Protein AF-0000000070159691 (afdb_homodimer)

Foldseek 3Di:
DPWAKEWEEAADDLLDRHLALLVLLQQLLCLLLVNRYHYDHFAQVDDDPPNQDTWIDTPVDIDGTNVRSQVVCVVVVSANCVPPDPVRVVVLVVLLVLCVQQAVLLLLCQCQPPPQNPLPPRLLSQLRGYHPPCSLPVSNVSSVVSVVVLCVRQPPDPPDDPVVSNVRSLVSNLVSLVVVLVQCPQALENVHPGHHSSLSSLLSSCVSLQRPDTPDNSSNVSNVVRVSSVSSNQCSSCVRVVRHSDDDPPVPPCPPVSVVVSVVSVVVVVVVVVVVVVVVPPPPPDPPPPPPPPPDPPPPPPPVPPDDDD/DPWAKEKEAAADDLLDRHLALLVLLQQLLCLLLVNRYHYDHFAQVDDDPPNQDTWIDTPVDIDGTNVRSQVVCVVVVSANCVPPDPVRVVVLVVLLVLCVQQAVLLLLCQCQPPPQNPLPPRLLSQLRGYHPPCSLPVSNVSSVVSVVVLCVRQPPDPPDDPVVSNVRSLVSNLVSLVVVLVQCPQALENVHPGHHSSLSSLLSSVVSLQRPDTPDNSSNVSNVVRVSSVSSNQCSSCVRVVRHSDDDPPVPPCPPVSVVVSVVSVVVVVVVVVVVVVVVPPPPPDPPPPDPPPPPDPPPPPPPDDPDDD

Radius of gyration: 29.77 Å; Cα contacts (8 Å, |Δi|>4): 755; chains: 2; bounding box: 76×102×107 Å

InterPro domains:
  IPR017410 Mitochondrial outer membrane transport complex protein Metaxin 1/3 [PIRSF038150] (1-285)
  IPR019564 Mitochondrial outer membrane transport complex Sam37/metaxin, N-terminal domain [PF10568] (24-142)
  IPR033468 Metaxin, glutathione S-transferase domain [PF17171] (173-236)
  IPR036282 Glutathione S-transferase, C-terminal domain superfamily [SSF47616] (160-238)
  IPR040079 Glutathione transferase family [SFLDS00019] (5-241)
  IPR050931 Mitochondrial Protein Transport Metaxin [PTHR12289] (5-282)

Organism: Ornithorhynchus anatinus (NCBI:txid9258)

Structure (mmCIF, N/CA/C/O backbone):
data_AF-0000000070159691-model_v1
#
loop_
_entity.id
_entity.type
_entity.pdbx_description
1 polymer Metaxin
#
loop_
_atom_site.group_PDB
_atom_site.id
_atom_site.type_symbol
_atom_site.label_atom_id
_atom_site.label_alt_id
_atom_site.label_comp_id
_atom_site.label_asym_id
_atom_site.label_entity_id
_atom_site.label_seq_id
_atom_site.pdbx_PDB_ins_code
_atom_site.Cartn_x
_atom_site.Cartn_y
_atom_site.Cartn_z
_atom_site.occupancy
_atom_site.B_iso_or_equiv
_atom_site.auth_seq_id
_atom_site.auth_comp_id
_atom_site.auth_asym_id
_atom_site.auth_atom_id
_atom_site.pdbx_PDB_model_num
ATOM 1 N N . MET A 1 1 ? -7.84 -19.493 -34.396 1 36.07 1 MET A N 1
ATOM 2 C CA . MET A 1 1 ? -6.736 -20.138 -33.69 1 36.07 1 MET A CA 1
ATOM 3 C C . MET A 1 1 ? -6.246 -19.268 -32.537 1 36.07 1 MET A C 1
ATOM 5 O O . MET A 1 1 ? -5.84 -18.123 -32.746 1 36.07 1 MET A O 1
ATOM 9 N N . SER A 1 2 ? -6.912 -19.252 -31.376 1 48.67 2 SER A N 1
ATOM 10 C CA . SER A 1 2 ? -6.809 -18.317 -30.26 1 48.67 2 SER A CA 1
ATOM 11 C C . SER A 1 2 ? -5.352 -18.023 -29.918 1 48.67 2 SER A C 1
ATOM 13 O O . SER A 1 2 ? -4.506 -18.918 -29.961 1 48.67 2 SER A O 1
ATOM 15 N N . ALA A 1 3 ? -4.801 -16.901 -30.214 1 59.3 3 ALA A N 1
ATOM 16 C CA . ALA A 1 3 ? -3.424 -16.448 -30.037 1 59.3 3 ALA A CA 1
ATOM 17 C C . ALA A 1 3 ? -2.828 -16.996 -28.743 1 59.3 3 ALA A C 1
ATOM 19 O O . ALA A 1 3 ? -3.494 -17.013 -27.705 1 59.3 3 ALA A O 1
ATOM 20 N N . ALA A 1 4 ? -1.818 -17.882 -28.827 1 79.45 4 ALA A N 1
ATOM 21 C CA . ALA A 1 4 ? -1.161 -18.669 -27.787 1 79.45 4 ALA A CA 1
ATOM 22 C C . ALA A 1 4 ? -0.557 -17.766 -26.715 1 79.45 4 ALA A C 1
ATOM 24 O O . ALA A 1 4 ? 0.217 -16.857 -27.024 1 79.45 4 ALA A O 1
ATOM 25 N N . LEU A 1 5 ? -1.231 -17.596 -25.537 1 92.29 5 LEU A N 1
ATOM 26 C CA . LEU A 1 5 ? -0.708 -16.889 -24.373 1 92.29 5 LEU A CA 1
ATOM 27 C C . LEU A 1 5 ? 0.323 -17.74 -23.638 1 92.29 5 LEU A C 1
ATOM 29 O O . LEU A 1 5 ? 0.036 -18.875 -23.251 1 92.29 5 LEU A O 1
ATOM 33 N N . GLU A 1 6 ? 1.551 -17.202 -23.592 1 93.67 6 GLU A N 1
ATOM 34 C CA . GLU A 1 6 ? 2.626 -17.915 -22.908 1 93.67 6 GLU A CA 1
ATOM 35 C C . GLU A 1 6 ? 3.105 -17.144 -21.681 1 93.67 6 GLU A C 1
ATOM 37 O O . GLU A 1 6 ? 3.428 -15.958 -21.774 1 93.67 6 GLU A O 1
ATOM 42 N N . LEU A 1 7 ? 3.082 -17.837 -20.596 1 94.05 7 LEU A N 1
ATOM 43 C CA . LEU A 1 7 ? 3.558 -17.235 -19.356 1 94.05 7 LEU A CA 1
ATOM 44 C C . LEU A 1 7 ? 4.901 -17.829 -18.944 1 94.05 7 LEU A C 1
ATOM 46 O O . LEU A 1 7 ? 5.023 -19.045 -18.782 1 94.05 7 LEU A O 1
ATOM 50 N N . ARG A 1 8 ? 5.893 -17.052 -18.828 1 90.91 8 ARG A N 1
ATOM 51 C CA . ARG A 1 8 ? 7.18 -17.462 -18.277 1 90.91 8 ARG A CA 1
ATOM 52 C C . ARG A 1 8 ? 7.274 -17.122 -16.794 1 90.91 8 ARG A C 1
ATOM 54 O O . ARG A 1 8 ? 7.064 -15.973 -16.4 1 90.91 8 ARG A O 1
ATOM 61 N N . CYS A 1 9 ? 7.509 -18.109 -15.974 1 91.16 9 CYS A N 1
ATOM 62 C CA . CYS A 1 9 ? 7.54 -17.876 -14.535 1 91.16 9 CYS A CA 1
ATOM 63 C C . CYS A 1 9 ? 8.429 -18.896 -13.835 1 91.16 9 CYS A C 1
ATOM 65 O O . CYS A 1 9 ? 8.924 -19.831 -14.467 1 91.16 9 CYS A O 1
ATOM 67 N N . TRP A 1 10 ? 8.675 -18.642 -12.574 1 88.37 10 TRP A N 1
ATOM 68 C CA . TRP A 1 10 ? 9.402 -19.605 -11.755 1 88.37 10 TRP A CA 1
ATOM 69 C C . TRP A 1 10 ? 8.562 -20.853 -11.506 1 88.37 10 TRP A C 1
ATOM 71 O O . TRP A 1 10 ? 7.33 -20.788 -11.494 1 88.37 10 TRP A O 1
ATOM 81 N N . GLY A 1 11 ? 9.21 -21.973 -11.289 1 87.89 11 GLY A N 1
ATOM 82 C CA . GLY A 1 11 ? 8.521 -23.238 -11.093 1 87.89 11 GLY A CA 1
ATOM 83 C C . GLY A 1 11 ? 7.957 -23.4 -9.694 1 87.89 11 GLY A C 1
ATOM 84 O O . GLY A 1 11 ? 7.945 -22.448 -8.91 1 87.89 11 GLY A O 1
ATOM 85 N N . GLY A 1 12 ? 7.417 -24.638 -9.564 1 87.79 12 GLY A N 1
ATOM 86 C CA . GLY A 1 12 ? 6.725 -24.898 -8.312 1 87.79 12 GLY A CA 1
ATOM 87 C C . GLY A 1 12 ? 7.461 -25.876 -7.416 1 87.79 12 GLY A C 1
ATOM 88 O O . GLY A 1 12 ? 8.58 -26.288 -7.725 1 87.79 12 GLY A O 1
ATOM 89 N N . GLY A 1 13 ? 6.931 -26.06 -6.26 1 87.71 13 GLY A N 1
ATOM 90 C CA . GLY A 1 13 ? 7.326 -26.955 -5.183 1 87.71 13 GLY A CA 1
ATOM 91 C C . GLY A 1 13 ? 6.332 -26.987 -4.038 1 87.71 13 GLY A C 1
ATOM 92 O O . GLY A 1 13 ? 5.432 -26.147 -3.967 1 87.71 13 GLY A O 1
ATOM 93 N N . TRP A 1 14 ? 6.367 -28.137 -3.238 1 91.44 14 TRP A N 1
ATOM 94 C CA . TRP A 1 14 ? 5.489 -28.27 -2.08 1 91.44 14 TRP A CA 1
ATOM 95 C C . TRP A 1 14 ? 4.024 -28.269 -2.504 1 91.44 14 TRP A C 1
ATOM 97 O O . TRP A 1 14 ? 3.187 -27.627 -1.865 1 91.44 14 TRP A O 1
ATOM 107 N N . GLY A 1 15 ? 3.765 -28.745 -3.658 1 91.49 15 GLY A N 1
ATOM 108 C CA . GLY A 1 15 ? 2.39 -28.85 -4.121 1 91.49 15 GLY A CA 1
ATOM 109 C C . GLY A 1 15 ? 1.875 -27.573 -4.756 1 91.49 15 GLY A C 1
ATOM 110 O O . GLY A 1 15 ? 0.667 -27.407 -4.939 1 91.49 15 GLY A O 1
ATOM 111 N N . LEU A 1 16 ? 2.746 -26.651 -5.035 1 94.48 16 LEU A N 1
ATOM 112 C CA . LEU A 1 16 ? 2.355 -25.396 -5.668 1 94.48 16 LEU A CA 1
ATOM 113 C C . LEU A 1 16 ? 2.834 -25.346 -7.115 1 94.48 16 LEU A C 1
ATOM 115 O O . LEU A 1 16 ? 3.913 -25.849 -7.434 1 94.48 16 LEU A O 1
ATOM 119 N N . PRO A 1 17 ? 2.046 -24.791 -7.961 1 93.63 17 PRO A N 1
ATOM 120 C CA . PRO A 1 17 ? 2.487 -24.663 -9.352 1 93.63 17 PRO A CA 1
ATOM 121 C C . PRO A 1 17 ? 3.651 -23.689 -9.515 1 93.63 17 PRO A C 1
ATOM 123 O O . PRO A 1 17 ? 4.395 -23.767 -10.497 1 93.63 17 PRO A O 1
ATOM 126 N N . SER A 1 18 ? 3.764 -22.751 -8.624 1 92.58 18 SER A N 1
ATOM 127 C CA . SER A 1 18 ? 4.879 -21.813 -8.548 1 92.58 18 SER A CA 1
ATOM 128 C C . SER A 1 18 ? 5.149 -21.391 -7.108 1 92.58 18 SER A C 1
ATOM 130 O O . SER A 1 18 ? 4.249 -21.425 -6.266 1 92.58 18 SER A O 1
ATOM 132 N N . LEU A 1 19 ? 6.337 -20.996 -6.841 1 89.34 19 LEU A N 1
ATOM 133 C CA . LEU A 1 19 ? 6.638 -20.471 -5.513 1 89.34 19 LEU A CA 1
ATOM 134 C C . LEU A 1 19 ? 6.577 -18.948 -5.504 1 89.34 19 LEU A C 1
ATOM 136 O O . LEU A 1 19 ? 6.631 -18.326 -4.441 1 89.34 19 LEU A O 1
ATOM 140 N N . HIS A 1 20 ? 6.515 -18.422 -6.676 1 91.04 20 HIS A N 1
ATOM 141 C CA . HIS A 1 20 ? 6.479 -16.973 -6.836 1 91.04 20 HIS A CA 1
ATOM 142 C C . HIS A 1 20 ? 5.051 -16.444 -6.743 1 91.04 20 HIS A C 1
ATOM 144 O O . HIS A 1 20 ? 4.199 -16.797 -7.562 1 91.04 20 HIS A O 1
ATOM 150 N N . ALA A 1 21 ? 4.819 -15.58 -5.832 1 94.08 21 ALA A N 1
ATOM 151 C CA . ALA A 1 21 ? 3.482 -15.056 -5.562 1 94.08 21 ALA A CA 1
ATOM 152 C C . ALA A 1 21 ? 2.87 -14.443 -6.819 1 94.08 21 ALA A C 1
ATOM 154 O O . ALA A 1 21 ? 1.709 -14.704 -7.142 1 94.08 21 ALA A O 1
ATOM 155 N N . ASP A 1 22 ? 3.643 -13.682 -7.573 1 93.94 22 ASP A N 1
ATOM 156 C CA . ASP A 1 22 ? 3.152 -12.98 -8.754 1 93.94 22 ASP A CA 1
ATOM 157 C C . ASP A 1 22 ? 2.716 -13.964 -9.837 1 93.94 22 ASP A C 1
ATOM 159 O O . ASP A 1 22 ? 1.713 -13.742 -10.518 1 93.94 22 ASP A O 1
ATOM 163 N N . ALA A 1 23 ? 3.496 -15 -9.974 1 95.27 23 ALA A N 1
ATOM 164 C CA . ALA A 1 23 ? 3.137 -16.019 -10.956 1 95.27 23 ALA A CA 1
ATOM 165 C C . ALA A 1 23 ? 1.849 -16.734 -10.558 1 95.27 23 ALA A C 1
ATOM 167 O O . ALA A 1 23 ? 1.008 -17.031 -11.41 1 95.27 23 ALA A O 1
ATOM 168 N N . LEU A 1 24 ? 1.705 -17.014 -9.296 1 97.28 24 LEU A N 1
ATOM 169 C CA . LEU A 1 24 ? 0.513 -17.696 -8.802 1 97.28 24 LEU A CA 1
ATOM 170 C C . LEU A 1 24 ? -0.733 -16.85 -9.038 1 97.28 24 LEU A C 1
ATOM 172 O O . LEU A 1 24 ? -1.79 -17.379 -9.391 1 97.28 24 LEU A O 1
ATOM 176 N N . VAL A 1 25 ? -0.601 -15.544 -8.843 1 97.97 25 VAL A N 1
ATOM 177 C CA . VAL A 1 25 ? -1.714 -14.631 -9.078 1 97.97 25 VAL A CA 1
ATOM 178 C C . VAL A 1 25 ? -2.17 -14.734 -10.532 1 97.97 25 VAL A C 1
ATOM 180 O O . VAL A 1 25 ? -3.362 -14.887 -10.806 1 97.97 25 VAL A O 1
ATOM 183 N N . VAL A 1 26 ? -1.219 -14.686 -11.427 1 97.71 26 VAL A N 1
ATOM 184 C CA . VAL A 1 26 ? -1.519 -14.691 -12.855 1 97.71 26 VAL A CA 1
ATOM 185 C C . VAL A 1 26 ? -2.097 -16.047 -13.257 1 97.71 26 VAL A C 1
ATOM 187 O O . VAL A 1 26 ? -3.099 -16.114 -13.973 1 97.71 26 VAL A O 1
ATOM 190 N N . MET A 1 27 ? -1.528 -17.106 -12.762 1 97.4 27 MET A N 1
ATOM 191 C CA . MET A 1 27 ? -1.982 -18.453 -13.098 1 97.4 27 MET A CA 1
ATOM 192 C C . MET A 1 27 ? -3.402 -18.689 -12.593 1 97.4 27 MET A C 1
ATOM 194 O O . MET A 1 27 ? -4.242 -19.226 -13.318 1 97.4 27 MET A O 1
ATOM 198 N N . ALA A 1 28 ? -3.616 -18.311 -11.353 1 98.21 28 ALA A N 1
ATOM 199 C CA . ALA A 1 28 ? -4.944 -18.494 -10.773 1 98.21 28 ALA A CA 1
ATOM 200 C C . ALA A 1 28 ? -5.992 -17.687 -11.534 1 98.21 28 ALA A C 1
ATOM 202 O O . ALA A 1 28 ? -7.047 -18.213 -11.896 1 98.21 28 ALA A O 1
ATOM 203 N N . TYR A 1 29 ? -5.675 -16.425 -11.823 1 98.39 29 TYR A N 1
ATOM 204 C CA . TYR A 1 29 ? -6.604 -15.562 -12.544 1 98.39 29 TYR A CA 1
ATOM 205 C C . TYR A 1 29 ? -6.944 -16.147 -13.91 1 98.39 29 TYR A C 1
ATOM 207 O O . TYR A 1 29 ? -8.107 -16.144 -14.321 1 98.39 29 TYR A O 1
ATOM 215 N N . ALA A 1 30 ? -5.951 -16.595 -14.606 1 97.44 30 ALA A N 1
ATOM 216 C CA . ALA A 1 30 ? -6.153 -17.192 -15.924 1 97.44 30 ALA A CA 1
ATOM 217 C C . ALA A 1 30 ? -7.077 -18.404 -15.842 1 97.44 30 ALA A C 1
ATOM 219 O O . ALA A 1 30 ? -7.942 -18.591 -16.7 1 97.44 30 ALA A O 1
ATOM 220 N N . LYS A 1 31 ? -6.919 -19.193 -14.8 1 97.21 31 LYS A N 1
ATOM 221 C CA . LYS A 1 31 ? -7.772 -20.362 -14.605 1 97.21 31 LYS A CA 1
ATOM 222 C C . LYS A 1 31 ? -9.208 -19.95 -14.296 1 97.21 31 LYS A C 1
ATOM 224 O O . LYS A 1 31 ? -10.156 -20.578 -14.772 1 97.21 31 LYS A O 1
ATOM 229 N N . PHE A 1 32 ? -9.403 -18.931 -13.471 1 97.87 32 PHE A N 1
ATOM 230 C CA . PHE A 1 32 ? -10.727 -18.459 -13.083 1 97.87 32 PHE A CA 1
ATOM 231 C C . PHE A 1 32 ? -11.534 -18.045 -14.308 1 97.87 32 PHE A C 1
ATOM 233 O O . PHE A 1 32 ? -12.748 -18.253 -14.357 1 97.87 32 PHE A O 1
ATOM 240 N N . CYS A 1 33 ? -10.833 -17.408 -15.244 1 95.95 33 CYS A N 1
ATOM 241 C CA . CYS A 1 33 ? -11.562 -16.853 -16.378 1 95.95 33 CYS A CA 1
ATOM 242 C C . CYS A 1 33 ? -11.429 -17.749 -17.604 1 95.95 33 CYS A C 1
ATOM 244 O O . CYS A 1 33 ? -11.863 -17.381 -18.697 1 95.95 33 CYS A O 1
ATOM 246 N N . GLY A 1 34 ? -10.738 -18.866 -17.532 1 94.08 34 GLY A N 1
ATOM 247 C CA . GLY A 1 34 ? -10.647 -19.843 -18.605 1 94.08 34 GLY A CA 1
ATOM 248 C C . GLY A 1 34 ? -9.713 -19.418 -19.722 1 94.08 34 GLY A C 1
ATOM 249 O O . GLY A 1 34 ? -9.937 -19.755 -20.887 1 94.08 34 GLY A O 1
ATOM 250 N N . ALA A 1 35 ? -8.764 -18.64 -19.426 1 95 35 ALA A N 1
ATOM 251 C CA . ALA A 1 35 ? -7.798 -18.218 -20.437 1 95 35 ALA A CA 1
ATOM 252 C C . ALA A 1 35 ? -6.838 -19.352 -20.785 1 95 35 ALA A C 1
ATOM 254 O O . ALA A 1 35 ? -6.327 -20.037 -19.896 1 95 35 ALA A O 1
ATOM 255 N N . PRO A 1 36 ? -6.626 -19.592 -22.052 1 92.95 36 PRO A N 1
ATOM 256 C CA . PRO A 1 36 ? -5.685 -20.637 -22.463 1 92.95 36 PRO A CA 1
ATOM 257 C C . PRO A 1 36 ? -4.227 -20.241 -22.235 1 92.95 36 PRO A C 1
ATOM 259 O O . PRO A 1 36 ? -3.58 -19.707 -23.139 1 92.95 36 PRO A O 1
ATOM 262 N N . LEU A 1 37 ? -3.722 -20.456 -21.143 1 93.92 37 LEU A N 1
ATOM 263 C CA . LEU A 1 37 ? -2.382 -20.032 -20.751 1 93.92 37 LEU A CA 1
ATOM 264 C C . LEU A 1 37 ? -1.41 -21.207 -20.778 1 93.92 37 LEU A C 1
ATOM 266 O O . LEU A 1 37 ? -1.631 -22.216 -20.104 1 93.92 37 LEU A O 1
ATOM 270 N N . LYS A 1 38 ? -0.398 -21.108 -21.644 1 94.14 38 LYS A N 1
ATOM 271 C CA . LYS A 1 38 ? 0.711 -22.057 -21.615 1 94.14 38 LYS A CA 1
ATOM 272 C C . LYS A 1 38 ? 1.812 -21.587 -20.668 1 94.14 38 LYS A C 1
ATOM 274 O O . LYS A 1 38 ? 2.366 -20.5 -20.843 1 94.14 38 LYS A O 1
ATOM 279 N N . VAL A 1 39 ? 2.134 -22.339 -19.718 1 92.9 39 VAL A N 1
ATOM 280 C CA . VAL A 1 39 ? 3.094 -21.954 -18.689 1 92.9 39 VAL A CA 1
ATOM 281 C C . VAL A 1 39 ? 4.469 -22.525 -19.026 1 92.9 39 VAL A C 1
ATOM 283 O O . VAL A 1 39 ? 4.612 -23.73 -19.245 1 92.9 39 VAL A O 1
ATOM 286 N N . ASN A 1 40 ? 5.425 -21.627 -19.172 1 89.54 40 ASN A N 1
ATOM 287 C CA . ASN A 1 40 ? 6.823 -21.996 -19.368 1 89.54 40 ASN A CA 1
ATOM 288 C C . ASN A 1 40 ? 7.66 -21.702 -18.126 1 89.54 40 ASN A C 1
ATOM 290 O O . ASN A 1 40 ? 7.92 -20.54 -17.809 1 89.54 40 ASN A O 1
ATOM 294 N N . VAL A 1 41 ? 8.115 -22.708 -17.452 1 88.37 41 VAL A N 1
ATOM 295 C CA . VAL A 1 41 ? 8.871 -22.562 -16.213 1 88.37 41 VAL A CA 1
ATOM 296 C C . VAL A 1 41 ? 10.333 -22.259 -16.532 1 88.37 41 VAL A C 1
ATOM 298 O O . VAL A 1 41 ? 10.925 -22.884 -17.415 1 88.37 41 VAL A O 1
ATOM 301 N N . ILE A 1 42 ? 10.798 -21.279 -15.87 1 82.4 42 ILE A N 1
ATOM 302 C CA . ILE A 1 42 ? 12.194 -20.89 -16.035 1 82.4 42 ILE A CA 1
ATOM 303 C C . ILE A 1 42 ? 13.103 -21.969 -15.451 1 82.4 42 ILE A C 1
ATOM 305 O O . ILE A 1 42 ? 12.856 -22.47 -14.352 1 82.4 42 ILE A O 1
ATOM 309 N N . ASP A 1 43 ? 14.076 -22.325 -16.213 1 75.89 43 ASP A N 1
ATOM 310 C CA . ASP A 1 43 ? 15.043 -23.326 -15.773 1 75.89 43 ASP A CA 1
ATOM 311 C C . ASP A 1 43 ? 16.474 -22.855 -16.022 1 75.89 43 ASP A C 1
ATOM 313 O O . ASP A 1 43 ? 16.718 -21.659 -16.195 1 75.89 43 ASP A O 1
ATOM 317 N N . LYS A 1 44 ? 17.366 -23.729 -15.826 1 72.13 44 LYS A N 1
ATOM 318 C CA . LYS A 1 44 ? 18.795 -23.435 -15.869 1 72.13 44 LYS A CA 1
ATOM 319 C C . LYS A 1 44 ? 19.203 -22.883 -17.232 1 72.13 44 LYS A C 1
ATOM 321 O O . LYS A 1 44 ? 20.289 -22.32 -17.38 1 72.13 44 LYS A O 1
ATOM 326 N N . THR A 1 45 ? 18.29 -22.877 -18.113 1 66.69 45 THR A N 1
ATOM 327 C CA . THR A 1 45 ? 18.62 -22.376 -19.443 1 66.69 45 THR A CA 1
ATOM 328 C C . THR A 1 45 ? 18.15 -20.934 -19.61 1 66.69 45 THR A C 1
ATOM 330 O O . THR A 1 45 ? 18.322 -20.339 -20.676 1 66.69 45 THR A O 1
ATOM 333 N N . TRP A 1 46 ? 17.586 -20.501 -18.572 1 69.56 46 TRP A N 1
ATOM 334 C CA . TRP A 1 46 ? 17.015 -19.159 -18.616 1 69.56 46 TRP A CA 1
ATOM 335 C C . TRP A 1 46 ? 18.108 -18.107 -18.775 1 69.56 46 TRP A C 1
ATOM 337 O O . TRP A 1 46 ? 19.138 -18.166 -18.099 1 69.56 46 TRP A O 1
ATOM 347 N N . ARG A 1 47 ? 17.897 -17.36 -19.804 1 60.52 47 ARG A N 1
ATOM 348 C CA . ARG A 1 47 ? 18.867 -16.311 -20.1 1 60.52 47 ARG A CA 1
ATOM 349 C C . ARG A 1 47 ? 18.32 -14.938 -19.725 1 60.52 47 ARG A C 1
ATOM 351 O O . ARG A 1 47 ? 18.906 -13.912 -20.079 1 60.52 47 ARG A O 1
ATOM 358 N N . GLY A 1 48 ? 17.196 -14.929 -19.251 1 57.51 48 GLY A N 1
ATOM 359 C CA . GLY A 1 48 ? 16.644 -13.604 -19.018 1 57.51 48 GLY A CA 1
ATOM 360 C C . GLY A 1 48 ? 17.316 -12.87 -17.873 1 57.51 48 GLY A C 1
ATOM 361 O O . GLY A 1 48 ? 17.88 -13.497 -16.974 1 57.51 48 GLY A O 1
ATOM 362 N N . SER A 1 49 ? 17.906 -11.791 -18.228 1 51.01 49 SER A N 1
ATOM 363 C CA . SER A 1 49 ? 18.766 -10.98 -17.372 1 51.01 49 SER A CA 1
ATOM 364 C C . SER A 1 49 ? 18.092 -10.678 -16.038 1 51.01 49 SER A C 1
ATOM 366 O O . SER A 1 49 ? 18.759 -10.595 -15.005 1 51.01 49 SER A O 1
ATOM 368 N N . ARG A 1 50 ? 16.996 -10.066 -16.047 1 51.61 50 ARG A N 1
ATOM 369 C CA . ARG A 1 50 ? 16.772 -9.271 -14.844 1 51.61 50 ARG A CA 1
ATOM 370 C C . ARG A 1 50 ? 15.717 -9.915 -13.951 1 51.61 50 ARG A C 1
ATOM 372 O O . ARG A 1 50 ? 15.299 -9.326 -12.951 1 51.61 50 ARG A O 1
ATOM 379 N N . GLY A 1 51 ? 15.522 -11.329 -14.083 1 57.01 51 GLY A N 1
ATOM 380 C CA . GLY A 1 51 ? 14.665 -11.93 -13.074 1 57.01 51 GLY A CA 1
ATOM 381 C C . GLY A 1 51 ? 13.255 -11.37 -13.078 1 57.01 51 GLY A C 1
ATOM 382 O O . GLY A 1 51 ? 12.48 -11.618 -12.151 1 57.01 51 GLY A O 1
ATOM 383 N N . ASP A 1 52 ? 12.852 -10.546 -14.017 1 72.52 52 ASP A N 1
ATOM 384 C CA . ASP A 1 52 ? 11.551 -9.885 -13.977 1 72.52 52 ASP A CA 1
ATOM 385 C C . ASP A 1 52 ? 10.44 -10.831 -14.426 1 72.52 52 ASP A C 1
ATOM 387 O O . ASP A 1 52 ? 9.985 -10.764 -15.57 1 72.52 52 ASP A O 1
ATOM 391 N N . VAL A 1 53 ? 10.279 -11.819 -13.755 1 81.74 53 VAL A N 1
ATOM 392 C CA . VAL A 1 53 ? 9.153 -12.721 -13.975 1 81.74 53 VAL A CA 1
ATOM 393 C C . VAL A 1 53 ? 8.04 -12.41 -12.977 1 81.74 53 VAL A C 1
ATOM 395 O O . VAL A 1 53 ? 8.299 -11.883 -11.892 1 81.74 53 VAL A O 1
ATOM 398 N N . PRO A 1 54 ? 6.755 -12.661 -13.423 1 90.27 54 PRO A N 1
ATOM 399 C CA . PRO A 1 54 ? 6.255 -13.369 -14.605 1 90.27 54 PRO A CA 1
ATOM 400 C C . PRO A 1 54 ? 6.157 -12.468 -15.834 1 90.27 54 PRO A C 1
ATOM 402 O O . PRO A 1 54 ? 5.937 -11.261 -15.703 1 90.27 54 PRO A O 1
ATOM 405 N N . ILE A 1 55 ? 6.288 -13.049 -16.98 1 90.25 55 ILE A N 1
ATOM 406 C CA . ILE A 1 55 ? 6.164 -12.361 -18.26 1 90.25 55 ILE A CA 1
ATOM 407 C C . ILE A 1 55 ? 5.17 -13.104 -19.15 1 90.25 55 ILE A C 1
ATOM 409 O O . ILE A 1 55 ? 5.276 -14.319 -19.331 1 90.25 55 ILE A O 1
ATOM 413 N N . LEU A 1 56 ? 4.227 -12.365 -19.618 1 94.03 56 LEU A N 1
ATOM 414 C CA . LEU A 1 56 ? 3.251 -12.911 -20.554 1 94.03 56 LEU A CA 1
ATOM 415 C C . LEU A 1 56 ? 3.574 -12.489 -21.984 1 94.03 56 LEU A C 1
ATOM 417 O O . LEU A 1 56 ? 3.772 -11.303 -22.256 1 94.03 56 LEU A O 1
ATOM 421 N N . THR A 1 57 ? 3.732 -13.39 -22.8 1 92.12 57 THR A N 1
ATOM 422 C CA . THR A 1 57 ? 3.996 -13.119 -24.209 1 92.12 57 THR A CA 1
ATOM 423 C C . THR A 1 57 ? 2.828 -13.581 -25.076 1 92.12 57 THR A C 1
ATOM 425 O O . THR A 1 57 ? 2.31 -14.684 -24.892 1 92.12 57 THR A O 1
ATOM 428 N N . SER A 1 58 ? 2.427 -12.682 -25.843 1 89.91 58 SER A N 1
ATOM 429 C CA . SER A 1 58 ? 1.449 -12.97 -26.888 1 89.91 58 SER A CA 1
ATOM 430 C C . SER A 1 58 ? 2.003 -12.641 -28.27 1 89.91 58 SER A C 1
ATOM 432 O O . SER A 1 58 ? 3.125 -12.145 -28.393 1 89.91 58 SER A O 1
ATOM 434 N N . GLU A 1 59 ? 1.423 -12.949 -29.373 1 83.95 59 GLU A N 1
ATOM 435 C CA . GLU A 1 59 ? 1.888 -12.725 -30.738 1 83.95 59 GLU A CA 1
ATOM 436 C C . GLU A 1 59 ? 2.358 -11.287 -30.932 1 83.95 59 GLU A C 1
ATOM 438 O O . GLU A 1 59 ? 3.393 -11.045 -31.558 1 83.95 59 GLU A O 1
ATOM 443 N N . ASP A 1 60 ? 1.789 -10.36 -30.264 1 83.91 60 ASP A N 1
ATOM 444 C CA . ASP A 1 60 ? 2.096 -8.974 -30.605 1 83.91 60 ASP A CA 1
ATOM 445 C C . ASP A 1 60 ? 2.463 -8.171 -29.359 1 83.91 60 ASP A C 1
ATOM 447 O O . ASP A 1 60 ? 2.6 -6.947 -29.42 1 83.91 60 ASP A O 1
ATOM 451 N N . SER A 1 61 ? 2.588 -8.977 -28.208 1 88.62 61 SER A N 1
ATOM 452 C CA . SER A 1 61 ? 2.784 -8.165 -27.011 1 88.62 61 SER A CA 1
ATOM 453 C C . SER A 1 61 ? 3.559 -8.931 -25.944 1 88.62 61 SER A C 1
ATOM 455 O O . SER A 1 61 ? 3.482 -10.159 -25.876 1 88.62 61 SER A O 1
ATOM 457 N N . VAL A 1 62 ? 4.364 -8.214 -25.251 1 90.03 62 VAL A N 1
ATOM 458 C CA . VAL A 1 62 ? 5.06 -8.72 -24.073 1 90.03 62 VAL A CA 1
ATOM 459 C C . VAL A 1 62 ? 4.725 -7.853 -22.861 1 90.03 62 VAL A C 1
ATOM 461 O O . VAL A 1 62 ? 4.907 -6.634 -22.894 1 90.03 62 VAL A O 1
ATOM 464 N N . VAL A 1 63 ? 4.141 -8.508 -21.889 1 90.37 63 VAL A N 1
ATOM 465 C CA . VAL A 1 63 ? 3.693 -7.766 -20.715 1 90.37 63 VAL A CA 1
ATOM 466 C C . VAL A 1 63 ? 4.245 -8.418 -19.449 1 90.37 63 VAL A C 1
ATOM 468 O O . VAL A 1 63 ? 4.244 -9.645 -19.325 1 90.37 63 VAL A O 1
ATOM 471 N N . SER A 1 64 ? 4.749 -7.588 -18.58 1 87.72 64 SER A N 1
ATOM 472 C CA . SER A 1 64 ? 5.238 -8.078 -17.296 1 87.72 64 SER A CA 1
ATOM 473 C C . SER A 1 64 ? 4.436 -7.492 -16.139 1 87.72 64 SER A C 1
ATOM 475 O O . SER A 1 64 ? 3.667 -6.546 -16.326 1 87.72 64 SER A O 1
ATOM 477 N N . GLN A 1 65 ? 4.482 -8.063 -14.918 1 87.61 65 GLN A N 1
ATOM 478 C CA . GLN A 1 65 ? 3.8 -7.627 -13.704 1 87.61 65 GLN A CA 1
ATOM 479 C C . GLN A 1 65 ? 2.367 -8.149 -13.662 1 87.61 65 GLN A C 1
ATOM 481 O O . GLN A 1 65 ? 1.64 -8.065 -14.654 1 87.61 65 GLN A O 1
ATOM 486 N N . PRO A 1 66 ? 1.976 -8.593 -12.624 1 93.6 66 PRO A N 1
ATOM 487 C CA . PRO A 1 66 ? 0.656 -9.217 -12.51 1 93.6 66 PRO A CA 1
ATOM 488 C C . PRO A 1 66 ? -0.48 -8.267 -12.881 1 93.6 66 PRO A C 1
ATOM 490 O O . PRO A 1 66 ? -1.373 -8.636 -13.648 1 93.6 66 PRO A O 1
ATOM 493 N N . ALA A 1 67 ? -0.41 -7.055 -12.44 1 91.02 67 ALA A N 1
ATOM 494 C CA . ALA A 1 67 ? -1.493 -6.107 -12.691 1 91.02 67 ALA A CA 1
ATOM 495 C C . ALA A 1 67 ? -1.663 -5.851 -14.185 1 91.02 67 ALA A C 1
ATOM 497 O O . ALA A 1 67 ? -2.787 -5.81 -14.69 1 91.02 67 ALA A O 1
ATOM 498 N N . LYS A 1 68 ? -0.574 -5.662 -14.891 1 90.8 68 LYS A N 1
ATOM 499 C CA . LYS A 1 68 ? -0.618 -5.405 -16.328 1 90.8 68 LYS A CA 1
ATOM 500 C C . LYS A 1 68 ? -1.063 -6.647 -17.095 1 90.8 68 LYS A C 1
ATOM 502 O O . LYS A 1 68 ? -1.779 -6.543 -18.093 1 90.8 68 LYS A O 1
ATOM 507 N N . ILE A 1 69 ? -0.623 -7.763 -16.638 1 95.31 69 ILE A N 1
ATOM 508 C CA . ILE A 1 69 ? -0.998 -9.014 -17.289 1 95.31 69 ILE A CA 1
ATOM 509 C C . ILE A 1 69 ? -2.5 -9.242 -17.139 1 95.31 69 ILE A C 1
ATOM 511 O O . ILE A 1 69 ? -3.179 -9.603 -18.103 1 95.31 69 ILE A O 1
ATOM 515 N N . LEU A 1 70 ? -3.029 -9.009 -15.941 1 96.91 70 LEU A N 1
ATOM 516 C CA . LEU A 1 70 ? -4.46 -9.177 -15.714 1 96.91 70 LEU A CA 1
ATOM 517 C C . LEU A 1 70 ? -5.265 -8.211 -16.577 1 96.91 70 LEU A C 1
ATOM 519 O O . LEU A 1 70 ? -6.301 -8.583 -17.132 1 96.91 70 LEU A O 1
ATOM 523 N N . ASN A 1 71 ? -4.778 -7.021 -16.7 1 93.48 71 ASN A N 1
ATOM 524 C CA . ASN A 1 71 ? -5.445 -6.047 -17.558 1 93.48 71 ASN A CA 1
ATOM 525 C C . ASN A 1 71 ? -5.434 -6.487 -19.019 1 93.48 71 ASN A C 1
ATOM 527 O O . ASN A 1 71 ? -6.418 -6.297 -19.736 1 93.48 71 ASN A O 1
ATOM 531 N N . PHE A 1 72 ? -4.354 -6.986 -19.465 1 94.99 72 PHE A N 1
ATOM 532 C CA . PHE A 1 72 ? -4.235 -7.505 -20.823 1 94.99 72 PHE A CA 1
ATOM 533 C C . PHE A 1 72 ? -5.265 -8.601 -21.075 1 94.99 72 PHE A C 1
ATOM 535 O O . PHE A 1 72 ? -5.94 -8.599 -22.106 1 94.99 72 PHE A O 1
ATOM 542 N N . LEU A 1 73 ? -5.365 -9.536 -20.124 1 96.17 73 LEU A N 1
ATOM 543 C CA . LEU A 1 73 ? -6.319 -10.632 -20.255 1 96.17 73 LEU A CA 1
ATOM 544 C C . LEU A 1 73 ? -7.748 -10.104 -20.315 1 96.17 73 LEU A C 1
ATOM 546 O O . LEU A 1 73 ? -8.558 -10.58 -21.114 1 96.17 73 LEU A O 1
ATOM 550 N N . ARG A 1 74 ? -7.996 -9.103 -19.461 1 95.12 74 ARG A N 1
ATOM 551 C CA . ARG A 1 74 ? -9.324 -8.499 -19.474 1 95.12 74 ARG A CA 1
ATOM 552 C C . ARG A 1 74 ? -9.647 -7.915 -20.846 1 95.12 74 ARG A C 1
ATOM 554 O O . ARG A 1 74 ? -10.773 -8.041 -21.331 1 95.12 74 ARG A O 1
ATOM 561 N N . LYS A 1 75 ? -8.698 -7.275 -21.428 1 92.53 75 LYS A N 1
ATOM 562 C CA . LYS A 1 75 ? -8.875 -6.677 -22.748 1 92.53 75 LYS A CA 1
ATOM 563 C C . LYS A 1 75 ? -9.109 -7.747 -23.81 1 92.53 75 LYS A C 1
ATOM 565 O O . LYS A 1 75 ? -9.712 -7.476 -24.85 1 92.53 75 LYS A O 1
ATOM 570 N N . GLN A 1 76 ? -8.65 -8.932 -23.586 1 92.57 76 GLN A N 1
ATOM 571 C CA . GLN A 1 76 ? -8.869 -10.062 -24.483 1 92.57 76 GLN A CA 1
ATOM 572 C C . GLN A 1 76 ? -10.146 -10.814 -24.119 1 92.57 76 GLN A C 1
ATOM 574 O O . GLN A 1 76 ? -10.332 -11.964 -24.522 1 92.57 76 GLN A O 1
ATOM 579 N N . LYS A 1 77 ? -11.014 -10.233 -23.147 1 93.66 77 LYS A N 1
ATOM 580 C CA . LYS A 1 77 ? -12.346 -10.703 -22.778 1 93.66 77 LYS A CA 1
ATOM 581 C C . LYS A 1 77 ? -12.266 -11.839 -21.762 1 93.66 77 LYS A C 1
ATOM 583 O O . LYS A 1 77 ? -13.235 -12.576 -21.569 1 93.66 77 LYS A O 1
ATOM 588 N N . TYR A 1 78 ? -11.054 -12.022 -21.241 1 95.57 78 TYR A N 1
ATOM 589 C CA . TYR A 1 78 ? -10.916 -12.902 -20.086 1 95.57 78 TYR A CA 1
ATOM 590 C C . TYR A 1 78 ? -10.977 -12.109 -18.786 1 95.57 78 TYR A C 1
ATOM 592 O O . TYR A 1 78 ? -9.949 -11.657 -18.278 1 95.57 78 TYR A O 1
ATOM 600 N N . ASP A 1 79 ? -12.178 -11.95 -18.305 1 96.18 79 ASP A N 1
ATOM 601 C CA . ASP A 1 79 ? -12.398 -11.082 -17.152 1 96.18 79 ASP A CA 1
ATOM 602 C C . ASP A 1 79 ? -13.117 -11.829 -16.032 1 96.18 79 ASP A C 1
ATOM 604 O O . ASP A 1 79 ? -14.333 -12.027 -16.092 1 96.18 79 ASP A O 1
ATOM 608 N N . ALA A 1 80 ? -12.415 -12.137 -14.993 1 96.07 80 ALA A N 1
ATOM 609 C CA . ALA A 1 80 ? -12.983 -12.855 -13.854 1 96.07 80 ALA A CA 1
ATOM 610 C C . ALA A 1 80 ? -13.873 -11.94 -13.017 1 96.07 80 ALA A C 1
ATOM 612 O O . ALA A 1 80 ? -14.628 -12.409 -12.163 1 96.07 80 ALA A O 1
ATOM 613 N N . ASP A 1 81 ? -13.806 -10.61 -13.284 1 95.14 81 ASP A N 1
ATOM 614 C CA . ASP A 1 81 ? -14.536 -9.629 -12.486 1 95.14 81 ASP A CA 1
ATOM 615 C C . ASP A 1 81 ? -15.769 -9.123 -13.231 1 95.14 81 ASP A C 1
ATOM 617 O O . ASP A 1 81 ? -16.33 -8.083 -12.878 1 95.14 81 ASP A O 1
ATOM 621 N N . ARG A 1 82 ? -16.171 -9.714 -14.244 1 92.52 82 ARG A N 1
ATOM 622 C CA . ARG A 1 82 ? -17.217 -9.236 -15.143 1 92.52 82 ARG A CA 1
ATOM 623 C C . ARG A 1 82 ? -18.531 -9.037 -14.396 1 92.52 82 ARG A C 1
ATOM 625 O O . ARG A 1 82 ? -19.283 -8.105 -14.69 1 92.52 82 ARG A O 1
ATOM 632 N N . GLU A 1 83 ? -18.813 -9.788 -13.408 1 92.63 83 GLU A N 1
ATOM 633 C CA . GLU A 1 83 ? -20.108 -9.769 -12.735 1 92.63 83 GLU A CA 1
ATOM 634 C C . GLU A 1 83 ? -20.074 -8.874 -11.499 1 92.63 83 GLU A C 1
ATOM 636 O O . GLU A 1 83 ? -21.083 -8.724 -10.807 1 92.63 83 GLU A O 1
ATOM 641 N N . LEU A 1 84 ? -18.905 -8.27 -11.257 1 92.51 84 LEU A N 1
ATOM 642 C CA . LEU A 1 84 ? -18.785 -7.438 -10.064 1 92.51 84 LEU A CA 1
ATOM 643 C C . LEU A 1 84 ? -19.421 -6.071 -10.289 1 92.51 84 LEU A C 1
ATOM 645 O O . LEU A 1 84 ? -19.315 -5.504 -11.379 1 92.51 84 LEU A O 1
ATOM 649 N N . SER A 1 85 ? -20.083 -5.551 -9.251 1 91.45 85 SER A N 1
ATOM 650 C CA . SER A 1 85 ? -20.555 -4.17 -9.265 1 91.45 85 SER A CA 1
ATOM 651 C C . SER A 1 85 ? -19.391 -3.188 -9.186 1 91.45 85 SER A C 1
ATOM 653 O O . SER A 1 85 ? -18.258 -3.581 -8.9 1 91.45 85 SER A O 1
ATOM 655 N N . ALA A 1 86 ? -19.621 -1.96 -9.452 1 86.92 86 ALA A N 1
ATOM 656 C CA . ALA A 1 86 ? -18.602 -0.918 -9.352 1 86.92 86 ALA A CA 1
ATOM 657 C C . ALA A 1 86 ? -18.013 -0.86 -7.946 1 86.92 86 ALA A C 1
ATOM 659 O O . ALA A 1 86 ? -16.802 -0.693 -7.78 1 86.92 86 ALA A O 1
ATOM 660 N N . LYS A 1 87 ? -18.861 -1.028 -6.994 1 88.63 87 LYS A N 1
ATOM 661 C CA . LYS A 1 87 ? -18.411 -1.012 -5.605 1 88.63 87 LYS A CA 1
ATOM 662 C C . LYS A 1 87 ? -17.501 -2.201 -5.309 1 88.63 87 LYS A C 1
ATOM 664 O O . LYS A 1 87 ? -16.463 -2.048 -4.661 1 88.63 87 LYS A O 1
ATOM 669 N N . GLN A 1 88 ? -17.958 -3.337 -5.817 1 91.73 88 GLN A N 1
ATOM 670 C CA . GLN A 1 88 ? -17.151 -4.534 -5.608 1 91.73 88 GLN A CA 1
ATOM 671 C C . GLN A 1 88 ? -15.804 -4.421 -6.316 1 91.73 88 GLN A C 1
ATOM 673 O O . GLN A 1 88 ? -14.785 -4.886 -5.801 1 91.73 88 GLN A O 1
ATOM 678 N N . GLY A 1 89 ? -15.838 -3.823 -7.498 1 93.19 89 GLY A N 1
ATOM 679 C CA . GLY A 1 89 ? -14.599 -3.561 -8.212 1 93.19 89 GLY A CA 1
ATOM 680 C C . GLY A 1 89 ? -13.654 -2.648 -7.452 1 93.19 89 GLY A C 1
ATOM 681 O O . GLY A 1 89 ? -12.451 -2.91 -7.383 1 93.19 89 GLY A O 1
ATOM 682 N N . ALA A 1 90 ? -14.185 -1.632 -6.855 1 92.04 90 ALA A N 1
ATOM 683 C CA . ALA A 1 90 ? -13.396 -0.715 -6.036 1 92.04 90 ALA A CA 1
ATOM 684 C C . ALA A 1 90 ? -12.823 -1.426 -4.813 1 92.04 90 ALA A C 1
ATOM 686 O O . ALA A 1 90 ? -11.664 -1.213 -4.45 1 92.04 90 ALA A O 1
ATOM 687 N N . ASP A 1 91 ? -13.634 -2.227 -4.213 1 94.01 91 ASP A N 1
ATOM 688 C CA . ASP A 1 91 ? -13.185 -2.998 -3.058 1 94.01 91 ASP A CA 1
ATOM 689 C C . ASP A 1 91 ? -12.04 -3.936 -3.434 1 94.01 91 ASP A C 1
ATOM 691 O O . ASP A 1 91 ? -11.102 -4.123 -2.656 1 94.01 91 ASP A O 1
ATOM 695 N N . THR A 1 92 ? -12.134 -4.513 -4.598 1 95.93 92 THR A N 1
ATOM 696 C CA . THR A 1 92 ? -11.07 -5.391 -5.072 1 95.93 92 THR A CA 1
ATOM 697 C C . THR A 1 92 ? -9.736 -4.65 -5.114 1 95.93 92 THR A C 1
ATOM 699 O O . THR A 1 92 ? -8.733 -5.137 -4.588 1 95.93 92 THR A O 1
ATOM 702 N N . LEU A 1 93 ? -9.791 -3.475 -5.699 1 95.33 93 LEU A N 1
ATOM 703 C CA . LEU A 1 93 ? -8.571 -2.681 -5.798 1 95.33 93 LEU A CA 1
ATOM 704 C C . LEU A 1 93 ? -8.052 -2.306 -4.414 1 95.33 93 LEU A C 1
ATOM 706 O O . LEU A 1 93 ? -6.845 -2.34 -4.168 1 95.33 93 LEU A O 1
ATOM 710 N N . ALA A 1 94 ? -8.936 -1.97 -3.548 1 96.54 94 ALA A N 1
ATOM 711 C CA . ALA A 1 94 ? -8.556 -1.56 -2.198 1 96.54 94 ALA A CA 1
ATOM 712 C C . ALA A 1 94 ? -7.927 -2.718 -1.43 1 96.54 94 ALA A C 1
ATOM 714 O O . ALA A 1 94 ? -6.895 -2.549 -0.775 1 96.54 94 ALA A O 1
ATOM 715 N N . TYR A 1 95 ? -8.467 -3.898 -1.539 1 97.56 95 TYR A N 1
ATOM 716 C CA . TYR A 1 95 ? -7.966 -5.041 -0.784 1 97.56 95 TYR A CA 1
ATOM 717 C C . TYR A 1 95 ? -6.666 -5.564 -1.383 1 97.56 95 TYR A C 1
ATOM 719 O O . TYR A 1 95 ? -5.795 -6.054 -0.66 1 97.56 95 TYR A O 1
ATOM 727 N N . VAL A 1 96 ? -6.539 -5.454 -2.663 1 97.36 96 VAL A N 1
ATOM 728 C CA . VAL A 1 96 ? -5.259 -5.796 -3.274 1 97.36 96 VAL A CA 1
ATOM 729 C C . VAL A 1 96 ? -4.17 -4.861 -2.752 1 97.36 96 VAL A C 1
ATOM 731 O O . VAL A 1 96 ? -3.066 -5.304 -2.427 1 97.36 96 VAL A O 1
ATOM 734 N N . ALA A 1 97 ? -4.518 -3.633 -2.671 1 96.17 97 ALA A N 1
ATOM 735 C CA . ALA A 1 97 ? -3.584 -2.66 -2.108 1 96.17 97 ALA A CA 1
ATOM 736 C C . ALA A 1 97 ? -3.262 -2.987 -0.653 1 96.17 97 ALA A C 1
ATOM 738 O O . ALA A 1 97 ? -2.129 -2.799 -0.204 1 96.17 97 ALA A O 1
ATOM 739 N N . LEU A 1 98 ? -4.263 -3.383 0.049 1 97.14 98 LEU A N 1
ATOM 740 C CA . LEU A 1 98 ? -4.07 -3.778 1.44 1 97.14 98 LEU A CA 1
ATOM 741 C C . LEU A 1 98 ? -3.053 -4.909 1.548 1 97.14 98 LEU A C 1
ATOM 743 O O . LEU A 1 98 ? -2.164 -4.871 2.401 1 97.14 98 LEU A O 1
ATOM 747 N N . LEU A 1 99 ? -3.135 -5.904 0.686 1 97.7 99 LEU A N 1
ATOM 748 C CA . LEU A 1 99 ? -2.191 -7.016 0.652 1 97.7 99 LEU A CA 1
ATOM 749 C C . LEU A 1 99 ? -0.773 -6.518 0.389 1 97.7 99 LEU A C 1
ATOM 751 O O . LEU A 1 99 ? 0.165 -6.905 1.09 1 97.7 99 LEU A O 1
ATOM 755 N N . GLU A 1 100 ? -0.688 -5.657 -0.546 1 95.42 100 GLU A N 1
ATOM 756 C CA . GLU A 1 100 ? 0.618 -5.159 -0.968 1 95.42 100 GLU A CA 1
ATOM 757 C C . GLU A 1 100 ? 1.236 -4.258 0.097 1 95.42 100 GLU A C 1
ATOM 759 O O . GLU A 1 100 ? 2.457 -4.229 0.261 1 95.42 100 GLU A O 1
ATOM 764 N N . GLU A 1 101 ? 0.406 -3.63 0.801 1 94.38 101 GLU A N 1
ATOM 765 C CA . GLU A 1 101 ? 0.889 -2.648 1.767 1 94.38 101 GLU A CA 1
ATOM 766 C C . GLU A 1 101 ? 1.151 -3.292 3.125 1 94.38 101 GLU A C 1
ATOM 768 O O . GLU A 1 101 ? 2.091 -2.914 3.827 1 94.38 101 GLU A O 1
ATOM 773 N N . LYS A 1 102 ? 0.326 -4.23 3.506 1 96.08 102 LYS A N 1
ATOM 774 C CA . LYS A 1 102 ? 0.353 -4.682 4.894 1 96.08 102 LYS A CA 1
ATOM 775 C C . LYS A 1 102 ? 0.85 -6.122 4.993 1 96.08 102 LYS A C 1
ATOM 777 O O . LYS A 1 102 ? 1.413 -6.52 6.015 1 96.08 102 LYS A O 1
ATOM 782 N N . LEU A 1 103 ? 0.697 -6.916 4.004 1 97.68 103 LEU A N 1
ATOM 783 C CA . LEU A 1 103 ? 1.078 -8.322 4.076 1 97.68 103 LEU A CA 1
ATOM 784 C C . LEU A 1 103 ? 2.407 -8.562 3.367 1 97.68 103 LEU A C 1
ATOM 786 O O . LEU A 1 103 ? 3.267 -9.282 3.88 1 97.68 103 LEU A O 1
ATOM 790 N N . LEU A 1 104 ? 2.622 -7.923 2.246 1 96.66 104 LEU A N 1
ATOM 791 C CA . LEU A 1 104 ? 3.771 -8.178 1.383 1 96.66 104 LEU A CA 1
ATOM 792 C C . LEU A 1 104 ? 5.077 -7.965 2.14 1 96.66 104 LEU A C 1
ATOM 794 O O . LEU A 1 104 ? 5.995 -8.783 2.045 1 96.66 104 LEU A O 1
ATOM 798 N N . PRO A 1 105 ? 5.203 -6.902 2.928 1 96.06 105 PRO A N 1
ATOM 799 C CA . PRO A 1 105 ? 6.471 -6.713 3.638 1 96.06 105 PRO A CA 1
ATOM 800 C C . PRO A 1 105 ? 6.837 -7.905 4.519 1 96.06 105 PRO A C 1
ATOM 802 O O . PRO A 1 105 ? 7.996 -8.328 4.542 1 96.06 105 PRO A O 1
ATOM 805 N N . ALA A 1 106 ? 5.887 -8.454 5.213 1 97.11 106 ALA A N 1
ATOM 806 C CA . ALA A 1 106 ? 6.156 -9.602 6.075 1 97.11 106 ALA A CA 1
ATOM 807 C C . ALA A 1 106 ? 6.471 -10.846 5.25 1 97.11 106 ALA A C 1
ATOM 809 O O . ALA A 1 106 ? 7.293 -11.673 5.652 1 97.11 106 ALA A O 1
ATOM 810 N N . VAL A 1 107 ? 5.807 -11.011 4.142 1 96.89 107 VAL A N 1
ATOM 811 C CA . VAL A 1 107 ? 6.08 -12.125 3.24 1 96.89 107 VAL A CA 1
ATOM 812 C C . VAL A 1 107 ? 7.508 -12.022 2.71 1 96.89 107 VAL A C 1
ATOM 814 O O . VAL A 1 107 ? 8.251 -13.006 2.715 1 96.89 107 VAL A O 1
ATOM 817 N N . LEU A 1 108 ? 7.872 -10.841 2.282 1 95.72 108 LEU A N 1
ATOM 818 C CA . LEU A 1 108 ? 9.23 -10.616 1.798 1 95.72 108 LEU A CA 1
ATOM 819 C C . LEU A 1 108 ? 10.251 -10.91 2.891 1 95.72 108 LEU A C 1
ATOM 821 O O . LEU A 1 108 ? 11.294 -11.514 2.627 1 95.72 108 LEU A O 1
ATOM 825 N N . HIS A 1 109 ? 9.972 -10.423 4.035 1 96.62 109 HIS A N 1
ATOM 826 C CA . HIS A 1 109 ? 10.881 -10.678 5.147 1 96.62 109 HIS A CA 1
ATOM 827 C C . HIS A 1 109 ? 11.033 -12.174 5.401 1 96.62 109 HIS A C 1
ATOM 829 O O . HIS A 1 109 ? 12.148 -12.665 5.594 1 96.62 109 HIS A O 1
ATOM 835 N N . THR A 1 110 ? 9.909 -12.921 5.436 1 96.53 110 THR A N 1
ATOM 836 C CA . THR A 1 110 ? 9.889 -14.355 5.706 1 96.53 110 THR A CA 1
ATOM 837 C C . THR A 1 110 ? 10.713 -15.113 4.669 1 96.53 110 THR A C 1
ATOM 839 O O . THR A 1 110 ? 11.494 -16 5.017 1 96.53 110 THR A O 1
ATOM 842 N N . PHE A 1 111 ? 10.643 -14.739 3.438 1 95.94 111 PHE A N 1
ATOM 843 C CA . PHE A 1 111 ? 11.27 -15.48 2.349 1 95.94 111 PHE A CA 1
ATOM 844 C C . PHE A 1 111 ? 12.722 -15.053 2.169 1 95.94 111 PHE A C 1
ATOM 846 O O . PHE A 1 111 ? 13.6 -15.892 1.961 1 95.94 111 PHE A O 1
ATOM 853 N N . TRP A 1 112 ? 13.008 -13.715 2.321 1 95.23 112 TRP A N 1
ATOM 854 C CA . TRP A 1 112 ? 14.259 -13.221 1.757 1 95.23 112 TRP A CA 1
ATOM 855 C C . TRP A 1 112 ? 15.15 -12.627 2.843 1 95.23 112 TRP A C 1
ATOM 857 O O . TRP A 1 112 ? 16.354 -12.453 2.641 1 95.23 112 TRP A O 1
ATOM 867 N N . VAL A 1 113 ? 14.564 -12.275 3.951 1 95.36 113 VAL A N 1
ATOM 868 C CA . VAL A 1 113 ? 15.332 -11.507 4.925 1 95.36 113 VAL A CA 1
ATOM 869 C C . VAL A 1 113 ? 15.62 -12.37 6.152 1 95.36 113 VAL A C 1
ATOM 871 O O . VAL A 1 113 ? 16.718 -12.317 6.711 1 95.36 113 VAL A O 1
ATOM 874 N N . ASP A 1 114 ? 14.624 -13.13 6.611 1 94.8 114 ASP A N 1
ATOM 875 C CA . ASP A 1 114 ? 14.86 -14.051 7.718 1 94.8 114 ASP A CA 1
ATOM 876 C C . ASP A 1 114 ? 15.997 -15.018 7.395 1 94.8 114 ASP A C 1
ATOM 878 O O . ASP A 1 114 ? 15.913 -15.785 6.434 1 94.8 114 ASP A O 1
ATOM 882 N N . SER A 1 115 ? 16.982 -15.027 8.192 1 94.68 115 SER A N 1
ATOM 883 C CA . SER A 1 115 ? 18.216 -15.749 7.901 1 94.68 115 SER A CA 1
ATOM 884 C C . SER A 1 115 ? 17.965 -17.248 7.782 1 94.68 115 SER A C 1
ATOM 886 O O . SER A 1 115 ? 18.43 -17.888 6.836 1 94.68 115 SER A O 1
ATOM 888 N N . ASP A 1 116 ? 17.208 -17.823 8.669 1 96.08 116 ASP A N 1
ATOM 889 C CA . ASP A 1 116 ? 16.963 -19.262 8.651 1 96.08 116 ASP A CA 1
ATOM 890 C C . ASP A 1 116 ? 16.166 -19.669 7.414 1 96.08 116 ASP A C 1
ATOM 892 O O . ASP A 1 116 ? 16.514 -20.637 6.736 1 96.08 116 ASP A O 1
ATOM 896 N N . ASN A 1 117 ? 15.149 -18.949 7.098 1 96.05 117 ASN A N 1
ATOM 897 C CA . ASN A 1 117 ? 14.316 -19.245 5.937 1 96.05 117 ASN A CA 1
ATOM 898 C C . ASN A 1 117 ? 15.073 -19.015 4.632 1 96.05 117 ASN A C 1
ATOM 900 O O . ASN A 1 117 ? 14.98 -19.822 3.705 1 96.05 117 ASN A O 1
ATOM 904 N N . TYR A 1 118 ? 15.827 -17.955 4.653 1 96.06 118 TYR A N 1
ATOM 905 C CA . TYR A 1 118 ? 16.541 -17.582 3.437 1 96.06 118 TYR A CA 1
ATOM 906 C C . TYR A 1 118 ? 17.589 -18.629 3.077 1 96.06 118 TYR A C 1
ATOM 908 O O . TYR A 1 118 ? 17.641 -19.099 1.938 1 96.06 118 TYR A O 1
ATOM 916 N N . PHE A 1 119 ? 18.373 -19.07 4.031 1 94.59 119 PHE A N 1
ATOM 917 C CA . PHE A 1 119 ? 19.513 -19.931 3.742 1 94.59 119 PHE A CA 1
ATOM 918 C C . PHE A 1 119 ? 19.076 -21.386 3.621 1 94.59 119 PHE A C 1
ATOM 920 O O . PHE A 1 119 ? 19.715 -22.176 2.923 1 94.59 119 PHE A O 1
ATOM 927 N N . THR A 1 120 ? 17.937 -21.727 4.183 1 94.61 120 THR A N 1
ATOM 928 C CA . THR A 1 120 ? 17.542 -23.131 4.205 1 94.61 120 THR A CA 1
ATOM 929 C C . THR A 1 120 ? 16.535 -23.426 3.097 1 94.61 120 THR A C 1
ATOM 931 O O . THR A 1 120 ? 16.477 -24.547 2.586 1 94.61 120 THR A O 1
ATOM 934 N N . VAL A 1 121 ? 15.777 -22.458 2.714 1 94.14 121 VAL A N 1
ATOM 935 C CA . VAL A 1 121 ? 14.668 -22.76 1.816 1 94.14 121 VAL A CA 1
ATOM 936 C C . VAL A 1 121 ? 14.766 -21.893 0.563 1 94.14 121 VAL A C 1
ATOM 938 O O . VAL A 1 121 ? 14.939 -22.407 -0.544 1 94.14 121 VAL A O 1
ATOM 941 N N . THR A 1 122 ? 14.777 -20.559 0.69 1 94 122 THR A N 1
ATOM 942 C CA . THR A 1 122 ? 14.589 -19.645 -0.431 1 94 122 THR A CA 1
ATOM 943 C C . THR A 1 122 ? 15.805 -19.661 -1.352 1 94 122 THR A C 1
ATOM 945 O O . THR A 1 122 ? 15.674 -19.884 -2.558 1 94 122 THR A O 1
ATOM 948 N N . LYS A 1 123 ? 16.967 -19.457 -0.762 1 93.38 123 LYS A N 1
ATOM 949 C CA . LYS A 1 123 ? 18.178 -19.345 -1.57 1 93.38 123 LYS A CA 1
ATOM 950 C C . LYS A 1 123 ? 18.462 -20.645 -2.318 1 93.38 123 LYS A C 1
ATOM 952 O O . LYS A 1 123 ? 18.635 -20.64 -3.538 1 93.38 123 LYS A O 1
ATOM 957 N N . PRO A 1 124 ? 18.431 -21.764 -1.617 1 91.22 124 PRO A N 1
ATOM 958 C CA . PRO A 1 124 ? 18.699 -23.006 -2.346 1 91.22 124 PRO A CA 1
ATOM 959 C C . PRO A 1 124 ? 17.672 -23.279 -3.443 1 91.22 124 PRO A C 1
ATOM 961 O O . PRO A 1 124 ? 18.025 -23.781 -4.513 1 91.22 124 PRO A O 1
ATOM 964 N N . TRP A 1 125 ? 16.441 -23.008 -3.218 1 88.74 125 TRP A N 1
ATOM 965 C CA . TRP A 1 125 ? 15.395 -23.26 -4.204 1 88.74 125 TRP A CA 1
ATOM 966 C C . TRP A 1 125 ? 15.621 -22.429 -5.463 1 88.74 125 TRP A C 1
ATOM 968 O O . TRP A 1 125 ? 15.582 -22.956 -6.577 1 88.74 125 TRP A O 1
ATOM 978 N N . PHE A 1 126 ? 15.875 -21.176 -5.348 1 85.79 126 PHE A N 1
ATOM 979 C CA . PHE A 1 126 ? 16.077 -20.292 -6.49 1 85.79 126 PHE A CA 1
ATOM 980 C C . PHE A 1 126 ? 17.408 -20.584 -7.172 1 85.79 126 PHE A C 1
ATOM 982 O O . PHE A 1 126 ? 17.496 -20.574 -8.402 1 85.79 126 PHE A O 1
ATOM 989 N N . ALA A 1 127 ? 18.429 -20.799 -6.342 1 85.93 127 ALA A N 1
ATOM 990 C CA . ALA A 1 127 ? 19.753 -21.064 -6.898 1 85.93 127 ALA A CA 1
ATOM 991 C C . ALA A 1 127 ? 19.736 -22.302 -7.789 1 85.93 127 ALA A C 1
ATOM 993 O O . ALA A 1 127 ? 20.459 -22.368 -8.786 1 85.93 127 ALA A O 1
ATOM 994 N N . ALA A 1 128 ? 18.91 -23.242 -7.483 1 84.56 128 ALA A N 1
ATOM 995 C CA . ALA A 1 128 ? 18.827 -24.495 -8.228 1 84.56 128 ALA A CA 1
ATOM 996 C C . ALA A 1 128 ? 18.172 -24.282 -9.589 1 84.56 128 ALA A C 1
ATOM 998 O O . ALA A 1 128 ? 18.272 -25.135 -10.474 1 84.56 128 ALA A O 1
ATOM 999 N N . ARG A 1 129 ? 17.571 -23.161 -9.834 1 82.05 129 ARG A N 1
ATOM 1000 C CA . ARG A 1 129 ? 16.779 -22.927 -11.038 1 82.05 129 ARG A CA 1
ATOM 1001 C C . ARG A 1 129 ? 17.39 -21.818 -11.888 1 82.05 129 ARG A C 1
ATOM 1003 O O . ARG A 1 129 ? 16.909 -21.534 -12.987 1 82.05 129 ARG A O 1
ATOM 1010 N N . ILE A 1 130 ? 18.386 -21.2 -11.361 1 79.94 130 ILE A N 1
ATOM 1011 C CA . ILE A 1 130 ? 19.085 -20.131 -12.065 1 79.94 130 ILE A CA 1
ATOM 1012 C C . ILE A 1 130 ? 20.446 -20.632 -12.542 1 79.94 130 ILE A C 1
ATOM 1014 O O . ILE A 1 130 ? 21.139 -21.35 -11.818 1 79.94 130 ILE A O 1
ATOM 1018 N N . PRO A 1 131 ? 20.735 -20.329 -13.778 1 79.9 131 PRO A N 1
ATOM 1019 C CA . PRO A 1 131 ? 22.021 -20.81 -14.29 1 79.9 131 PRO A CA 1
ATOM 1020 C C . PRO A 1 131 ? 23.214 -20.14 -13.613 1 79.9 131 PRO A C 1
ATOM 1022 O O . PRO A 1 131 ? 23.131 -18.972 -13.222 1 79.9 131 PRO A O 1
ATOM 1025 N N . PHE A 1 132 ? 24.28 -20.848 -13.557 1 79.11 132 PHE A N 1
ATOM 1026 C CA . PHE A 1 132 ? 25.544 -20.291 -13.09 1 79.11 132 PHE A CA 1
ATOM 1027 C C . PHE A 1 132 ? 26.099 -19.29 -14.096 1 79.11 132 PHE A C 1
ATOM 1029 O O . PHE A 1 132 ? 26.017 -19.508 -15.306 1 79.11 132 PHE A O 1
ATOM 1036 N N . PRO A 1 133 ? 26.588 -18.116 -13.726 1 82.49 133 PRO A N 1
ATOM 1037 C CA . PRO A 1 133 ? 26.909 -17.734 -12.348 1 82.49 133 PRO A CA 1
ATOM 1038 C C . PRO A 1 133 ? 25.805 -16.908 -11.692 1 82.49 133 PRO A C 1
ATOM 1040 O O . PRO A 1 133 ? 25.971 -16.432 -10.566 1 82.49 133 PRO A O 1
ATOM 1043 N N . LEU A 1 134 ? 24.748 -16.792 -12.348 1 80.83 134 LEU A N 1
ATOM 1044 C CA . LEU A 1 134 ? 23.675 -15.941 -11.844 1 80.83 134 LEU A CA 1
ATOM 1045 C C . LEU A 1 134 ? 23.053 -16.539 -10.587 1 80.83 134 LEU A C 1
ATOM 1047 O O . LEU A 1 134 ? 22.488 -15.815 -9.764 1 80.83 134 LEU A O 1
ATOM 1051 N N . SER A 1 135 ? 23.205 -17.809 -10.449 1 83.79 135 SER A N 1
ATOM 1052 C CA . SER A 1 135 ? 22.635 -18.505 -9.299 1 83.79 135 SER A CA 1
ATOM 1053 C C . SER A 1 135 ? 23.305 -18.066 -8.001 1 83.79 135 SER A C 1
ATOM 1055 O O . SER A 1 135 ? 22.733 -18.218 -6.919 1 83.79 135 SER A O 1
ATOM 1057 N N . LEU A 1 136 ? 24.482 -17.497 -8.123 1 83.37 136 LEU A N 1
ATOM 1058 C CA . LEU A 1 136 ? 25.23 -17.086 -6.94 1 83.37 136 LEU A CA 1
ATOM 1059 C C . LEU A 1 136 ? 24.905 -15.645 -6.564 1 83.37 136 LEU A C 1
ATOM 1061 O O . LEU A 1 136 ? 25.061 -15.25 -5.406 1 83.37 136 LEU A O 1
ATOM 1065 N N . ILE A 1 137 ? 24.438 -14.919 -7.44 1 85.39 137 ILE A N 1
ATOM 1066 C CA . ILE A 1 137 ? 24.36 -13.475 -7.249 1 85.39 137 ILE A CA 1
ATOM 1067 C C . ILE A 1 137 ? 22.898 -13.047 -7.139 1 85.39 137 ILE A C 1
ATOM 1069 O O . ILE A 1 137 ? 22.546 -12.236 -6.279 1 85.39 137 ILE A O 1
ATOM 1073 N N . LEU A 1 138 ? 22.106 -13.635 -7.906 1 85.21 138 LEU A N 1
ATOM 1074 C CA . LEU A 1 138 ? 20.747 -13.136 -8.084 1 85.21 138 LEU A CA 1
ATOM 1075 C C . LEU A 1 138 ? 19.943 -13.277 -6.795 1 85.21 138 LEU A C 1
ATOM 1077 O O . LEU A 1 138 ? 19.243 -12.347 -6.39 1 85.21 138 LEU A O 1
ATOM 1081 N N . PRO A 1 139 ? 20.042 -14.432 -6.127 1 88.26 139 PRO A N 1
ATOM 1082 C CA . PRO A 1 139 ? 19.29 -14.535 -4.874 1 88.26 139 PRO A CA 1
ATOM 1083 C C . PRO A 1 139 ? 19.727 -13.502 -3.837 1 88.26 139 PRO A C 1
ATOM 1085 O O . PRO A 1 139 ? 18.888 -12.94 -3.129 1 88.26 139 PRO A O 1
ATOM 1088 N N . GLY A 1 140 ? 21.024 -13.287 -3.8 1 89.99 140 GLY A N 1
ATOM 1089 C CA . GLY A 1 140 ? 21.517 -12.256 -2.902 1 89.99 140 GLY A CA 1
ATOM 1090 C C . GLY A 1 140 ? 20.986 -10.874 -3.231 1 89.99 140 GLY A C 1
ATOM 1091 O O . GLY A 1 140 ? 20.635 -10.107 -2.331 1 89.99 140 GLY A O 1
ATOM 1092 N N . ARG A 1 141 ? 20.974 -10.58 -4.435 1 88.01 141 ARG A N 1
ATOM 1093 C CA . ARG A 1 141 ? 20.443 -9.298 -4.886 1 88.01 141 ARG A CA 1
ATOM 1094 C C . ARG A 1 141 ? 18.958 -9.175 -4.56 1 88.01 141 ARG A C 1
ATOM 1096 O O . ARG A 1 141 ? 18.493 -8.109 -4.152 1 88.01 141 ARG A O 1
ATOM 1103 N N . MET A 1 142 ? 18.248 -10.219 -4.726 1 88.94 142 MET A N 1
ATOM 1104 C CA . MET A 1 142 ? 16.82 -10.235 -4.422 1 88.94 142 MET A CA 1
ATOM 1105 C C . MET A 1 142 ? 16.58 -10.047 -2.928 1 88.94 142 MET A C 1
ATOM 1107 O O . MET A 1 142 ? 15.657 -9.335 -2.528 1 88.94 142 MET A O 1
ATOM 1111 N N . SER A 1 143 ? 17.412 -10.651 -2.144 1 93.87 143 SER A N 1
ATOM 1112 C CA . SER A 1 143 ? 17.322 -10.5 -0.695 1 93.87 143 SER A CA 1
ATOM 1113 C C . SER A 1 143 ? 17.594 -9.061 -0.271 1 93.87 143 SER A C 1
ATOM 1115 O O . SER A 1 143 ? 16.867 -8.504 0.555 1 93.87 143 SER A O 1
ATOM 1117 N N . ARG A 1 144 ? 18.612 -8.505 -0.839 1 92.23 144 ARG A N 1
ATOM 1118 C CA . ARG A 1 144 ? 18.954 -7.121 -0.527 1 92.23 144 ARG A CA 1
ATOM 1119 C C . ARG A 1 144 ? 17.837 -6.172 -0.95 1 92.23 144 ARG A C 1
ATOM 1121 O O . ARG A 1 144 ? 17.513 -5.226 -0.229 1 92.23 144 ARG A O 1
ATOM 1128 N N . ARG A 1 145 ? 17.291 -6.411 -2.031 1 89.24 145 ARG A N 1
ATOM 1129 C CA . ARG A 1 145 ? 16.191 -5.588 -2.524 1 89.24 145 ARG A CA 1
ATOM 1130 C C . ARG A 1 145 ? 14.986 -5.669 -1.593 1 89.24 145 ARG A C 1
ATOM 1132 O O . ARG A 1 145 ? 14.33 -4.659 -1.33 1 89.24 145 ARG A O 1
ATOM 1139 N N . ALA A 1 146 ? 14.712 -6.823 -1.164 1 92.93 146 ALA A N 1
ATOM 1140 C CA . ALA A 1 146 ? 13.608 -7.013 -0.227 1 92.93 146 ALA A CA 1
ATOM 1141 C C . ALA A 1 146 ? 13.848 -6.239 1.067 1 92.93 146 ALA A C 1
ATOM 1143 O O . ALA A 1 146 ? 12.945 -5.569 1.573 1 92.93 146 ALA A O 1
ATOM 1144 N N . LEU A 1 147 ? 15.046 -6.306 1.56 1 93.59 147 LEU A N 1
ATOM 1145 C CA . LEU A 1 147 ? 15.396 -5.598 2.786 1 93.59 147 LEU A CA 1
ATOM 1146 C C . LEU A 1 147 ? 15.282 -4.09 2.594 1 93.59 147 LEU A C 1
ATOM 1148 O O . LEU A 1 147 ? 14.703 -3.395 3.432 1 93.59 147 LEU A O 1
ATOM 1152 N N . ASP A 1 148 ? 15.804 -3.65 1.506 1 89.53 148 ASP A N 1
ATOM 1153 C CA . ASP A 1 148 ? 15.748 -2.222 1.209 1 89.53 148 ASP A CA 1
ATOM 1154 C C . ASP A 1 148 ? 14.303 -1.74 1.1 1 89.53 148 ASP A C 1
ATOM 1156 O O . ASP A 1 148 ? 13.966 -0.658 1.585 1 89.53 148 ASP A O 1
ATOM 1160 N N . ARG A 1 149 ? 13.511 -2.516 0.491 1 90.84 149 ARG A N 1
ATOM 1161 C CA . ARG A 1 149 ? 12.104 -2.163 0.332 1 90.84 149 ARG A CA 1
ATOM 1162 C C . ARG A 1 149 ? 11.413 -2.04 1.686 1 90.84 149 ARG A C 1
ATOM 1164 O O . ARG A 1 149 ? 10.678 -1.081 1.929 1 90.84 149 ARG A O 1
ATOM 1171 N N . ILE A 1 150 ? 11.658 -2.948 2.521 1 93.11 150 ILE A N 1
ATOM 1172 C CA . ILE A 1 150 ? 11.019 -2.971 3.832 1 93.11 150 ILE A CA 1
ATOM 1173 C C . ILE A 1 150 ? 11.478 -1.766 4.651 1 93.11 150 ILE A C 1
ATOM 1175 O O . ILE A 1 150 ? 10.656 -1.045 5.22 1 93.11 150 ILE A O 1
ATOM 1179 N N . LEU A 1 151 ? 12.767 -1.515 4.659 1 88.76 151 LEU A N 1
ATOM 1180 C CA . LEU A 1 151 ? 13.32 -0.45 5.49 1 88.76 151 LEU A CA 1
ATOM 1181 C C . LEU A 1 151 ? 12.866 0.918 4.992 1 88.76 151 LEU A C 1
ATOM 1183 O O . LEU A 1 151 ? 12.574 1.809 5.793 1 88.76 151 LEU A O 1
ATOM 1187 N N . LEU A 1 152 ? 12.729 1.032 3.743 1 86.13 152 LEU A N 1
ATOM 1188 C CA . LEU A 1 152 ? 12.39 2.327 3.165 1 86.13 152 LEU A CA 1
ATOM 1189 C C . LEU A 1 152 ? 10.898 2.613 3.307 1 86.13 152 LEU A C 1
ATOM 1191 O O . LEU A 1 152 ? 10.488 3.774 3.38 1 86.13 152 LEU A O 1
ATOM 1195 N N . THR A 1 153 ? 10.102 1.597 3.333 1 87.13 153 THR A N 1
ATOM 1196 C CA . THR A 1 153 ? 8.66 1.816 3.319 1 87.13 153 THR A CA 1
ATOM 1197 C C . THR A 1 153 ? 8.08 1.693 4.725 1 87.13 153 THR A C 1
ATOM 1199 O O . THR A 1 153 ? 7.045 2.289 5.03 1 87.13 153 THR A O 1
ATOM 1202 N N . ARG A 1 154 ? 8.686 0.989 5.511 1 85.32 154 ARG A N 1
ATOM 1203 C CA . ARG A 1 154 ? 8.105 0.702 6.819 1 85.32 154 ARG A CA 1
ATOM 1204 C C . ARG A 1 154 ? 8.978 1.257 7.939 1 85.32 154 ARG A C 1
ATOM 1206 O O . ARG A 1 154 ? 8.568 1.276 9.102 1 85.32 154 ARG A O 1
ATOM 1213 N N . GLY A 1 155 ? 10.143 1.695 7.497 1 73.83 155 GLY A N 1
ATOM 1214 C CA . GLY A 1 155 ? 11.045 2.237 8.5 1 73.83 155 GLY A CA 1
ATOM 1215 C C . GLY A 1 155 ? 10.717 3.667 8.887 1 73.83 155 GLY A C 1
ATOM 1216 O O . GLY A 1 155 ? 10.409 4.494 8.026 1 73.83 155 GLY A O 1
ATOM 1217 N N . GLU A 1 156 ? 10.253 3.937 10.037 1 62.99 156 GLU A N 1
ATOM 1218 C CA . GLU A 1 156 ? 9.893 5.254 10.553 1 62.99 156 GLU A CA 1
ATOM 1219 C C . GLU A 1 156 ? 11.093 6.197 10.544 1 62.99 156 GLU A C 1
ATOM 1221 O O . GLU A 1 156 ? 10.944 7.398 10.309 1 62.99 156 GLU A O 1
ATOM 1226 N N . SER A 1 157 ? 12.158 5.682 10.961 1 59.38 157 SER A N 1
ATOM 1227 C CA . SER A 1 157 ? 13.386 6.465 11.042 1 59.38 157 SER A CA 1
ATOM 1228 C C . SER A 1 157 ? 14.573 5.692 10.477 1 59.38 157 SER A C 1
ATOM 1230 O O . SER A 1 157 ? 14.58 4.459 10.489 1 59.38 157 SER A O 1
ATOM 1232 N N . PRO A 1 158 ? 15.324 6.441 9.69 1 57.39 158 PRO A N 1
ATOM 1233 C CA . PRO A 1 158 ? 16.551 5.796 9.216 1 57.39 158 PRO A CA 1
ATOM 1234 C C . PRO A 1 158 ? 17.267 5.011 10.314 1 57.39 158 PRO A C 1
ATOM 1236 O O . PRO A 1 158 ? 18.046 4.101 10.019 1 57.39 158 PRO A O 1
ATOM 1239 N N . LEU A 1 159 ? 16.807 5.335 11.509 1 57.88 159 LEU A N 1
ATOM 1240 C CA . LEU A 1 159 ? 17.538 4.726 12.614 1 57.88 159 LEU A CA 1
ATOM 1241 C C . LEU A 1 159 ? 16.71 3.629 13.275 1 57.88 159 LEU A C 1
ATOM 1243 O O . LEU A 1 159 ? 17.115 3.071 14.297 1 57.88 159 LEU A O 1
ATOM 1247 N N . SER A 1 160 ? 15.696 3.407 12.7 1 65.87 160 SER A N 1
ATOM 1248 C CA . SER A 1 160 ? 14.897 2.377 13.357 1 65.87 160 SER A CA 1
ATOM 1249 C C . SER A 1 160 ? 15.573 1.013 13.268 1 65.87 160 SER A C 1
ATOM 1251 O O . SER A 1 160 ? 15.932 0.562 12.178 1 65.87 160 SER A O 1
ATOM 1253 N N . PRO A 1 161 ? 15.762 0.476 14.427 1 74.24 161 PRO A N 1
ATOM 1254 C CA . PRO A 1 161 ? 16.317 -0.879 14.401 1 74.24 161 PRO A CA 1
ATOM 1255 C C . PRO A 1 161 ? 15.446 -1.859 13.619 1 74.24 161 PRO A C 1
ATOM 1257 O O . PRO A 1 161 ? 14.219 -1.732 13.615 1 74.24 161 PRO A O 1
ATOM 1260 N N . LEU A 1 162 ? 16.035 -2.731 12.948 1 81.3 162 LEU A N 1
ATOM 1261 C CA . LEU A 1 162 ? 15.378 -3.734 12.117 1 81.3 162 LEU A CA 1
ATOM 1262 C C . LEU A 1 162 ? 14.376 -4.545 12.933 1 81.3 162 LEU A C 1
ATOM 1264 O O . LEU A 1 162 ? 13.319 -4.925 12.425 1 81.3 162 LEU A O 1
ATOM 1268 N N . GLN A 1 163 ? 14.678 -4.728 14.191 1 85.2 163 GLN A N 1
ATOM 1269 C CA . GLN A 1 163 ? 13.808 -5.53 15.047 1 85.2 163 GLN A CA 1
ATOM 1270 C C . GLN A 1 163 ? 12.458 -4.85 15.25 1 85.2 163 GLN A C 1
ATOM 1272 O O . GLN A 1 163 ? 11.42 -5.515 15.28 1 85.2 163 GLN A O 1
ATOM 1277 N N . GLU A 1 164 ? 12.529 -3.61 15.389 1 84.7 164 GLU A N 1
ATOM 1278 C CA . GLU A 1 164 ? 11.287 -2.86 15.555 1 84.7 164 GLU A CA 1
ATOM 1279 C C . GLU A 1 164 ? 10.45 -2.891 14.28 1 84.7 164 GLU A C 1
ATOM 1281 O O . GLU A 1 164 ? 9.226 -3.028 14.338 1 84.7 164 GLU A O 1
ATOM 1286 N N . VAL A 1 165 ? 11.18 -2.795 13.204 1 89.45 165 VAL A N 1
ATOM 1287 C CA . VAL A 1 165 ? 10.506 -2.85 11.911 1 89.45 165 VAL A CA 1
ATOM 1288 C C . VAL A 1 165 ? 9.895 -4.234 11.704 1 89.45 165 VAL A C 1
ATOM 1290 O O . VAL A 1 165 ? 8.756 -4.355 11.248 1 89.45 165 VAL A O 1
ATOM 1293 N N . GLU A 1 166 ? 10.632 -5.258 12.128 1 92.06 166 GLU A N 1
ATOM 1294 C CA . GLU A 1 166 ? 10.154 -6.633 12.015 1 92.06 166 GLU A CA 1
ATOM 1295 C C . GLU A 1 166 ? 8.885 -6.845 12.835 1 92.06 166 GLU A C 1
ATOM 1297 O O . GLU A 1 166 ? 7.909 -7.413 12.341 1 92.06 166 GLU A O 1
ATOM 1302 N N . ALA A 1 167 ? 8.892 -6.396 14.018 1 91.44 167 ALA A N 1
ATOM 1303 C CA . ALA A 1 167 ? 7.726 -6.543 14.885 1 91.44 167 ALA A CA 1
ATOM 1304 C C . ALA A 1 167 ? 6.508 -5.842 14.291 1 91.44 167 ALA A C 1
ATOM 1306 O O . ALA A 1 167 ? 5.399 -6.38 14.322 1 91.44 167 ALA A O 1
ATOM 1307 N N . GLN A 1 168 ? 6.748 -4.732 13.755 1 91.48 168 GLN A N 1
ATOM 1308 C CA . GLN A 1 168 ? 5.665 -3.94 13.181 1 91.48 168 GLN A CA 1
ATOM 1309 C C . GLN A 1 168 ? 5.079 -4.62 11.947 1 91.48 168 GLN A C 1
ATOM 1311 O O . GLN A 1 168 ? 3.858 -4.702 11.798 1 91.48 168 GLN A O 1
ATOM 1316 N N . ILE A 1 169 ? 5.936 -5.084 11.069 1 95.35 169 ILE A N 1
ATOM 1317 C CA . ILE A 1 169 ? 5.428 -5.632 9.816 1 95.35 169 ILE A CA 1
ATOM 1318 C C . ILE A 1 169 ? 4.685 -6.938 10.088 1 95.35 169 ILE A C 1
ATOM 1320 O O . ILE A 1 169 ? 3.698 -7.25 9.417 1 95.35 169 ILE A O 1
ATOM 1324 N N . TYR A 1 170 ? 5.086 -7.759 11.098 1 96.14 170 TYR A N 1
ATOM 1325 C CA . TYR A 1 170 ? 4.381 -8.994 11.42 1 96.14 170 TYR A CA 1
ATOM 1326 C C . TYR A 1 170 ? 3.052 -8.701 12.105 1 96.14 170 TYR A C 1
ATOM 1328 O O . TYR A 1 170 ? 2.064 -9.407 11.885 1 96.14 170 TYR A O 1
ATOM 1336 N N . ARG A 1 171 ? 3.064 -7.669 12.885 1 94.66 171 ARG A N 1
ATOM 1337 C CA . ARG A 1 171 ? 1.805 -7.248 13.491 1 94.66 171 ARG A CA 1
ATOM 1338 C C . ARG A 1 171 ? 0.802 -6.817 12.426 1 94.66 171 ARG A C 1
ATOM 1340 O O . ARG A 1 171 ? -0.36 -7.228 12.457 1 94.66 171 ARG A O 1
ATOM 1347 N N . ASP A 1 172 ? 1.248 -6 11.546 1 94.7 172 ASP A N 1
ATOM 1348 C CA . ASP A 1 172 ? 0.401 -5.528 10.455 1 94.7 172 ASP A CA 1
ATOM 1349 C C . ASP A 1 172 ? -0.101 -6.694 9.606 1 94.7 172 ASP A C 1
ATOM 1351 O O . ASP A 1 172 ? -1.262 -6.712 9.192 1 94.7 172 ASP A O 1
ATOM 1355 N N . ALA A 1 173 ? 0.779 -7.615 9.353 1 97.76 173 ALA A N 1
ATOM 1356 C CA . ALA A 1 173 ? 0.427 -8.767 8.526 1 97.76 173 ALA A CA 1
ATOM 1357 C C . ALA A 1 173 ? -0.626 -9.632 9.212 1 97.76 173 ALA A C 1
ATOM 1359 O O . ALA A 1 173 ? -1.578 -10.086 8.572 1 97.76 173 ALA A O 1
ATOM 1360 N N . LYS A 1 174 ? -0.456 -9.869 10.498 1 97.11 174 LYS A N 1
ATOM 1361 C CA . LYS A 1 174 ? -1.433 -10.654 11.246 1 97.11 174 LYS A CA 1
ATOM 1362 C C . LYS A 1 174 ? -2.798 -9.972 11.253 1 97.11 174 LYS A C 1
ATOM 1364 O O . LYS A 1 174 ? -3.827 -10.628 11.082 1 97.11 174 LYS A O 1
ATOM 1369 N N . GLU A 1 175 ? -2.745 -8.713 11.455 1 94.78 175 GLU A N 1
ATOM 1370 C CA . GLU A 1 175 ? -3.988 -7.95 11.405 1 94.78 175 GLU A CA 1
ATOM 1371 C C . GLU A 1 175 ? -4.648 -8.06 10.034 1 94.78 175 GLU A C 1
ATOM 1373 O O . GLU A 1 175 ? -5.871 -8.187 9.936 1 94.78 175 GLU A O 1
ATOM 1378 N N . CYS A 1 176 ? -3.866 -7.972 9.022 1 96.68 176 CYS A N 1
ATOM 1379 C CA . CYS A 1 176 ? -4.373 -8.089 7.66 1 96.68 176 CYS A CA 1
ATOM 1380 C C . CYS A 1 176 ? -5.003 -9.457 7.428 1 96.68 176 CYS A C 1
ATOM 1382 O O . CYS A 1 176 ? -6.09 -9.556 6.854 1 96.68 176 CYS A O 1
ATOM 1384 N N . LEU A 1 177 ? -4.382 -10.52 7.91 1 97.81 177 LEU A N 1
ATOM 1385 C CA . LEU A 1 177 ? -4.909 -11.873 7.765 1 97.81 177 LEU A CA 1
ATOM 1386 C C . LEU A 1 177 ? -6.235 -12.021 8.503 1 97.81 177 LEU A C 1
ATOM 1388 O O . LEU A 1 177 ? -7.18 -12.613 7.976 1 97.81 177 LEU A O 1
ATOM 1392 N N . ASN A 1 178 ? -6.28 -11.455 9.671 1 96.61 178 ASN A N 1
ATOM 1393 C CA . ASN A 1 178 ? -7.527 -11.489 10.427 1 96.61 178 ASN A CA 1
ATOM 1394 C C . ASN A 1 178 ? -8.653 -10.776 9.685 1 96.61 178 ASN A C 1
ATOM 1396 O O . ASN A 1 178 ? -9.789 -11.254 9.663 1 96.61 178 ASN A O 1
ATOM 1400 N N . LEU A 1 179 ? -8.283 -9.666 9.156 1 95.13 179 LEU A N 1
ATOM 1401 C CA . LEU A 1 179 ? -9.259 -8.882 8.407 1 95.13 179 LEU A CA 1
ATOM 1402 C C . LEU A 1 179 ? -9.774 -9.663 7.203 1 95.13 179 LEU A C 1
ATOM 1404 O O . LEU A 1 179 ? -10.981 -9.7 6.952 1 95.13 179 LEU A O 1
ATOM 1408 N N . LEU A 1 180 ? -8.906 -10.282 6.478 1 96.94 180 LEU A N 1
ATOM 1409 C CA . LEU A 1 180 ? -9.282 -11.075 5.313 1 96.94 180 LEU A CA 1
ATOM 1410 C C . LEU A 1 180 ? -10.163 -12.252 5.718 1 96.94 180 LEU A C 1
ATOM 1412 O O . LEU A 1 180 ? -11.142 -12.564 5.035 1 96.94 180 LEU A O 1
ATOM 1416 N N . SER A 1 181 ? -9.753 -12.878 6.825 1 96.68 181 SER A N 1
ATOM 1417 C CA . SER A 1 181 ? -10.537 -13.999 7.333 1 96.68 181 SER A CA 1
ATOM 1418 C C . SER A 1 181 ? -11.963 -13.57 7.665 1 96.68 181 SER A C 1
ATOM 1420 O O . SER A 1 181 ? -12.922 -14.255 7.303 1 96.68 181 SER A O 1
ATOM 1422 N N . ASN A 1 182 ? -12.084 -12.45 8.315 1 94.51 182 ASN A N 1
ATOM 1423 C CA . ASN A 1 182 ? -13.398 -11.926 8.675 1 94.51 182 ASN A CA 1
ATOM 1424 C C . ASN A 1 182 ? -14.214 -11.564 7.438 1 94.51 182 ASN A C 1
ATOM 1426 O O . ASN A 1 182 ? -15.419 -11.817 7.388 1 94.51 182 ASN A O 1
ATOM 1430 N N . ARG A 1 183 ? -13.592 -10.976 6.495 1 94.15 183 ARG A N 1
ATOM 1431 C CA . ARG A 1 183 ? -14.262 -10.546 5.272 1 94.15 183 ARG A CA 1
ATOM 1432 C C . ARG A 1 183 ? -14.741 -11.745 4.46 1 94.15 183 ARG A C 1
ATOM 1434 O O . ARG A 1 183 ? -15.819 -11.706 3.863 1 94.15 183 ARG A O 1
ATOM 1441 N N . LEU A 1 184 ? -13.927 -12.797 4.392 1 95.37 184 LEU A N 1
ATOM 1442 C CA . LEU A 1 184 ? -14.284 -14.007 3.66 1 95.37 184 LEU A CA 1
ATOM 1443 C C . LEU A 1 184 ? -15.431 -14.74 4.348 1 95.37 184 LEU A C 1
ATOM 1445 O O . LEU A 1 184 ? -16.313 -15.286 3.681 1 95.37 184 LEU A O 1
ATOM 1449 N N . GLY A 1 185 ? -15.346 -14.779 5.704 1 94.03 185 GLY A N 1
ATOM 1450 C CA . GLY A 1 185 ? -16.381 -15.457 6.468 1 94.03 185 GLY A CA 1
ATOM 1451 C C . GLY A 1 185 ? -16.536 -16.919 6.097 1 94.03 185 GLY A C 1
ATOM 1452 O O . GLY A 1 185 ? -15.559 -17.671 6.092 1 94.03 185 GLY A O 1
ATOM 1453 N N . THR A 1 186 ? -17.759 -17.238 5.698 1 93.85 186 THR A N 1
ATOM 1454 C CA . THR A 1 186 ? -18.051 -18.627 5.362 1 93.85 186 THR A CA 1
ATOM 1455 C C . THR A 1 186 ? -18.2 -18.798 3.853 1 93.85 186 THR A C 1
ATOM 1457 O O . THR A 1 186 ? -18.529 -19.887 3.376 1 93.85 186 THR A O 1
ATOM 1460 N N . SER A 1 187 ? -17.983 -17.755 3.101 1 95.26 187 SER A N 1
ATOM 1461 C CA . SER A 1 187 ? -18.132 -17.806 1.651 1 95.26 187 SER A CA 1
ATOM 1462 C C . SER A 1 187 ? -16.966 -18.544 1.001 1 95.26 187 SER A C 1
ATOM 1464 O O . SER A 1 187 ? -15.851 -18.538 1.527 1 95.26 187 SER A O 1
ATOM 1466 N N . PRO A 1 188 ? -17.229 -19.187 -0.084 1 96.73 188 PRO A N 1
ATOM 1467 C CA . PRO A 1 188 ? -16.12 -19.838 -0.786 1 96.73 188 PRO A CA 1
ATOM 1468 C C . PRO A 1 188 ? -15.116 -18.839 -1.358 1 96.73 188 PRO A C 1
ATOM 1470 O O . PRO A 1 188 ? -13.915 -19.117 -1.395 1 96.73 188 PRO A O 1
ATOM 1473 N N . PHE A 1 189 ? -15.686 -17.69 -1.8 1 97.82 189 PHE A N 1
ATOM 1474 C CA . PHE A 1 189 ? -14.857 -16.611 -2.325 1 97.82 189 PHE A CA 1
ATOM 1475 C C . PHE A 1 189 ? -15.31 -15.264 -1.775 1 97.82 189 PHE A C 1
ATOM 1477 O O . PHE A 1 189 ? -16.369 -15.166 -1.153 1 97.82 189 PHE A O 1
ATOM 1484 N N . PHE A 1 190 ? -14.583 -14.25 -1.971 1 96.89 190 PHE A N 1
ATOM 1485 C CA . PHE A 1 190 ? -14.784 -12.982 -1.279 1 96.89 190 PHE A CA 1
ATOM 1486 C C . PHE A 1 190 ? -16.059 -12.3 -1.76 1 96.89 190 PHE A C 1
ATOM 1488 O O . PHE A 1 190 ? -16.69 -11.552 -1.01 1 96.89 190 PHE A O 1
ATOM 1495 N N . PHE A 1 191 ? -16.432 -12.493 -3.039 1 95.5 191 PHE A N 1
ATOM 1496 C CA . PHE A 1 191 ? -17.626 -11.824 -3.541 1 95.5 191 PHE A CA 1
ATOM 1497 C C . PHE A 1 191 ? -18.684 -12.841 -3.951 1 95.5 191 PHE A C 1
ATOM 1499 O O . PHE A 1 191 ? -19.483 -12.584 -4.854 1 95.5 191 PHE A O 1
ATOM 1506 N N . GLY A 1 192 ? -18.604 -14.038 -3.3 1 92.93 192 GLY A N 1
ATOM 1507 C CA . GLY A 1 192 ? -19.67 -14.99 -3.566 1 92.93 192 GLY A CA 1
ATOM 1508 C C . GLY A 1 192 ? -19.16 -16.353 -3.992 1 92.93 192 GLY A C 1
ATOM 1509 O O . GLY A 1 192 ? -18.27 -16.917 -3.352 1 92.93 192 GLY A O 1
ATOM 1510 N N . ASN A 1 193 ? -19.75 -16.812 -5.069 1 93.99 193 ASN A N 1
ATOM 1511 C CA . ASN A 1 193 ? -19.54 -18.219 -5.395 1 93.99 193 ASN A CA 1
ATOM 1512 C C . ASN A 1 193 ? -18.522 -18.388 -6.519 1 93.99 193 ASN A C 1
ATOM 1514 O O . ASN A 1 193 ? -18.122 -19.509 -6.837 1 93.99 193 ASN A O 1
ATOM 1518 N N . MET A 1 194 ? -18.092 -17.291 -7.08 1 95.67 194 MET A N 1
ATOM 1519 C CA . MET A 1 194 ? -17.095 -17.352 -8.145 1 95.67 194 MET A CA 1
ATOM 1520 C C . MET A 1 194 ? -15.843 -16.569 -7.763 1 95.67 194 MET A C 1
ATOM 1522 O O . MET A 1 194 ? -15.934 -15.501 -7.156 1 95.67 194 MET A O 1
ATOM 1526 N N . PRO A 1 195 ? -14.717 -17.129 -8.088 1 97.78 195 PRO A N 1
ATOM 1527 C CA . PRO A 1 195 ? -13.482 -16.419 -7.747 1 97.78 195 PRO A CA 1
ATOM 1528 C C . PRO A 1 195 ? -13.24 -15.197 -8.63 1 97.78 195 PRO A C 1
ATOM 1530 O O . PRO A 1 195 ? -13.674 -15.169 -9.784 1 97.78 195 PRO A O 1
ATOM 1533 N N . THR A 1 196 ? -12.637 -14.216 -8.116 1 97.75 196 THR A N 1
ATOM 1534 C CA . THR A 1 196 ? -12.342 -12.96 -8.796 1 97.75 196 THR A CA 1
ATOM 1535 C C . THR A 1 196 ? -10.869 -12.591 -8.637 1 97.75 196 THR A C 1
ATOM 1537 O O . THR A 1 196 ? -10.069 -13.4 -8.162 1 97.75 196 THR A O 1
ATOM 1540 N N . THR A 1 197 ? -10.5 -11.383 -9.079 1 98.08 197 THR A N 1
ATOM 1541 C CA . THR A 1 197 ? -9.14 -10.864 -8.975 1 98.08 197 THR A CA 1
ATOM 1542 C C . THR A 1 197 ? -8.654 -10.906 -7.53 1 98.08 197 THR A C 1
ATOM 1544 O O . THR A 1 197 ? -7.507 -11.272 -7.265 1 98.08 197 THR A O 1
ATOM 1547 N N . LEU A 1 198 ? -9.517 -10.578 -6.629 1 98.3 198 LEU A N 1
ATOM 1548 C CA . LEU A 1 198 ? -9.123 -10.546 -5.225 1 98.3 198 LEU A CA 1
ATOM 1549 C C . LEU A 1 198 ? -8.729 -11.936 -4.739 1 98.3 198 LEU A C 1
ATOM 1551 O O . LEU A 1 198 ? -7.726 -12.093 -4.038 1 98.3 198 LEU A O 1
ATOM 1555 N N . ASP A 1 199 ? -9.453 -12.938 -5.094 1 98.67 199 ASP A N 1
ATOM 1556 C CA . ASP A 1 199 ? -9.147 -14.312 -4.708 1 98.67 199 ASP A CA 1
ATOM 1557 C C . ASP A 1 199 ? -7.796 -14.752 -5.268 1 98.67 199 ASP A C 1
ATOM 1559 O O . ASP A 1 199 ? -7.05 -15.477 -4.606 1 98.67 199 ASP A O 1
ATOM 1563 N N . ALA A 1 200 ? -7.524 -14.33 -6.502 1 98.64 200 ALA A N 1
ATOM 1564 C CA . ALA A 1 200 ? -6.25 -14.675 -7.128 1 98.64 200 ALA A CA 1
ATOM 1565 C C . ALA A 1 200 ? -5.079 -14.079 -6.353 1 98.64 200 ALA A C 1
ATOM 1567 O O . ALA A 1 200 ? -4.076 -14.756 -6.113 1 98.64 200 ALA A O 1
ATOM 1568 N N . TYR A 1 201 ? -5.248 -12.827 -5.955 1 98.51 201 TYR A N 1
ATOM 1569 C CA . TYR A 1 201 ? -4.189 -12.163 -5.204 1 98.51 201 TYR A CA 1
ATOM 1570 C C . TYR A 1 201 ? -4.028 -12.784 -3.822 1 98.51 201 TYR A C 1
ATOM 1572 O O . TYR A 1 201 ? -2.906 -13.018 -3.366 1 98.51 201 TYR A O 1
ATOM 1580 N N . VAL A 1 202 ? -5.118 -13.023 -3.142 1 98.68 202 VAL A N 1
ATOM 1581 C CA . VAL A 1 202 ? -5.045 -13.629 -1.816 1 98.68 202 VAL A CA 1
ATOM 1582 C C . VAL A 1 202 ? -4.385 -15.003 -1.912 1 98.68 202 VAL A C 1
ATOM 1584 O O . VAL A 1 202 ? -3.48 -15.319 -1.136 1 98.68 202 VAL A O 1
ATOM 1587 N N . PHE A 1 203 ? -4.861 -15.806 -2.888 1 98.49 203 PHE A N 1
ATOM 1588 C CA . PHE A 1 203 ? -4.275 -17.121 -3.118 1 98.49 203 PHE A CA 1
ATOM 1589 C C . PHE A 1 203 ? -2.78 -17.008 -3.391 1 98.49 203 PHE A C 1
ATOM 1591 O O . PHE A 1 203 ? -1.981 -17.75 -2.817 1 98.49 203 PHE A O 1
ATOM 1598 N N . GLY A 1 204 ? -2.359 -16.129 -4.263 1 98.18 204 GLY A N 1
ATOM 1599 C CA . GLY A 1 204 ? -0.961 -15.965 -4.629 1 98.18 204 GLY A CA 1
ATOM 1600 C C . GLY A 1 204 ? -0.069 -15.64 -3.445 1 98.18 204 GLY A C 1
ATOM 1601 O O . GLY A 1 204 ? 1.044 -16.16 -3.339 1 98.18 204 GLY A O 1
ATOM 1602 N N . PHE A 1 205 ? -0.551 -14.802 -2.537 1 97.56 205 PHE A N 1
ATOM 1603 C CA . PHE A 1 205 ? 0.233 -14.369 -1.387 1 97.56 205 PHE A CA 1
ATOM 1604 C C . PHE A 1 205 ? 0.242 -15.441 -0.303 1 97.56 205 PHE A C 1
ATOM 1606 O O . PHE A 1 205 ? 1.258 -15.651 0.362 1 97.56 205 PHE A O 1
ATOM 1613 N N . LEU A 1 206 ? -0.837 -16.165 -0.151 1 98.09 206 LEU A N 1
ATOM 1614 C CA . LEU A 1 206 ? -1 -17.022 1.018 1 98.09 206 LEU A CA 1
ATOM 1615 C C . LEU A 1 206 ? -0.506 -18.436 0.729 1 98.09 206 LEU A C 1
ATOM 1617 O O . LEU A 1 206 ? -0.022 -19.125 1.629 1 98.09 206 LEU A O 1
ATOM 1621 N N . ALA A 1 207 ? -0.643 -18.887 -0.503 1 97.47 207 ALA A N 1
ATOM 1622 C CA . ALA A 1 207 ? -0.368 -20.286 -0.823 1 97.47 207 ALA A CA 1
ATOM 1623 C C . ALA A 1 207 ? 1.075 -20.652 -0.489 1 97.47 207 ALA A C 1
ATOM 1625 O O . ALA A 1 207 ? 1.329 -21.659 0.176 1 97.47 207 ALA A O 1
ATOM 1626 N N . PRO A 1 208 ? 2.048 -19.825 -0.915 1 96.42 208 PRO A N 1
ATOM 1627 C CA . PRO A 1 208 ? 3.422 -20.166 -0.537 1 96.42 208 PRO A CA 1
ATOM 1628 C C . PRO A 1 208 ? 3.643 -20.138 0.973 1 96.42 208 PRO A C 1
ATOM 1630 O O . PRO A 1 208 ? 4.342 -20.998 1.515 1 96.42 208 PRO A O 1
ATOM 1633 N N . LEU A 1 209 ? 3.056 -19.153 1.64 1 95.98 209 LEU A N 1
ATOM 1634 C CA . LEU A 1 209 ? 3.168 -19.05 3.091 1 95.98 209 LEU A CA 1
ATOM 1635 C C . LEU A 1 209 ? 2.552 -20.267 3.772 1 95.98 209 LEU A C 1
ATOM 1637 O O . LEU A 1 209 ? 3.051 -20.727 4.802 1 95.98 209 LEU A O 1
ATOM 1641 N N . TYR A 1 210 ? 1.551 -20.716 3.237 1 95.96 210 TYR A N 1
ATOM 1642 C CA . TYR A 1 210 ? 0.751 -21.81 3.777 1 95.96 210 TYR A CA 1
ATOM 1643 C C . TYR A 1 210 ? 1.445 -23.15 3.565 1 95.96 210 TYR A C 1
ATOM 1645 O O . TYR A 1 210 ? 1.49 -23.983 4.474 1 95.96 210 TYR A O 1
ATOM 1653 N N . ARG A 1 211 ? 2.071 -23.312 2.43 1 95.29 211 ARG A N 1
ATOM 1654 C CA . ARG A 1 211 ? 2.446 -24.657 2.007 1 95.29 211 ARG A CA 1
ATOM 1655 C C . ARG A 1 211 ? 3.931 -24.911 2.243 1 95.29 211 ARG A C 1
ATOM 1657 O O . ARG A 1 211 ? 4.337 -26.043 2.516 1 95.29 211 ARG A O 1
ATOM 1664 N N . ILE A 1 212 ? 4.785 -23.935 2.133 1 94.39 212 ILE A N 1
ATOM 1665 C CA . ILE A 1 212 ? 6.23 -24.125 2.21 1 94.39 212 ILE A CA 1
ATOM 1666 C C . ILE A 1 212 ? 6.629 -24.462 3.645 1 94.39 212 ILE A C 1
ATOM 1668 O O . ILE A 1 212 ? 6.118 -23.865 4.595 1 94.39 212 ILE A O 1
ATOM 1672 N N . HIS A 1 213 ? 7.531 -25.339 3.813 1 93.22 213 HIS A N 1
ATOM 1673 C CA . HIS A 1 213 ? 8.033 -25.722 5.127 1 93.22 213 HIS A CA 1
ATOM 1674 C C . HIS A 1 213 ? 9.18 -24.817 5.565 1 93.22 213 HIS A C 1
ATOM 1676 O O . HIS A 1 213 ? 10.346 -25.108 5.289 1 93.22 213 HIS A O 1
ATOM 1682 N N . PHE A 1 214 ? 8.815 -23.808 6.307 1 93.63 214 PHE A N 1
ATOM 1683 C CA . PHE A 1 214 ? 9.814 -22.868 6.802 1 93.63 214 PHE A CA 1
ATOM 1684 C C . PHE A 1 214 ? 10.308 -23.28 8.184 1 93.63 214 PHE A C 1
ATOM 1686 O O . PHE A 1 214 ? 9.535 -23.791 8.998 1 93.63 214 PHE A O 1
ATOM 1693 N N . PRO A 1 215 ? 11.573 -23.049 8.454 1 94.06 215 PRO A N 1
ATOM 1694 C CA . PRO A 1 215 ? 12.043 -23.217 9.831 1 94.06 215 PRO A CA 1
ATOM 1695 C C . PRO A 1 215 ? 11.427 -22.203 10.793 1 94.06 215 PRO A C 1
ATOM 1697 O O . PRO A 1 215 ? 11.066 -22.555 11.919 1 94.06 215 PRO A O 1
ATOM 1700 N N . LYS A 1 216 ? 11.398 -20.921 10.374 1 90.8 216 LYS A N 1
ATOM 1701 C CA . LYS A 1 216 ? 10.72 -19.885 11.147 1 90.8 216 LYS A CA 1
ATOM 1702 C C . LYS A 1 216 ? 9.297 -19.664 10.642 1 90.8 216 LYS A C 1
ATOM 1704 O O . LYS A 1 216 ? 9.098 -19.183 9.524 1 90.8 216 LYS A O 1
ATOM 1709 N N . VAL A 1 217 ? 8.381 -19.908 11.566 1 89.12 217 VAL A N 1
ATOM 1710 C CA . VAL A 1 217 ? 7.027 -20.126 11.071 1 89.12 217 VAL A CA 1
ATOM 1711 C C . VAL A 1 217 ? 6.072 -19.125 11.716 1 89.12 217 VAL A C 1
ATOM 1713 O O . VAL A 1 217 ? 4.868 -19.376 11.808 1 89.12 217 VAL A O 1
ATOM 1716 N N . GLN A 1 218 ? 6.46 -17.97 12.103 1 92.3 218 GLN A N 1
ATOM 1717 C CA . GLN A 1 218 ? 5.611 -17.049 12.852 1 92.3 218 GLN A CA 1
ATOM 1718 C C . GLN A 1 218 ? 4.359 -16.686 12.058 1 92.3 218 GLN A C 1
ATOM 1720 O O . GLN A 1 218 ? 3.239 -16.866 12.541 1 92.3 218 GLN A O 1
ATOM 1725 N N . LEU A 1 219 ? 4.51 -16.217 10.88 1 95.76 219 LEU A N 1
ATOM 1726 C CA . LEU A 1 219 ? 3.386 -15.795 10.052 1 95.76 219 LEU A CA 1
ATOM 1727 C C . LEU A 1 219 ? 2.595 -16.999 9.554 1 95.76 219 LEU A C 1
ATOM 1729 O O . LEU A 1 219 ? 1.363 -16.959 9.499 1 95.76 219 LEU A O 1
ATOM 1733 N N . GLN A 1 220 ? 3.261 -18.041 9.253 1 96.29 220 GLN A N 1
ATOM 1734 C CA . GLN A 1 220 ? 2.641 -19.276 8.783 1 96.29 220 GLN A CA 1
ATOM 1735 C C . GLN A 1 220 ? 1.735 -19.878 9.853 1 96.29 220 GLN A C 1
ATOM 1737 O O . GLN A 1 220 ? 0.628 -20.33 9.553 1 96.29 220 GLN A O 1
ATOM 1742 N N . GLU A 1 221 ? 2.183 -19.905 11.053 1 95.78 221 GLU A N 1
ATOM 1743 C CA . GLU A 1 221 ? 1.397 -20.446 12.158 1 95.78 221 GLU A CA 1
ATOM 1744 C C . GLU A 1 221 ? 0.122 -19.636 12.377 1 95.78 221 GLU A C 1
ATOM 1746 O O . GLU A 1 221 ? -0.931 -20.198 12.686 1 95.78 221 GLU A O 1
ATOM 1751 N N . HIS A 1 222 ? 0.281 -18.343 12.277 1 97.14 222 HIS A N 1
ATOM 1752 C CA . HIS A 1 222 ? -0.911 -17.513 12.409 1 97.14 222 HIS A CA 1
ATOM 1753 C C . HIS A 1 222 ? -1.916 -17.812 11.302 1 97.14 222 HIS A C 1
ATOM 1755 O O . HIS A 1 222 ? -3.115 -17.932 11.562 1 97.14 222 HIS A O 1
ATOM 1761 N N . LEU A 1 223 ? -1.443 -17.944 10.092 1 97.69 223 LEU A N 1
ATOM 1762 C CA . LEU A 1 223 ? -2.301 -18.249 8.952 1 97.69 223 LEU A CA 1
ATOM 1763 C C . LEU A 1 223 ? -3.024 -19.576 9.156 1 97.69 223 LEU A C 1
ATOM 1765 O O . LEU A 1 223 ? -4.216 -19.69 8.863 1 97.69 223 LEU A O 1
ATOM 1769 N N . LYS A 1 224 ? -2.362 -20.524 9.688 1 96.21 224 LYS A N 1
ATOM 1770 C CA . LYS A 1 224 ? -2.92 -21.86 9.876 1 96.21 224 LYS A CA 1
ATOM 1771 C C . LYS A 1 224 ? -4.026 -21.851 10.928 1 96.21 224 LYS A C 1
ATOM 1773 O O . LYS A 1 224 ? -4.814 -22.794 11.015 1 96.21 224 LYS A O 1
ATOM 1778 N N . GLN A 1 225 ? -4.093 -20.812 11.73 1 96.81 225 GLN A N 1
ATOM 1779 C CA . GLN A 1 225 ? -5.16 -20.656 12.712 1 96.81 225 GLN A CA 1
ATOM 1780 C C . GLN A 1 225 ? -6.411 -20.056 12.075 1 96.81 225 GLN A C 1
ATOM 1782 O O . GLN A 1 225 ? -7.429 -19.873 12.746 1 96.81 225 GLN A O 1
ATOM 1787 N N . LEU A 1 226 ? -6.366 -19.738 10.849 1 97.3 226 LEU A N 1
ATOM 1788 C CA . LEU A 1 226 ? -7.49 -19.193 10.096 1 97.3 226 LEU A CA 1
ATOM 1789 C C . LEU A 1 226 ? -7.956 -20.176 9.027 1 97.3 226 LEU A C 1
ATOM 1791 O O . LEU A 1 226 ? -7.633 -20.017 7.848 1 97.3 226 LEU A O 1
ATOM 1795 N N . PRO A 1 227 ? -8.788 -21.116 9.384 1 96.95 227 PRO A N 1
ATOM 1796 C CA . PRO A 1 227 ? -9.116 -22.254 8.521 1 96.95 227 PRO A CA 1
ATOM 1797 C C . PRO A 1 227 ? -9.817 -21.833 7.231 1 96.95 227 PRO A C 1
ATOM 1799 O O . PRO A 1 227 ? -9.667 -22.494 6.2 1 96.95 227 PRO A O 1
ATOM 1802 N N . ASN A 1 228 ? -10.581 -20.758 7.313 1 97.32 228 ASN A N 1
ATOM 1803 C CA . ASN A 1 228 ? -11.288 -20.36 6.1 1 97.32 228 ASN A CA 1
ATOM 1804 C C . ASN A 1 228 ? -10.322 -19.895 5.014 1 97.32 228 ASN A C 1
ATOM 1806 O O . ASN A 1 228 ? -10.538 -20.159 3.83 1 97.32 228 ASN A O 1
ATOM 1810 N N . LEU A 1 229 ? -9.281 -19.215 5.396 1 97.92 229 LEU A N 1
ATOM 1811 C CA . LEU A 1 229 ? -8.277 -18.8 4.423 1 97.92 229 LEU A CA 1
ATOM 1812 C C . LEU A 1 229 ? -7.509 -20.003 3.888 1 97.92 229 LEU A C 1
ATOM 1814 O O . LEU A 1 229 ? -7.191 -20.063 2.698 1 97.92 229 LEU A O 1
ATOM 1818 N N . CYS A 1 230 ? -7.201 -20.977 4.766 1 96.97 230 CYS A N 1
ATOM 1819 C CA . CYS A 1 230 ? -6.536 -22.205 4.345 1 96.97 230 CYS A CA 1
ATOM 1820 C C . CYS A 1 230 ? -7.413 -22.996 3.381 1 96.97 230 CYS A C 1
ATOM 1822 O O . CYS A 1 230 ? -6.926 -23.512 2.374 1 96.97 230 CYS A O 1
ATOM 1824 N N . ARG A 1 231 ? -8.643 -23.073 3.677 1 96.96 231 ARG A N 1
ATOM 1825 C CA . ARG A 1 231 ? -9.595 -23.763 2.813 1 96.96 231 ARG A CA 1
ATOM 1826 C C . ARG A 1 231 ? -9.661 -23.109 1.437 1 96.96 231 ARG A C 1
ATOM 1828 O O . ARG A 1 231 ? -9.781 -23.798 0.422 1 96.96 231 ARG A O 1
ATOM 1835 N N . LEU A 1 232 ? -9.665 -21.798 1.433 1 97.86 232 LEU A N 1
ATOM 1836 C CA . LEU A 1 232 ? -9.655 -21.077 0.165 1 97.86 232 LEU A CA 1
ATOM 1837 C C . LEU A 1 232 ? -8.476 -21.511 -0.699 1 97.86 232 LEU A C 1
ATOM 1839 O O . LEU A 1 232 ? -8.636 -21.762 -1.896 1 97.86 232 LEU A O 1
ATOM 1843 N N . CYS A 1 233 ? -7.278 -21.579 -0.108 1 97.43 233 CYS A N 1
ATOM 1844 C CA . CYS A 1 233 ? -6.081 -21.997 -0.829 1 97.43 233 CYS A CA 1
ATOM 1845 C C . CYS A 1 233 ? -6.216 -23.433 -1.323 1 97.43 233 CYS A C 1
ATOM 1847 O O . CYS A 1 233 ? -5.936 -23.722 -2.487 1 97.43 233 CYS A O 1
ATOM 1849 N N . ASP A 1 234 ? -6.685 -24.284 -0.468 1 96.65 234 ASP A N 1
ATOM 1850 C CA . ASP A 1 234 ? -6.846 -25.689 -0.828 1 96.65 234 ASP A CA 1
ATOM 1851 C C . ASP A 1 234 ? -7.869 -25.855 -1.95 1 96.65 234 ASP A C 1
ATOM 1853 O O . ASP A 1 234 ? -7.66 -26.641 -2.877 1 96.65 234 ASP A O 1
ATOM 1857 N N . ASP A 1 235 ? -8.955 -25.135 -1.838 1 96.4 235 ASP A N 1
ATOM 1858 C CA . ASP A 1 235 ? -10.016 -25.218 -2.837 1 96.4 235 ASP A CA 1
ATOM 1859 C C . ASP A 1 235 ? -9.518 -24.763 -4.207 1 96.4 235 ASP A C 1
ATOM 1861 O O . ASP A 1 235 ? -9.869 -25.356 -5.229 1 96.4 235 ASP A O 1
ATOM 1865 N N . ILE A 1 236 ? -8.747 -23.738 -4.205 1 97.33 236 ILE A N 1
ATOM 1866 C CA . ILE A 1 236 ? -8.231 -23.232 -5.472 1 97.33 236 ILE A CA 1
ATOM 1867 C C . ILE A 1 236 ? -7.215 -24.217 -6.046 1 97.33 236 ILE A C 1
ATOM 1869 O O . ILE A 1 236 ? -7.232 -24.509 -7.244 1 97.33 236 ILE A O 1
ATOM 1873 N N . LEU A 1 237 ? -6.341 -24.746 -5.224 1 97.12 237 LEU A N 1
ATOM 1874 C CA . LEU A 1 237 ? -5.349 -25.719 -5.668 1 97.12 237 LEU A CA 1
ATOM 1875 C C . LEU A 1 237 ? -6.023 -26.973 -6.214 1 97.12 237 LEU A C 1
ATOM 1877 O O . LEU A 1 237 ? -5.628 -27.488 -7.263 1 97.12 237 LEU A O 1
ATOM 1881 N N . GLU A 1 238 ? -7.02 -27.419 -5.553 1 95.66 238 GLU A N 1
ATOM 1882 C CA . GLU A 1 238 ? -7.728 -28.629 -5.962 1 95.66 238 GLU A CA 1
ATOM 1883 C C . GLU A 1 238 ? -8.637 -28.359 -7.158 1 95.66 238 GLU A C 1
ATOM 1885 O O . GLU 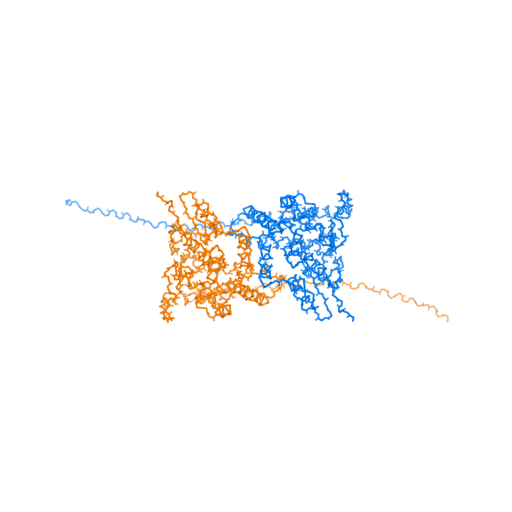A 1 238 ? -8.628 -29.113 -8.133 1 95.66 238 GLU A O 1
ATOM 1890 N N . GLY A 1 239 ? -9.401 -27.401 -7.073 1 95.46 239 GLY A N 1
ATOM 1891 C CA . GLY A 1 239 ? -10.438 -27.13 -8.055 1 95.46 239 GLY A CA 1
ATOM 1892 C C . GLY A 1 239 ? -9.894 -26.595 -9.366 1 95.46 239 GLY A C 1
ATOM 1893 O O . GLY A 1 239 ? -10.468 -26.841 -10.429 1 95.46 239 GLY A O 1
ATOM 1894 N N . TYR A 1 240 ? -8.801 -25.865 -9.32 1 95.43 240 TYR A N 1
ATOM 1895 C CA . TYR A 1 240 ? -8.371 -25.171 -10.528 1 95.43 240 TYR A CA 1
ATOM 1896 C C . TYR A 1 240 ? -7.014 -25.682 -10.996 1 95.43 240 TYR A C 1
ATOM 1898 O O . TYR A 1 240 ? -6.671 -25.563 -12.175 1 95.43 240 TYR A O 1
ATOM 1906 N N . PHE A 1 241 ? -6.28 -26.289 -10.113 1 94.68 241 PHE A N 1
ATOM 1907 C CA . PHE A 1 241 ? -4.961 -26.776 -10.498 1 94.68 241 PHE A CA 1
ATOM 1908 C C . PHE A 1 241 ? -4.898 -28.297 -10.41 1 94.68 241 PHE A C 1
ATOM 1910 O O . PHE A 1 241 ? -3.929 -28.91 -10.861 1 94.68 241 PHE A O 1
ATOM 1917 N N . GLY A 1 242 ? -5.936 -28.889 -9.927 1 91.25 242 GLY A N 1
ATOM 1918 C CA . GLY A 1 242 ? -5.945 -30.337 -9.786 1 91.25 242 GLY A CA 1
ATOM 1919 C C . GLY A 1 242 ? -4.89 -30.85 -8.825 1 91.25 242 GLY A C 1
ATOM 1920 O O . GLY A 1 242 ? -4.394 -31.968 -8.979 1 91.25 242 GLY A O 1
ATOM 1921 N N . LEU A 1 243 ? -4.422 -29.915 -8.132 1 80.43 243 LEU A N 1
ATOM 1922 C CA . LEU A 1 243 ? -3.373 -30.272 -7.183 1 80.43 243 LEU A CA 1
ATOM 1923 C C . LEU A 1 243 ? -3.954 -30.51 -5.794 1 80.43 243 LEU A C 1
ATOM 1925 O O . LEU A 1 243 ? -4.873 -29.804 -5.372 1 80.43 243 LEU A O 1
ATOM 1929 N N . THR A 1 244 ? -4.256 -31.76 -5.44 1 65.48 244 THR A N 1
ATOM 1930 C CA . THR A 1 244 ? -4.784 -32.065 -4.115 1 65.48 244 THR A CA 1
ATOM 1931 C C . THR A 1 244 ? -3.712 -31.866 -3.047 1 65.48 244 THR A C 1
ATOM 1933 O O . THR A 1 244 ? -2.522 -32.046 -3.313 1 65.48 244 THR A O 1
ATOM 1936 N N . GLY A 1 245 ? -3.9 -30.935 -2.239 1 53.88 245 GLY A N 1
ATOM 1937 C CA . GLY A 1 245 ? -3.039 -30.755 -1.081 1 53.88 245 GLY A CA 1
ATOM 1938 C C . GLY A 1 245 ? -2.363 -32.039 -0.635 1 53.88 245 GLY A C 1
ATOM 1939 O O . GLY A 1 245 ? -2.98 -32.871 0.032 1 53.88 245 GLY A O 1
ATOM 1940 N N . CYS A 1 246 ? -1.985 -32.847 -1.662 1 42.57 246 CYS A N 1
ATOM 1941 C CA . CYS A 1 246 ? -1.457 -34.153 -1.286 1 42.57 246 CYS A CA 1
ATOM 1942 C C . CYS A 1 246 ? -1.028 -34.168 0.176 1 42.57 246 CYS A C 1
ATOM 1944 O O . CYS A 1 246 ? -1.061 -33.135 0.848 1 42.57 246 CYS A O 1
ATOM 1946 N N . CYS A 1 247 ? 0.267 -34.842 0.249 1 36.49 247 CYS A N 1
ATOM 1947 C CA . CYS A 1 247 ? 1.152 -35.776 0.936 1 36.49 247 CYS A CA 1
ATOM 1948 C C . CYS A 1 247 ? 1.639 -35.194 2.258 1 36.49 247 CYS A C 1
ATOM 1950 O O . CYS A 1 247 ? 1.95 -34.005 2.34 1 36.49 247 CYS A O 1
ATOM 1952 N N . PRO A 1 248 ? 1.267 -35.766 3.434 1 35.36 248 PRO A N 1
ATOM 1953 C CA . PRO A 1 248 ? 2.295 -35.701 4.475 1 35.36 248 PRO A CA 1
ATOM 1954 C C . PRO A 1 248 ? 3.683 -35.398 3.916 1 35.36 248 PRO A C 1
ATOM 1956 O O . PRO A 1 248 ? 3.94 -35.63 2.732 1 35.36 248 PRO A O 1
ATOM 1959 N N . ALA A 1 249 ? 4.525 -34.684 4.507 1 36.1 249 ALA A N 1
ATOM 1960 C CA . ALA A 1 249 ? 5.975 -34.605 4.352 1 36.1 249 ALA A CA 1
ATOM 1961 C C . ALA A 1 249 ? 6.535 -35.897 3.765 1 36.1 249 ALA A C 1
ATOM 1963 O O . ALA A 1 249 ? 6.721 -36.883 4.482 1 36.1 249 ALA A O 1
ATOM 1964 N N . GLY A 1 250 ? 5.92 -36.66 2.892 1 31.21 250 GLY A N 1
ATOM 1965 C CA . GLY A 1 250 ? 7.012 -37.553 2.541 1 31.21 250 GLY A CA 1
ATOM 1966 C C . GLY A 1 250 ? 8.326 -36.829 2.313 1 31.21 250 GLY A C 1
ATOM 1967 O O . GLY A 1 250 ? 8.342 -35.614 2.103 1 31.21 250 GLY A O 1
ATOM 1968 N N . PRO A 1 251 ? 9.378 -37.35 2.913 1 32 251 PRO A N 1
ATOM 1969 C CA . PRO A 1 251 ? 10.716 -36.816 2.646 1 32 251 PRO A CA 1
ATOM 1970 C C . PRO A 1 251 ? 10.904 -36.399 1.189 1 32 251 PRO A C 1
ATOM 1972 O O . PRO A 1 251 ? 10.93 -37.252 0.297 1 32 251 PRO A O 1
ATOM 1975 N N . GLN A 1 252 ? 9.936 -35.808 0.596 1 35.18 252 GLN A N 1
ATOM 1976 C CA . GLN A 1 252 ? 10.38 -35.474 -0.754 1 35.18 252 GLN A CA 1
ATOM 1977 C C . GLN A 1 252 ? 11.901 -35.384 -0.826 1 35.18 252 GLN A C 1
ATOM 1979 O O . GLN A 1 252 ? 12.534 -34.769 0.035 1 35.18 252 GLN A O 1
ATOM 1984 N N . ALA A 1 253 ? 12.469 -36.139 -1.635 1 32.48 253 ALA A N 1
ATOM 1985 C CA . ALA A 1 253 ? 13.907 -36.227 -1.877 1 32.48 253 ALA A CA 1
ATOM 1986 C C . ALA A 1 253 ? 14.543 -34.84 -1.911 1 32.48 253 ALA A C 1
ATOM 1988 O O . ALA A 1 253 ? 14.208 -34.018 -2.767 1 32.48 253 ALA A O 1
ATOM 1989 N N . VAL A 1 254 ? 14.648 -34.089 -0.863 1 36.11 254 VAL A N 1
ATOM 1990 C CA . VAL A 1 254 ? 15.704 -33.082 -0.893 1 36.11 254 VAL A CA 1
ATOM 1991 C C . VAL A 1 254 ? 16.657 -33.367 -2.052 1 36.11 254 VAL A C 1
ATOM 1993 O O . VAL A 1 254 ? 17.331 -34.4 -2.07 1 36.11 254 VAL A O 1
ATOM 1996 N N . ASP A 1 255 ? 16.236 -33.085 -3.231 1 35.31 255 ASP A N 1
ATOM 1997 C CA . ASP A 1 255 ? 17.157 -33.353 -4.331 1 35.31 255 ASP A CA 1
ATOM 1998 C C . ASP A 1 255 ? 18.602 -33.391 -3.841 1 35.31 255 ASP A C 1
ATOM 2000 O O . ASP A 1 255 ? 19.043 -32.492 -3.122 1 35.31 255 ASP A O 1
ATOM 2004 N N . ALA A 1 256 ? 19.158 -34.553 -3.601 1 37.9 256 ALA A N 1
ATOM 2005 C CA . ALA A 1 256 ? 20.568 -34.781 -3.295 1 37.9 256 ALA A CA 1
ATOM 2006 C C . ALA A 1 256 ? 21.434 -33.638 -3.816 1 37.9 256 ALA A C 1
ATOM 2008 O O . ALA A 1 256 ? 22.417 -33.255 -3.178 1 37.9 256 ALA A O 1
ATOM 2009 N N . ASN A 1 257 ? 21.019 -33.11 -4.925 1 37.5 257 ASN A N 1
ATOM 2010 C CA . ASN A 1 257 ? 21.756 -31.978 -5.476 1 37.5 257 ASN A CA 1
ATOM 2011 C C . ASN A 1 257 ? 21.473 -30.694 -4.701 1 37.5 257 ASN A C 1
ATOM 2013 O O . ASN A 1 257 ? 22.344 -29.831 -4.582 1 37.5 257 ASN A O 1
ATOM 2017 N N . LEU A 1 258 ? 20.263 -30.486 -4.189 1 38.47 258 LEU A N 1
ATOM 2018 C CA . LEU A 1 258 ? 19.993 -29.306 -3.374 1 38.47 258 LEU A CA 1
ATOM 2019 C C . LEU A 1 258 ? 20.742 -29.38 -2.047 1 38.47 258 LEU A C 1
ATOM 2021 O O . LEU A 1 258 ? 21.253 -28.368 -1.561 1 38.47 258 LEU A O 1
ATOM 2025 N N . GLN A 1 259 ? 20.769 -30.529 -1.403 1 42.51 259 GLN A N 1
ATOM 2026 C CA . GLN A 1 259 ? 21.612 -30.706 -0.225 1 42.51 259 GLN A CA 1
ATOM 2027 C C . GLN A 1 259 ? 23.079 -30.444 -0.554 1 42.51 259 GLN A C 1
ATOM 2029 O O . GLN A 1 259 ? 23.789 -29.8 0.222 1 42.51 259 GLN A O 1
ATOM 2034 N N . LYS A 1 260 ? 23.506 -31.005 -1.671 1 42.97 260 LYS A N 1
ATOM 2035 C CA . LYS A 1 260 ? 24.87 -30.726 -2.109 1 42.97 260 LYS A CA 1
ATOM 2036 C C . LYS A 1 260 ? 25.06 -29.241 -2.404 1 42.97 260 LYS A C 1
ATOM 2038 O O . LYS A 1 260 ? 26.085 -28.657 -2.045 1 42.97 260 LYS A O 1
ATOM 2043 N N . LEU A 1 261 ? 24.037 -28.638 -2.94 1 42.83 261 LEU A N 1
ATOM 2044 C CA . LEU A 1 261 ? 24.121 -27.214 -3.243 1 42.83 261 LEU A CA 1
ATOM 2045 C C . LEU A 1 261 ? 24.004 -26.38 -1.971 1 42.83 261 LEU A C 1
ATOM 2047 O O . LEU A 1 261 ? 24.736 -25.404 -1.794 1 42.83 261 LEU A O 1
ATOM 2051 N N . THR A 1 262 ? 23.191 -26.768 -1.057 1 46.03 262 THR A N 1
ATOM 2052 C CA . THR A 1 262 ? 23.133 -26.083 0.229 1 46.03 262 THR A CA 1
ATOM 2053 C C . THR A 1 262 ? 24.466 -26.196 0.963 1 46.03 262 THR A C 1
ATOM 2055 O O . THR A 1 262 ? 24.94 -25.223 1.554 1 46.03 262 THR A O 1
ATOM 2058 N N . GLN A 1 263 ? 25.047 -27.385 0.922 1 47.44 263 GLN A N 1
ATOM 2059 C CA . GLN A 1 263 ? 26.37 -27.589 1.502 1 47.44 263 GLN A CA 1
ATOM 2060 C C . GLN A 1 263 ? 27.424 -26.756 0.778 1 47.44 263 GLN A C 1
ATOM 2062 O O . GLN A 1 263 ? 28.335 -26.214 1.407 1 47.44 263 GLN A O 1
ATOM 2067 N N . LEU A 1 264 ? 27.287 -26.643 -0.489 1 45.46 264 LEU A N 1
ATOM 2068 C CA . LEU A 1 264 ? 28.226 -25.857 -1.283 1 45.46 264 LEU A CA 1
ATOM 2069 C C . LEU A 1 264 ? 28.017 -24.364 -1.05 1 45.46 264 LEU A C 1
ATOM 2071 O O . LEU A 1 264 ? 28.982 -23.618 -0.871 1 45.46 264 LEU A O 1
ATOM 2075 N N . VAL A 1 265 ? 26.762 -23.917 -1.018 1 46.07 265 VAL A N 1
ATOM 2076 C CA . VAL A 1 265 ? 26.468 -22.51 -0.768 1 46.07 265 VAL A CA 1
ATOM 2077 C C . VAL A 1 265 ? 26.856 -22.148 0.664 1 46.07 265 VAL A C 1
ATOM 2079 O O . VAL A 1 265 ? 27.412 -21.076 0.911 1 46.07 265 VAL A O 1
ATOM 2082 N N . ASN A 1 266 ? 26.63 -23.003 1.565 1 47.36 266 ASN A N 1
ATOM 2083 C CA . ASN A 1 266 ? 27.091 -22.778 2.931 1 47.36 266 ASN A CA 1
ATOM 2084 C C . ASN A 1 266 ? 28.615 -22.744 3.009 1 47.36 266 ASN A C 1
ATOM 2086 O O . ASN A 1 266 ? 29.185 -21.938 3.746 1 47.36 266 ASN A O 1
ATOM 2090 N N . LYS A 1 267 ? 29.256 -23.651 2.334 1 43.86 267 LYS A N 1
ATOM 2091 C CA . LYS A 1 267 ? 30.715 -23.636 2.283 1 43.86 267 LYS A CA 1
ATOM 2092 C C . LYS A 1 267 ? 31.228 -22.357 1.625 1 43.86 267 LYS A C 1
ATOM 2094 O O . LYS A 1 267 ? 32.207 -21.766 2.085 1 43.86 267 LYS A O 1
ATOM 2099 N N . GLU A 1 268 ? 30.523 -21.924 0.596 1 43.07 268 GLU A N 1
ATOM 2100 C CA . GLU A 1 268 ? 30.934 -20.701 -0.087 1 43.07 268 GLU A CA 1
ATOM 2101 C C . GLU A 1 268 ? 30.568 -19.463 0.727 1 43.07 268 GLU A C 1
ATOM 2103 O O . GLU A 1 268 ? 31.333 -18.498 0.777 1 43.07 268 GLU A O 1
ATOM 2108 N N . SER A 1 269 ? 29.469 -19.427 1.336 1 42.8 269 SER A N 1
ATOM 2109 C CA . SER A 1 269 ? 29.116 -18.326 2.226 1 42.8 269 SER A CA 1
ATOM 2110 C C . SER A 1 269 ? 30.091 -18.225 3.394 1 42.8 269 SER A C 1
ATOM 2112 O O . SER A 1 269 ? 30.486 -17.125 3.786 1 42.8 269 SER A O 1
ATOM 2114 N N . ASN A 1 270 ? 30.47 -19.305 3.903 1 46.74 270 ASN A N 1
ATOM 2115 C CA . ASN A 1 270 ? 31.544 -19.299 4.89 1 46.74 270 ASN A CA 1
ATOM 2116 C C . ASN A 1 270 ? 32.838 -18.739 4.306 1 46.74 270 ASN A C 1
ATOM 2118 O O . ASN A 1 270 ? 33.579 -18.032 4.992 1 46.74 270 ASN A O 1
ATOM 2122 N N . LEU A 1 271 ? 33.116 -19.03 3.082 1 43.1 271 LEU A N 1
ATOM 2123 C CA . LEU A 1 271 ? 34.317 -18.487 2.458 1 43.1 271 LEU A CA 1
ATOM 2124 C C . LEU A 1 271 ? 34.175 -16.987 2.221 1 43.1 271 LEU A C 1
ATOM 2126 O O . LEU A 1 271 ? 35.116 -16.225 2.454 1 43.1 271 LEU A O 1
ATOM 2130 N N . ILE A 1 272 ? 33.053 -16.509 1.789 1 38.53 272 ILE A N 1
ATOM 2131 C CA . ILE A 1 272 ? 32.838 -15.085 1.553 1 38.53 272 ILE A CA 1
ATOM 2132 C C . ILE A 1 272 ? 32.76 -14.347 2.888 1 38.53 272 ILE A C 1
ATOM 2134 O O . ILE A 1 272 ? 33.32 -13.259 3.036 1 38.53 272 ILE A O 1
ATOM 2138 N N . GLU A 1 273 ? 32.13 -14.875 3.891 1 41.09 273 GLU A N 1
ATOM 2139 C CA . GLU A 1 273 ? 32.185 -14.264 5.215 1 41.09 273 GLU A CA 1
ATOM 2140 C C . GLU A 1 273 ? 33.621 -14.18 5.725 1 41.09 273 GLU A C 1
ATOM 2142 O O . GLU A 1 273 ? 34.011 -13.18 6.333 1 41.09 273 GLU A O 1
ATOM 2147 N N . LYS A 1 274 ? 34.426 -15.146 5.47 1 41.3 274 LYS A N 1
ATOM 2148 C CA . LYS A 1 274 ? 35.839 -15.111 5.835 1 41.3 274 LYS A CA 1
ATOM 2149 C C . LYS A 1 274 ? 36.592 -14.062 5.021 1 41.3 274 LYS A C 1
ATOM 2151 O O . LYS A 1 274 ? 37.477 -13.381 5.543 1 41.3 274 LYS A O 1
ATOM 2156 N N . MET A 1 275 ? 36.201 -13.862 3.778 1 33.95 275 MET A N 1
ATOM 2157 C CA . MET A 1 275 ? 36.841 -12.825 2.975 1 33.95 275 MET A CA 1
ATOM 2158 C C . MET A 1 275 ? 36.38 -11.437 3.409 1 33.95 275 MET A C 1
ATOM 2160 O O . MET A 1 275 ? 37.184 -10.507 3.488 1 33.95 275 MET A O 1
ATOM 2164 N N . ASP A 1 276 ? 35.117 -11.268 3.567 1 34.64 276 ASP A N 1
ATOM 2165 C CA . ASP A 1 276 ? 34.645 -9.983 4.076 1 34.64 276 ASP A CA 1
ATOM 2166 C C . ASP A 1 276 ? 35.18 -9.718 5.481 1 34.64 276 ASP A C 1
ATOM 2168 O O . ASP A 1 276 ? 35.514 -8.58 5.818 1 34.64 276 ASP A O 1
ATOM 2172 N N . ASP A 1 277 ? 35.29 -10.687 6.276 1 37.39 277 ASP A N 1
ATOM 2173 C CA . ASP A 1 277 ? 35.978 -10.47 7.545 1 37.39 277 ASP A CA 1
ATOM 2174 C C . ASP A 1 277 ? 37.418 -10.017 7.318 1 37.39 277 ASP A C 1
ATOM 2176 O O . ASP A 1 277 ? 37.936 -9.182 8.062 1 37.39 277 ASP A O 1
ATOM 2180 N N . ASN A 1 278 ? 38.085 -10.616 6.35 1 38.06 278 ASN A N 1
ATOM 2181 C CA . ASN A 1 278 ? 39.463 -10.194 6.124 1 38.06 278 ASN A CA 1
ATOM 2182 C C . ASN A 1 278 ? 39.532 -8.769 5.583 1 38.06 278 ASN A C 1
ATOM 2184 O O . ASN A 1 278 ? 40.511 -8.058 5.816 1 38.06 278 ASN A O 1
ATOM 2188 N N . LEU A 1 279 ? 38.577 -8.406 4.703 1 32.04 279 LEU A N 1
ATOM 2189 C CA . LEU A 1 279 ? 38.64 -7.037 4.203 1 32.04 279 LEU A CA 1
ATOM 2190 C C . LEU A 1 279 ? 38.227 -6.044 5.283 1 32.04 279 LEU A C 1
ATOM 2192 O O . LEU A 1 279 ? 38.698 -4.904 5.298 1 32.04 279 LEU A O 1
ATOM 2196 N N . ARG A 1 280 ? 37.276 -6.448 6.066 1 34.37 280 ARG A N 1
ATOM 2197 C CA . ARG A 1 280 ? 36.925 -5.523 7.14 1 34.37 280 ARG A CA 1
ATOM 2198 C C . ARG A 1 280 ? 38.071 -5.379 8.135 1 34.37 280 ARG A C 1
ATOM 2200 O O . ARG A 1 280 ? 38.129 -4.403 8.886 1 34.37 280 ARG A O 1
ATOM 2207 N N . HIS A 1 281 ? 38.737 -6.453 8.254 1 35.28 281 HIS A N 1
ATOM 2208 C CA . HIS A 1 281 ? 39.828 -6.313 9.212 1 35.28 281 HIS A CA 1
ATOM 2209 C C . HIS A 1 281 ? 41.044 -5.654 8.569 1 35.28 281 HIS A C 1
ATOM 2211 O O . HIS A 1 281 ? 42.151 -5.723 9.109 1 35.28 281 HIS A O 1
ATOM 2217 N N . SER A 1 282 ? 40.838 -5.31 7.236 1 29.73 282 SER A N 1
ATOM 2218 C CA . SER A 1 282 ? 42.05 -4.6 6.841 1 29.73 282 SER A CA 1
ATOM 2219 C C . SER A 1 282 ? 42.265 -3.356 7.695 1 29.73 282 SER A C 1
ATOM 2221 O O . SER A 1 282 ? 41.306 -2.674 8.061 1 29.73 282 SER A O 1
ATOM 2223 N N . PRO A 1 283 ? 43.354 -3.263 8.314 1 31.76 283 PRO A N 1
ATOM 2224 C CA . PRO A 1 283 ? 43.703 -2.194 9.253 1 31.76 283 PRO A CA 1
ATOM 2225 C C . PRO A 1 283 ? 43.355 -0.805 8.721 1 31.76 283 PRO A C 1
ATOM 2227 O O . PRO A 1 283 ? 43.712 -0.467 7.589 1 31.76 283 PRO A O 1
ATOM 2230 N N . GLN A 1 284 ? 42.044 -0.527 8.76 1 29.94 284 GLN A N 1
ATOM 2231 C CA . GLN A 1 284 ? 41.73 0.842 8.364 1 29.94 284 GLN A CA 1
ATOM 2232 C C . GLN A 1 284 ? 42.814 1.811 8.828 1 29.94 284 GLN A C 1
ATOM 2234 O O . GLN A 1 284 ? 43.387 1.64 9.906 1 29.94 284 GLN A O 1
ATOM 2239 N N . PRO A 1 285 ? 43.535 2.442 7.926 1 33.49 285 PRO A N 1
ATOM 2240 C CA . PRO A 1 285 ? 44.656 3.296 8.326 1 33.49 285 PRO A CA 1
ATOM 2241 C C . PRO A 1 285 ? 44.314 4.203 9.506 1 33.49 285 PRO A C 1
ATOM 2243 O O . PRO A 1 285 ? 43.144 4.528 9.722 1 33.49 285 PRO A O 1
ATOM 2246 N N . PRO A 1 286 ? 45.136 4.261 10.485 1 30.02 286 PRO A N 1
ATOM 2247 C CA . PRO A 1 286 ? 44.95 5.021 11.723 1 30.02 286 PRO A CA 1
ATOM 2248 C C . PRO A 1 286 ? 44.455 6.444 11.472 1 30.02 286 PRO A C 1
ATOM 2250 O O . PRO A 1 286 ? 44.909 7.103 10.533 1 30.02 286 PRO A O 1
ATOM 2253 N N . HIS A 1 287 ? 43.169 6.511 11.367 1 26.45 287 HIS A N 1
ATOM 2254 C CA . HIS A 1 287 ? 42.604 7.846 11.208 1 26.45 287 HIS A CA 1
ATOM 2255 C C . HIS A 1 287 ? 43.401 8.879 11.998 1 26.45 287 HIS A C 1
ATOM 2257 O O . HIS A 1 287 ? 43.615 8.717 13.201 1 26.45 287 HIS A O 1
ATOM 2263 N N . ARG A 1 288 ? 44.421 9.5 11.375 1 28.55 288 ARG A N 1
ATOM 2264 C CA . ARG A 1 288 ? 45.223 10.569 11.962 1 28.55 288 ARG A CA 1
ATOM 2265 C C . ARG A 1 288 ? 44.338 11.596 12.66 1 28.55 288 ARG A C 1
ATOM 2267 O O . ARG A 1 288 ? 43.283 11.969 12.143 1 28.55 288 ARG A O 1
ATOM 2274 N N . LYS A 1 289 ? 44.464 11.603 13.923 1 28.31 289 LYS A N 1
ATOM 2275 C CA . LYS A 1 289 ? 43.927 12.529 14.916 1 28.31 289 LYS A CA 1
ATOM 2276 C C . LYS A 1 289 ? 43.994 13.97 14.418 1 28.31 289 LYS A C 1
ATOM 2278 O O . LYS A 1 289 ? 45.078 14.485 14.138 1 28.31 289 LYS A O 1
ATOM 2283 N N . ILE A 1 290 ? 43.199 14.333 13.415 1 27.4 290 ILE A N 1
ATOM 2284 C CA . ILE A 1 290 ? 43.358 15.747 13.096 1 27.4 290 ILE A CA 1
ATOM 2285 C C . ILE A 1 290 ? 43.323 16.573 14.381 1 27.4 290 ILE A C 1
ATOM 2287 O O . ILE A 1 290 ? 42.423 16.409 15.207 1 27.4 290 ILE A O 1
ATOM 2291 N N . PRO A 1 291 ? 44.444 17.166 14.782 1 25.44 291 PRO A N 1
ATOM 2292 C CA . PRO A 1 291 ? 44.683 17.92 16.015 1 25.44 291 PRO A CA 1
ATOM 2293 C C . PRO A 1 291 ? 43.586 18.944 16.302 1 25.44 291 PRO A C 1
ATOM 2295 O O . PRO A 1 291 ? 42.978 19.479 15.372 1 25.44 291 PRO A O 1
ATOM 2298 N N . ALA A 1 292 ? 42.775 18.667 17.343 1 27.23 292 ALA A N 1
ATOM 2299 C CA . ALA A 1 292 ? 41.759 19.502 17.979 1 27.23 292 ALA A CA 1
ATOM 2300 C C . ALA A 1 292 ? 42.196 20.963 18.02 1 27.23 292 ALA A C 1
ATOM 2302 O O . ALA A 1 292 ? 43.212 21.296 18.634 1 27.23 292 ALA A O 1
ATOM 2303 N N . LEU A 1 293 ? 42.167 21.617 16.825 1 22.96 293 LEU A N 1
ATOM 2304 C CA . LEU A 1 293 ? 42.579 23.012 16.946 1 22.96 293 LEU A CA 1
ATOM 2305 C C . LEU A 1 293 ? 41.945 23.661 18.172 1 22.96 293 LEU A C 1
ATOM 2307 O O . LEU A 1 293 ? 40.726 23.607 18.347 1 22.96 293 LEU A O 1
ATOM 2311 N N . LYS A 1 294 ? 42.626 23.608 19.32 1 25.86 294 LYS A N 1
ATOM 2312 C CA . LYS A 1 294 ? 42.412 24.228 20.624 1 25.86 294 LYS A CA 1
ATOM 2313 C C . LYS A 1 294 ? 41.942 25.672 20.475 1 25.86 294 LYS A C 1
ATOM 2315 O O . LYS A 1 294 ? 42.684 26.524 19.983 1 25.86 294 LYS A O 1
ATOM 2320 N N . LEU A 1 295 ? 40.71 25.879 19.887 1 22.89 295 LEU A N 1
ATOM 2321 C CA . LEU A 1 295 ? 40.326 27.286 19.919 1 22.89 295 LEU A CA 1
ATOM 2322 C C . LEU A 1 295 ? 40.574 27.885 21.299 1 22.89 295 LEU A C 1
ATOM 2324 O O . LEU A 1 295 ? 40.131 27.334 22.309 1 22.89 295 LEU A O 1
ATOM 2328 N N . THR A 1 296 ? 41.696 28.541 21.486 1 23.96 296 THR A N 1
ATOM 2329 C CA . THR A 1 296 ? 42.233 29.247 22.644 1 23.96 296 THR A CA 1
ATOM 2330 C C . THR A 1 296 ? 41.157 30.109 23.299 1 23.96 296 THR A C 1
ATOM 2332 O O . THR A 1 296 ? 40.453 30.856 22.616 1 23.96 296 THR A O 1
ATOM 2335 N N . PRO A 1 297 ? 40.539 29.598 24.466 1 24.49 297 PRO A N 1
ATOM 2336 C CA . PRO A 1 297 ? 39.592 30.336 25.305 1 24.49 297 PRO A CA 1
ATOM 2337 C C . PRO A 1 297 ? 39.976 31.803 25.478 1 24.49 297 PRO A C 1
ATOM 2339 O O . PRO A 1 297 ? 41.154 32.119 25.667 1 24.49 297 PRO A O 1
ATOM 2342 N N . ALA A 1 298 ? 39.39 32.74 24.611 1 25.94 298 ALA A N 1
ATOM 2343 C CA . ALA A 1 298 ? 39.681 34.161 24.778 1 25.94 298 ALA A CA 1
ATOM 2344 C C . ALA A 1 298 ? 39.768 34.533 26.255 1 25.94 298 ALA A C 1
ATOM 2346 O O . ALA A 1 298 ? 38.924 34.123 27.056 1 25.94 298 ALA A O 1
ATOM 2347 N N . ALA A 1 299 ? 40.941 34.74 26.806 1 26.04 299 ALA A N 1
ATOM 2348 C CA . ALA A 1 299 ? 41.382 35.258 28.098 1 26.04 299 ALA A CA 1
ATOM 2349 C C . ALA A 1 299 ? 40.49 36.406 28.563 1 26.04 299 ALA A C 1
ATOM 2351 O O . ALA A 1 299 ? 40.282 37.375 27.828 1 26.04 299 ALA A O 1
ATOM 2352 N N . ALA A 1 300 ? 39.355 36.058 29.313 1 27.65 300 ALA A N 1
ATOM 2353 C CA . ALA A 1 300 ? 38.666 37.061 30.12 1 27.65 300 ALA A CA 1
ATOM 2354 C C . ALA A 1 300 ? 39.661 38.017 30.773 1 27.65 300 ALA A C 1
ATOM 2356 O O . ALA A 1 300 ? 40.548 37.588 31.514 1 27.65 300 ALA A O 1
ATOM 2357 N N . GLU A 1 301 ? 40.209 39.01 30.028 1 23.03 301 GLU A N 1
ATOM 2358 C CA . GLU A 1 301 ? 41.029 40.055 30.635 1 23.03 301 GLU A CA 1
ATOM 2359 C C . GLU A 1 301 ? 40.398 40.573 31.924 1 23.03 301 GLU A C 1
ATOM 2361 O O . GLU A 1 301 ? 39.209 40.898 31.952 1 23.03 301 GLU A O 1
ATOM 2366 N N . ASP A 1 302 ? 40.814 40.171 33.131 1 24.45 302 ASP A N 1
ATOM 2367 C CA . ASP A 1 302 ? 40.661 40.529 34.538 1 24.45 302 ASP A CA 1
ATOM 2368 C C . ASP A 1 302 ? 40.848 42.03 34.746 1 24.45 302 ASP A C 1
ATOM 2370 O O . ASP A 1 302 ? 40.963 42.494 35.883 1 24.45 302 ASP A O 1
ATOM 2374 N N . ASP A 1 303 ? 40.56 42.933 33.785 1 23.41 303 ASP A N 1
ATOM 2375 C CA . ASP A 1 303 ? 41.133 44.216 34.18 1 23.41 303 ASP A CA 1
ATOM 2376 C C . ASP A 1 303 ? 40.59 44.666 35.535 1 23.41 303 ASP A C 1
ATOM 2378 O O . ASP A 1 303 ? 39.381 44.845 35.696 1 23.41 303 ASP A O 1
ATOM 2382 N N . PRO A 1 304 ? 41.174 44.265 36.708 1 27.1 304 PRO A N 1
ATOM 2383 C CA . PRO A 1 304 ? 40.917 44.691 38.086 1 27.1 304 PRO A CA 1
ATOM 2384 C C . PRO A 1 304 ? 41.026 46.203 38.267 1 27.1 304 PRO A C 1
ATOM 2386 O O . PRO A 1 304 ? 40.918 46.704 39.389 1 27.1 304 PRO A O 1
ATOM 2389 N N . SER A 1 305 ? 40.813 47.138 37.328 1 25.46 305 SER A N 1
ATOM 2390 C CA . SER A 1 305 ? 41.403 48.408 37.738 1 25.46 305 SER A CA 1
ATOM 2391 C C . SER A 1 305 ? 40.869 48.852 39.096 1 25.46 305 SER A C 1
ATOM 2393 O O . SER A 1 305 ? 39.678 48.709 39.377 1 25.46 305 SER A O 1
ATOM 2395 N N . PRO A 1 306 ? 41.803 49.065 40.111 1 29.39 306 PRO A N 1
ATOM 2396 C CA . PRO A 1 306 ? 41.803 49.585 41.48 1 29.39 306 PRO A CA 1
ATOM 2397 C C . PRO A 1 306 ? 41.141 50.957 41.589 1 29.39 306 PRO A C 1
ATOM 2399 O O . PRO A 1 306 ? 41.547 51.899 40.903 1 29.39 306 PRO A O 1
ATOM 2402 N N . ARG A 1 307 ? 39.903 51.177 41.244 1 28.12 307 ARG A N 1
ATOM 2403 C CA . ARG A 1 307 ? 39.58 52.579 41.485 1 28.12 307 ARG A CA 1
ATOM 2404 C C . ARG A 1 307 ? 40.043 53.018 42.87 1 28.12 307 ARG A C 1
ATOM 2406 O O . ARG A 1 307 ? 40.018 52.229 43.817 1 28.12 307 ARG A O 1
ATOM 2413 N N . PRO A 1 308 ? 40.783 54.238 42.982 1 29.88 308 PRO A N 1
ATOM 2414 C CA . PRO A 1 308 ? 41.498 54.985 44.019 1 29.88 308 PRO A CA 1
ATOM 2415 C C . PRO A 1 308 ? 40.675 55.164 45.293 1 29.88 308 PRO A C 1
ATOM 2417 O O . PRO A 1 308 ? 39.448 55.036 45.262 1 29.88 308 PRO A O 1
ATOM 2420 N N . SER A 1 309 ? 41.374 55.381 46.431 1 29.62 309 SER A N 1
ATOM 2421 C CA . SER A 1 309 ? 41.408 55.625 47.869 1 29.62 309 SER A CA 1
ATOM 2422 C C . SER A 1 309 ? 40.664 56.906 48.23 1 29.62 309 SER A C 1
ATOM 2424 O O . SER A 1 309 ? 40.305 57.115 49.391 1 29.62 309 SER A O 1
ATOM 2426 N N . PRO A 1 310 ? 39.894 57.744 47.498 1 29.55 310 PRO A N 1
ATOM 2427 C CA . PRO A 1 310 ? 39.627 58.643 48.623 1 29.55 310 PRO A CA 1
ATOM 2428 C C . PRO A 1 310 ? 38.693 58.027 49.662 1 29.55 310 PRO A C 1
ATOM 2430 O O . PRO A 1 310 ? 37.925 57.115 49.344 1 29.55 310 PRO A O 1
ATOM 2433 N N . MET B 1 1 ? -9.264 16.298 34.928 1 36.64 1 MET B N 1
ATOM 2434 C CA . MET B 1 1 ? -8.473 17.234 34.134 1 36.64 1 MET B CA 1
ATOM 2435 C C . MET B 1 1 ? -7.875 16.541 32.914 1 36.64 1 MET B C 1
ATOM 2437 O O . MET B 1 1 ? -7.138 15.562 33.049 1 36.64 1 MET B O 1
ATOM 2441 N N . SER B 1 2 ? -8.627 16.333 31.824 1 49.24 2 SER B N 1
ATOM 2442 C CA . SER B 1 2 ? -8.369 15.459 30.684 1 49.24 2 SER B CA 1
ATOM 2443 C C . SER B 1 2 ? -6.929 15.59 30.201 1 49.24 2 SER B C 1
ATOM 2445 O O . SER B 1 2 ? -6.371 16.689 30.187 1 49.24 2 SER B O 1
ATOM 2447 N N . ALA B 1 3 ? -6.057 14.644 30.41 1 59.62 3 ALA B N 1
ATOM 2448 C CA . ALA B 1 3 ? -4.634 14.595 30.084 1 59.62 3 ALA B CA 1
ATOM 2449 C C . ALA B 1 3 ? -4.352 15.291 28.755 1 59.62 3 ALA B C 1
ATOM 2451 O O . ALA B 1 3 ? -5.112 15.141 27.795 1 59.62 3 ALA B O 1
ATOM 2452 N N . ALA B 1 4 ? -3.614 16.424 28.773 1 79.65 4 ALA B N 1
ATOM 2453 C CA . ALA B 1 4 ? -3.303 17.355 27.692 1 79.65 4 ALA B CA 1
ATOM 2454 C C . ALA B 1 4 ? -2.597 16.644 26.541 1 79.65 4 ALA B C 1
ATOM 2456 O O . ALA B 1 4 ? -1.585 15.97 26.748 1 79.65 4 ALA B O 1
ATOM 2457 N N . LEU B 1 5 ? -3.321 16.294 25.441 1 92.18 5 LEU B N 1
ATOM 2458 C CA . LEU B 1 5 ? -2.76 15.746 24.211 1 92.18 5 LEU B CA 1
ATOM 2459 C C . LEU B 1 5 ? -2.097 16.841 23.382 1 92.18 5 LEU B C 1
ATOM 2461 O O . LEU B 1 5 ? -2.734 17.842 23.045 1 92.18 5 LEU B O 1
ATOM 2465 N N . GLU B 1 6 ? -0.771 16.673 23.199 1 93.52 6 GLU B N 1
ATOM 2466 C CA . GLU B 1 6 ? -0.022 17.65 22.414 1 93.52 6 GLU B CA 1
ATOM 2467 C C . GLU B 1 6 ? 0.517 17.029 21.129 1 93.52 6 GLU B C 1
ATOM 2469 O O . GLU B 1 6 ? 1.168 15.982 21.165 1 93.52 6 GLU B O 1
ATOM 2474 N N . LEU B 1 7 ? 0.18 17.669 20.07 1 93.88 7 LEU B N 1
ATOM 2475 C CA . LEU B 1 7 ? 0.666 17.206 18.775 1 93.88 7 LEU B CA 1
ATOM 2476 C C . LEU B 1 7 ? 1.732 18.149 18.226 1 93.88 7 LEU B C 1
ATOM 2478 O O . LEU B 1 7 ? 1.484 19.346 18.063 1 93.88 7 LEU B O 1
ATOM 2482 N N . ARG B 1 8 ? 2.887 17.681 18 1 90.74 8 ARG B N 1
ATOM 2483 C CA . ARG B 1 8 ? 3.938 18.432 17.321 1 90.74 8 ARG B CA 1
ATOM 2484 C C . ARG B 1 8 ? 3.965 18.111 15.831 1 90.74 8 ARG B C 1
ATOM 2486 O O . ARG B 1 8 ? 4.048 16.944 15.443 1 90.74 8 ARG B O 1
ATOM 2493 N N . CYS B 1 9 ? 3.819 19.105 14.996 1 90.98 9 CYS B N 1
ATOM 2494 C CA . CYS B 1 9 ? 3.759 18.869 13.558 1 90.98 9 CYS B CA 1
ATOM 2495 C C . CYS B 1 9 ? 4.245 20.088 12.784 1 90.98 9 CYS B C 1
ATOM 2497 O O . CYS B 1 9 ? 4.523 21.133 13.375 1 90.98 9 CYS B O 1
ATOM 2499 N N . TRP B 1 10 ? 4.416 19.908 11.502 1 88.03 10 TRP B N 1
ATOM 2500 C CA . TRP B 1 10 ? 4.748 21.025 10.624 1 88.03 10 TRP B CA 1
ATOM 2501 C C . TRP B 1 10 ? 3.567 21.98 10.487 1 88.03 10 TRP B C 1
ATOM 2503 O O . TRP B 1 10 ? 2.411 21.57 10.613 1 88.03 10 TRP B O 1
ATOM 2513 N N . GLY B 1 11 ? 3.843 23.225 10.214 1 87.69 11 GLY B N 1
ATOM 2514 C CA . GLY B 1 11 ? 2.807 24.24 10.11 1 87.69 11 GLY B CA 1
ATOM 2515 C C . GLY B 1 11 ? 2.075 24.213 8.782 1 87.69 11 GLY B C 1
ATOM 2516 O O . GLY B 1 11 ? 2.249 23.283 7.991 1 87.69 11 GLY B O 1
ATOM 2517 N N . GLY B 1 12 ? 1.183 25.231 8.729 1 87.56 12 GLY B N 1
ATOM 2518 C CA . GLY B 1 12 ? 0.316 25.265 7.562 1 87.56 12 GLY B CA 1
ATOM 2519 C C . GLY B 1 12 ? 0.643 26.399 6.608 1 87.56 12 GLY B C 1
ATOM 2520 O O . GLY B 1 12 ? 1.622 27.121 6.808 1 87.56 12 GLY B O 1
ATOM 2521 N N . GLY B 1 13 ? -0.027 26.408 5.513 1 87.36 13 GLY B N 1
ATOM 2522 C CA . GLY B 1 13 ? -0.02 27.361 4.415 1 87.36 13 GLY B CA 1
ATOM 2523 C C . GLY B 1 13 ? -1.102 27.095 3.386 1 87.36 13 GLY B C 1
ATOM 2524 O O . GLY B 1 13 ? -1.738 26.039 3.405 1 87.36 13 GLY B O 1
ATOM 2525 N N . TRP B 1 14 ? -1.477 28.194 2.609 1 91.23 14 TRP B N 1
ATOM 2526 C CA . TRP B 1 14 ? -2.478 28.056 1.556 1 91.23 14 TRP B CA 1
ATOM 2527 C C . TRP B 1 14 ? -3.827 27.648 2.137 1 91.23 14 TRP B C 1
ATOM 2529 O O . TRP B 1 14 ? -4.512 26.785 1.584 1 91.23 14 TRP B O 1
ATOM 2539 N N . GLY B 1 15 ? -4.085 28.048 3.32 1 91.29 15 GLY B N 1
ATOM 2540 C CA . GLY B 1 15 ? -5.374 27.769 3.931 1 91.29 15 GLY B CA 1
ATOM 2541 C C . GLY B 1 15 ? -5.435 26.409 4.6 1 91.29 15 GLY B C 1
ATOM 2542 O O . GLY B 1 15 ? -6.52 25.915 4.916 1 91.29 15 GLY B O 1
ATOM 2543 N N . LEU B 1 16 ? -4.316 25.774 4.769 1 94.33 16 LEU B N 1
ATOM 2544 C CA . LEU B 1 16 ? -4.265 24.471 5.421 1 94.33 16 LEU B CA 1
ATOM 2545 C C . LEU B 1 16 ? -3.639 24.581 6.808 1 94.33 16 LEU B C 1
ATOM 2547 O O . LEU B 1 16 ? -2.719 25.376 7.017 1 94.33 16 LEU B O 1
ATOM 2551 N N . PRO B 1 17 ? -4.139 23.846 7.718 1 93.46 17 PRO B N 1
ATOM 2552 C CA . PRO B 1 17 ? -3.534 23.871 9.052 1 93.46 17 PRO B CA 1
ATOM 2553 C C . PRO B 1 17 ? -2.131 23.267 9.075 1 93.46 17 PRO B C 1
ATOM 2555 O O . PRO B 1 17 ? -1.341 23.566 9.974 1 93.46 17 PRO B O 1
ATOM 2558 N N . SER B 1 18 ? -1.853 22.38 8.165 1 92.34 18 SER B N 1
ATOM 2559 C CA . SER B 1 18 ? -0.533 21.794 7.956 1 92.34 18 SER B CA 1
ATOM 2560 C C . SER B 1 18 ? -0.309 21.442 6.49 1 92.34 18 SER B C 1
ATOM 2562 O O . SER B 1 18 ? -1.267 21.211 5.748 1 92.34 18 SER B O 1
ATOM 2564 N N . LEU B 1 19 ? 0.906 21.396 6.094 1 89.05 19 LEU B N 1
ATOM 2565 C CA . LEU B 1 19 ? 1.199 20.959 4.734 1 89.05 19 LEU B CA 1
ATOM 2566 C C . LEU B 1 19 ? 1.571 19.481 4.706 1 89.05 19 LEU B C 1
ATOM 2568 O O . LEU B 1 19 ? 1.695 18.887 3.632 1 89.05 19 LEU B O 1
ATOM 2572 N N . HIS B 1 20 ? 1.778 18.97 5.866 1 90.94 20 HIS B N 1
ATOM 2573 C CA . HIS B 1 20 ? 2.168 17.571 6.004 1 90.94 20 HIS B CA 1
ATOM 2574 C C . HIS B 1 20 ? 0.945 16.661 6.056 1 90.94 20 HIS B C 1
ATOM 2576 O O . HIS B 1 20 ? 0.121 16.774 6.966 1 90.94 20 HIS B O 1
ATOM 2582 N N . ALA B 1 21 ? 0.879 15.758 5.164 1 93.95 21 ALA B N 1
ATOM 2583 C CA . ALA B 1 21 ? -0.274 14.872 5.034 1 93.95 21 ALA B CA 1
ATOM 2584 C C . ALA B 1 21 ? -0.547 14.132 6.341 1 93.95 21 ALA B C 1
ATOM 2586 O O . ALA B 1 21 ? -1.692 14.058 6.793 1 93.95 21 ALA B O 1
ATOM 2587 N N . ASP B 1 22 ? 0.48 13.643 6.996 1 93.81 22 ASP B N 1
ATOM 2588 C CA . ASP B 1 22 ? 0.34 12.851 8.214 1 93.81 22 ASP B CA 1
ATOM 2589 C C . ASP B 1 22 ? -0.238 13.69 9.351 1 93.81 22 ASP B C 1
ATOM 2591 O O . ASP B 1 22 ? -1.059 13.204 10.132 1 93.81 22 ASP B O 1
ATOM 2595 N N . ALA B 1 23 ? 0.225 14.905 9.414 1 95.19 23 ALA B N 1
ATOM 2596 C CA . ALA B 1 23 ? -0.302 15.797 10.444 1 95.19 23 ALA B CA 1
ATOM 2597 C C . ALA B 1 23 ? -1.775 16.109 10.198 1 95.19 23 ALA B C 1
ATOM 2599 O O . ALA B 1 23 ? -2.569 16.169 11.14 1 95.19 23 ALA B O 1
ATOM 2600 N N . LEU B 1 24 ? -2.128 16.317 8.959 1 97.22 24 LEU B N 1
ATOM 2601 C CA . LEU B 1 24 ? -3.51 16.624 8.607 1 97.22 24 LEU B CA 1
ATOM 2602 C C . LEU B 1 24 ? -4.433 15.464 8.965 1 97.22 24 LEU B C 1
ATOM 2604 O O . LEU B 1 24 ? -5.551 15.678 9.437 1 97.22 24 LEU B O 1
ATOM 2608 N N . VAL B 1 25 ? -3.96 14.244 8.747 1 97.92 25 VAL B N 1
ATOM 2609 C CA . VAL B 1 25 ? -4.738 13.057 9.086 1 97.92 25 VAL B CA 1
ATOM 2610 C C . VAL B 1 25 ? -5.044 13.05 10.582 1 97.92 25 VAL B C 1
ATOM 2612 O O . VAL B 1 25 ? -6.194 12.864 10.986 1 97.92 25 VAL B O 1
ATOM 2615 N N . VAL B 1 26 ? -4.023 13.286 11.372 1 97.66 26 VAL B N 1
ATOM 2616 C CA . VAL B 1 26 ? -4.156 13.229 12.824 1 97.66 26 VAL B CA 1
ATOM 2617 C C . VAL B 1 26 ? -5.046 14.371 13.307 1 97.66 26 VAL B C 1
ATOM 2619 O O . VAL B 1 26 ? -5.942 14.164 14.129 1 97.66 26 VAL B O 1
ATOM 2622 N N . MET B 1 27 ? -4.858 15.548 12.766 1 97.33 27 MET B N 1
ATOM 2623 C CA . MET B 1 27 ? -5.635 16.716 13.168 1 97.33 27 MET B CA 1
ATOM 2624 C C . MET B 1 27 ? -7.11 16.534 12.824 1 97.33 27 MET B C 1
ATOM 2626 O O . MET B 1 27 ? -7.983 16.821 13.644 1 97.33 27 MET B O 1
ATOM 2630 N N . ALA B 1 28 ? -7.344 16.083 11.61 1 98.15 28 ALA B N 1
ATOM 2631 C CA . ALA B 1 28 ? -8.724 15.874 11.18 1 98.15 28 ALA B CA 1
ATOM 2632 C C . ALA B 1 28 ? -9.412 14.816 12.037 1 98.15 28 ALA B C 1
ATOM 2634 O O . ALA B 1 28 ? -10.527 15.027 12.52 1 98.15 28 ALA B O 1
ATOM 2635 N N . TYR B 1 29 ? -8.719 13.688 12.268 1 98.35 29 TYR B N 1
ATOM 2636 C CA . TYR B 1 29 ? -9.283 12.609 13.071 1 98.35 29 TYR B CA 1
ATOM 2637 C C . TYR B 1 29 ? -9.625 13.096 14.475 1 98.35 29 TYR B C 1
ATOM 2639 O O . TYR B 1 29 ? -10.689 12.773 15.008 1 98.35 29 TYR B O 1
ATOM 2647 N N . ALA B 1 30 ? -8.73 13.832 15.068 1 97.4 30 ALA B N 1
ATOM 2648 C CA . ALA B 1 30 ? -8.948 14.368 16.409 1 97.4 30 ALA B CA 1
ATOM 2649 C C . ALA B 1 30 ? -10.178 15.269 16.447 1 97.4 30 ALA B C 1
ATOM 2651 O O . ALA B 1 30 ? -10.963 15.219 17.397 1 97.4 30 ALA B O 1
ATOM 2652 N N . LYS B 1 31 ? -10.366 16.064 15.407 1 97.13 31 LYS B N 1
ATOM 2653 C CA . LYS B 1 31 ? -11.529 16.944 15.323 1 97.13 31 LYS B CA 1
ATOM 2654 C C . LYS B 1 31 ? -12.816 16.14 15.166 1 97.13 31 LYS B C 1
ATOM 2656 O O . LYS B 1 31 ? -13.846 16.486 15.749 1 97.13 31 LYS B O 1
ATOM 2661 N N . PHE B 1 32 ? -12.8 15.083 14.355 1 97.82 32 PHE B N 1
ATOM 2662 C CA . PHE B 1 32 ? -13.973 14.252 14.108 1 97.82 32 PHE B CA 1
ATOM 2663 C C . PHE B 1 32 ? -14.492 13.649 15.408 1 97.82 32 PHE B C 1
ATOM 2665 O O . PHE B 1 32 ? -15.703 13.514 15.596 1 97.82 32 PHE B O 1
ATOM 2672 N N . CYS B 1 33 ? -13.547 13.248 16.254 1 95.84 33 CYS B N 1
ATOM 2673 C CA . CYS B 1 33 ? -13.96 12.528 17.453 1 95.84 33 CYS B CA 1
ATOM 2674 C C . CYS B 1 33 ? -13.955 13.446 18.669 1 95.84 33 CYS B C 1
ATOM 2676 O O . CYS B 1 33 ? -14.15 12.99 19.797 1 95.84 33 CYS B O 1
ATOM 2678 N N . GLY B 1 34 ? -13.622 14.711 18.538 1 93.93 34 GLY B N 1
ATOM 2679 C CA . GLY B 1 34 ? -13.697 15.693 19.608 1 93.93 34 GLY B CA 1
ATOM 2680 C C . GLY B 1 34 ? -12.57 15.567 20.615 1 93.93 34 GLY B C 1
ATOM 2681 O O . GLY B 1 34 ? -12.756 15.843 21.801 1 93.93 34 GLY B O 1
ATOM 2682 N N . ALA B 1 35 ? -11.467 15.085 20.199 1 94.97 35 ALA B N 1
ATOM 2683 C CA . ALA B 1 35 ? -10.32 14.969 21.095 1 94.97 35 ALA B CA 1
ATOM 2684 C C . ALA B 1 35 ? -9.688 16.333 21.356 1 94.97 35 ALA B C 1
ATOM 2686 O O . ALA B 1 35 ? -9.492 17.121 20.428 1 94.97 35 ALA B O 1
ATOM 2687 N N . PRO B 1 36 ? -9.408 16.647 22.601 1 92.81 36 PRO B N 1
ATOM 2688 C CA . PRO B 1 36 ? -8.763 17.921 22.925 1 92.81 36 PRO B CA 1
ATOM 2689 C C . PRO B 1 36 ? -7.288 17.953 22.532 1 92.81 36 PRO B C 1
ATOM 2691 O O . PRO B 1 36 ? -6.418 17.678 23.363 1 92.81 36 PRO B O 1
ATOM 2694 N N . LEU B 1 37 ? -6.988 18.274 21.387 1 93.82 37 LEU B N 1
ATOM 2695 C CA . LEU B 1 37 ? -5.634 18.24 20.845 1 93.82 37 LEU B CA 1
ATOM 2696 C C . LEU B 1 37 ? -5.036 19.641 20.787 1 93.82 37 LEU B C 1
ATOM 2698 O O . LEU B 1 37 ? -5.605 20.538 20.162 1 93.82 37 LEU B O 1
ATOM 2702 N N . LYS B 1 38 ? -3.946 19.844 21.536 1 93.98 38 LYS B N 1
ATOM 2703 C CA . LYS B 1 38 ? -3.16 21.068 21.405 1 93.98 38 LYS B CA 1
ATOM 2704 C C . LYS B 1 38 ? -2.079 20.917 20.338 1 93.98 38 LYS B C 1
ATOM 2706 O O . LYS B 1 38 ? -1.223 20.036 20.436 1 93.98 38 LYS B O 1
ATOM 2711 N N . VAL B 1 39 ? -2.099 21.707 19.369 1 92.69 39 VAL B N 1
ATOM 2712 C CA . VAL B 1 39 ? -1.186 21.595 18.236 1 92.69 39 VAL B CA 1
ATOM 2713 C C . VAL B 1 39 ? -0.001 22.538 18.431 1 92.69 39 VAL B C 1
ATOM 2715 O O . VAL B 1 39 ? -0.184 23.738 18.65 1 92.69 39 VAL B O 1
ATOM 2718 N N . ASN B 1 40 ? 1.181 21.951 18.449 1 89.33 40 ASN B N 1
ATOM 2719 C CA . ASN B 1 40 ? 2.429 22.706 18.499 1 89.33 40 ASN B CA 1
ATOM 2720 C C . ASN B 1 40 ? 3.177 22.642 17.171 1 89.33 40 ASN B C 1
ATOM 2722 O O . ASN B 1 40 ? 3.728 21.6 16.813 1 89.33 40 ASN B O 1
ATOM 2726 N N . VAL B 1 41 ? 3.242 23.72 16.475 1 88.03 41 VAL B N 1
ATOM 2727 C CA . VAL B 1 41 ? 3.872 23.776 15.16 1 88.03 41 VAL B CA 1
ATOM 2728 C C . VAL B 1 41 ? 5.385 23.907 15.318 1 88.03 41 VAL B C 1
ATOM 2730 O O . VAL B 1 41 ? 5.865 24.69 16.141 1 88.03 41 VAL B O 1
ATOM 2733 N N . ILE B 1 42 ? 6.037 23.09 14.591 1 81.99 42 ILE B N 1
ATOM 2734 C CA . ILE B 1 42 ? 7.496 23.118 14.603 1 81.99 42 ILE B CA 1
ATOM 2735 C C . ILE B 1 42 ? 7.993 24.401 13.94 1 81.99 42 ILE B C 1
ATOM 2737 O O . ILE B 1 42 ? 7.503 24.789 12.877 1 81.99 42 ILE B O 1
ATOM 2741 N N . ASP B 1 43 ? 8.894 25.048 14.609 1 75.39 43 ASP B N 1
ATOM 2742 C CA . ASP B 1 43 ? 9.481 26.277 14.085 1 75.39 43 ASP B CA 1
ATOM 2743 C C . ASP B 1 43 ? 11.005 26.239 14.175 1 75.39 43 ASP B C 1
ATOM 2745 O O . ASP B 1 43 ? 11.598 25.167 14.311 1 75.39 43 ASP B O 1
ATOM 2749 N N . LYS B 1 44 ? 11.574 27.315 13.893 1 71.05 44 LYS B N 1
ATOM 2750 C CA . LYS B 1 44 ? 13.023 27.445 13.78 1 71.05 44 LYS B CA 1
ATOM 2751 C C . LYS B 1 44 ? 13.714 27.056 15.084 1 71.05 44 LYS B C 1
ATOM 2753 O O . LYS B 1 44 ? 14.927 26.837 15.109 1 71.05 44 LYS B O 1
ATOM 2758 N N . THR B 1 45 ? 12.944 26.786 16.049 1 66.53 45 THR B N 1
ATOM 2759 C CA . THR B 1 45 ? 13.543 26.42 17.327 1 66.53 45 THR B CA 1
ATOM 2760 C C . THR B 1 45 ? 13.528 24.906 17.518 1 66.53 45 THR B C 1
ATOM 2762 O O . THR B 1 45 ? 13.977 24.4 18.548 1 66.53 45 THR B O 1
ATOM 2765 N N . TRP B 1 46 ? 13.003 24.318 16.546 1 69.31 46 TRP B N 1
ATOM 2766 C CA . TRP B 1 46 ? 12.845 22.87 16.624 1 69.31 46 TRP B CA 1
ATOM 2767 C C . TRP B 1 46 ? 14.203 22.175 16.656 1 69.31 46 TRP B C 1
ATOM 2769 O O . TRP B 1 46 ? 15.099 22.514 15.88 1 69.31 46 TRP B O 1
ATOM 2779 N N . ARG B 1 47 ? 14.327 21.421 17.705 1 60.4 47 ARG B N 1
ATOM 2780 C CA . ARG B 1 47 ? 15.581 20.696 17.886 1 60.4 47 ARG B CA 1
ATOM 2781 C C . ARG B 1 47 ? 15.412 19.218 17.551 1 60.4 47 ARG B C 1
ATOM 2783 O O . ARG B 1 47 ? 16.309 18.412 17.805 1 60.4 47 ARG B O 1
ATOM 2790 N N . GLY B 1 48 ? 14.297 18.864 17.2 1 57.45 48 GLY B N 1
ATOM 2791 C CA . GLY B 1 48 ? 14.124 17.433 17.009 1 57.45 48 GLY B CA 1
ATOM 2792 C C . GLY B 1 48 ? 14.84 16.905 15.78 1 57.45 48 GLY B C 1
ATOM 2793 O O . GLY B 1 48 ? 15.104 17.655 14.838 1 57.45 48 GLY B O 1
ATOM 2794 N N . SER B 1 49 ? 15.742 16.035 16.044 1 50.46 49 SER B N 1
ATOM 2795 C CA . SER B 1 49 ? 16.683 15.488 15.072 1 50.46 49 SER B CA 1
ATOM 2796 C C . SER B 1 49 ? 15.963 14.991 13.824 1 50.46 49 SER B C 1
ATOM 2798 O O . SER B 1 49 ? 16.49 15.094 12.714 1 50.46 49 SER B O 1
ATOM 2800 N N . ARG B 1 50 ? 15.111 14.091 13.971 1 50.83 50 ARG B N 1
ATOM 2801 C CA . ARG B 1 50 ? 14.993 13.231 12.799 1 50.83 50 ARG B CA 1
ATOM 2802 C C . ARG B 1 50 ? 13.701 13.513 12.04 1 50.83 50 ARG B C 1
ATOM 2804 O O . ARG B 1 50 ? 13.357 12.793 11.1 1 50.83 50 ARG B O 1
ATOM 2811 N N . GLY B 1 51 ? 13.155 14.815 12.128 1 56.66 51 GLY B N 1
ATOM 2812 C CA . GLY B 1 51 ? 12.07 15.11 11.205 1 56.66 51 GLY B CA 1
ATOM 2813 C C . GLY B 1 51 ? 10.887 14.172 11.355 1 56.66 51 GLY B C 1
ATOM 2814 O O . GLY B 1 51 ? 10 14.142 10.5 1 56.66 51 GLY B O 1
ATOM 2815 N N . ASP B 1 52 ? 10.816 13.305 12.35 1 72.19 52 ASP B N 1
ATOM 2816 C CA . ASP B 1 52 ? 9.764 12.298 12.459 1 72.19 52 ASP B CA 1
ATOM 2817 C C . ASP B 1 52 ? 8.476 12.907 13.009 1 72.19 52 ASP B C 1
ATOM 2819 O O . ASP B 1 52 ? 8.131 12.693 14.173 1 72.19 52 ASP B O 1
ATOM 2823 N N . VAL B 1 53 ? 8.007 13.835 12.398 1 81.43 53 VAL B N 1
ATOM 2824 C CA . VAL B 1 53 ? 6.705 14.396 12.744 1 81.43 53 VAL B CA 1
ATOM 2825 C C . VAL B 1 53 ? 5.624 13.776 11.86 1 81.43 53 VAL B C 1
ATOM 2827 O O . VAL B 1 53 ? 5.904 13.332 10.744 1 81.43 53 VAL B O 1
ATOM 2830 N N . PRO B 1 54 ? 4.391 13.649 12.458 1 90.03 54 PRO B N 1
ATOM 2831 C CA . PRO B 1 54 ? 3.839 14.203 13.697 1 90.03 54 PRO B CA 1
ATOM 2832 C C . PRO B 1 54 ? 4.126 13.327 14.914 1 90.03 54 PRO B C 1
ATOM 2834 O O . PRO B 1 54 ? 4.24 12.105 14.787 1 90.03 54 PRO B O 1
ATOM 2837 N N . ILE B 1 55 ? 4.199 13.934 16.051 1 90.03 55 ILE B N 1
ATOM 2838 C CA . ILE B 1 55 ? 4.412 13.257 17.326 1 90.03 55 ILE B CA 1
ATOM 2839 C C . ILE B 1 55 ? 3.352 13.703 18.331 1 90.03 55 ILE B C 1
ATOM 2841 O O . ILE B 1 55 ? 3.133 14.902 18.52 1 90.03 55 ILE B O 1
ATOM 2845 N N . LEU B 1 56 ? 2.713 12.731 18.889 1 93.85 56 LEU B N 1
ATOM 2846 C CA . LEU B 1 56 ? 1.73 12.995 19.935 1 93.85 56 LEU B CA 1
ATOM 2847 C C . LEU B 1 56 ? 2.314 12.706 21.314 1 93.85 56 LEU B C 1
ATOM 2849 O O . LEU B 1 56 ? 2.869 11.63 21.545 1 93.85 56 LEU B O 1
ATOM 2853 N N . THR B 1 57 ? 2.293 13.636 22.122 1 91.95 57 THR B N 1
ATOM 2854 C CA . THR B 1 57 ? 2.774 13.475 23.49 1 91.95 57 THR B CA 1
ATOM 2855 C C . THR B 1 57 ? 1.625 13.602 24.486 1 91.95 57 THR B C 1
ATOM 2857 O O . THR B 1 57 ? 0.802 14.514 24.378 1 91.95 57 THR B O 1
ATOM 2860 N N . SER B 1 58 ? 1.575 12.638 25.274 1 89.67 58 SER B N 1
ATOM 2861 C CA . SER B 1 58 ? 0.674 12.654 26.421 1 89.67 58 SER B CA 1
ATOM 2862 C C . SER B 1 58 ? 1.443 12.512 27.73 1 89.67 58 SER B C 1
ATOM 2864 O O . SER B 1 58 ? 2.666 12.355 27.724 1 89.67 58 SER B O 1
ATOM 2866 N N . GLU B 1 59 ? 0.92 12.654 28.904 1 83.65 59 GLU B N 1
ATOM 2867 C CA . GLU B 1 59 ? 1.571 12.596 30.21 1 83.65 59 GLU B CA 1
ATOM 2868 C C . GLU B 1 59 ? 2.456 11.358 30.331 1 83.65 59 GLU B C 1
ATOM 2870 O O . GLU B 1 59 ? 3.576 11.437 30.839 1 83.65 59 GLU B O 1
ATOM 2875 N N . ASP B 1 60 ? 2.106 10.309 29.696 1 83.98 60 ASP B N 1
ATOM 2876 C CA . ASP B 1 60 ? 2.839 9.079 29.98 1 83.98 60 ASP B CA 1
ATOM 2877 C C . ASP B 1 60 ? 3.275 8.389 28.69 1 83.98 60 ASP B C 1
ATOM 2879 O O . ASP B 1 60 ? 3.749 7.251 28.718 1 83.98 60 ASP B O 1
ATOM 2883 N N . SER B 1 61 ? 3.046 9.167 27.547 1 88.63 61 SER B N 1
ATOM 2884 C CA . SER B 1 61 ? 3.33 8.424 26.323 1 88.63 61 SER B CA 1
ATOM 2885 C C . SER B 1 61 ? 3.736 9.361 25.19 1 88.63 61 SER B C 1
ATOM 2887 O O . SER B 1 61 ? 3.306 10.515 25.147 1 88.63 61 SER B O 1
ATOM 2889 N N . VAL B 1 62 ? 4.633 8.885 24.4 1 89.86 62 VAL B N 1
ATOM 2890 C CA . VAL B 1 62 ? 5.025 9.549 23.161 1 89.86 62 VAL B CA 1
ATOM 2891 C C . VAL B 1 62 ? 4.819 8.603 21.98 1 89.86 62 VAL B C 1
ATOM 2893 O O . VAL B 1 62 ? 5.344 7.487 21.972 1 89.86 62 VAL B O 1
ATOM 2896 N N . VAL B 1 63 ? 3.97 9.05 21.088 1 90.19 63 VAL B N 1
ATOM 2897 C CA . VAL B 1 63 ? 3.623 8.192 19.96 1 90.19 63 VAL B CA 1
ATOM 2898 C C . VAL B 1 63 ? 3.826 8.953 18.651 1 90.19 63 VAL B C 1
ATOM 2900 O O . VAL B 1 63 ? 3.459 10.125 18.544 1 90.19 63 VAL B O 1
ATOM 2903 N N . SER B 1 64 ? 4.452 8.28 17.719 1 87.43 64 SER B N 1
ATOM 2904 C CA . SER B 1 64 ? 4.643 8.871 16.398 1 87.43 64 SER B CA 1
ATOM 2905 C C . SER B 1 64 ? 3.922 8.065 15.323 1 87.43 64 SER B C 1
ATOM 2907 O O . SER B 1 64 ? 3.488 6.938 15.57 1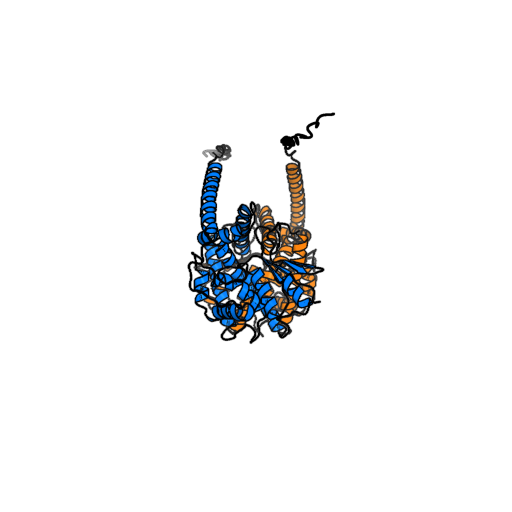 87.43 64 SER B O 1
ATOM 2909 N N . GLN B 1 65 ? 3.667 8.614 14.123 1 87.37 65 GLN B N 1
ATOM 2910 C CA . GLN B 1 65 ? 3.009 7.987 12.982 1 87.37 65 GLN B CA 1
ATOM 2911 C C . GLN B 1 65 ? 1.49 8.081 13.103 1 87.37 65 GLN B C 1
ATOM 2913 O O . GLN B 1 65 ? 0.93 7.816 14.168 1 87.37 65 GLN B O 1
ATOM 2918 N N . PRO B 1 66 ? 0.874 8.377 12.116 1 93.41 66 PRO B N 1
ATOM 2919 C CA . PRO B 1 66 ? -0.574 8.599 12.155 1 93.41 66 PRO B CA 1
ATOM 2920 C C . PRO B 1 66 ? -1.346 7.372 12.636 1 93.41 66 PRO B C 1
ATOM 2922 O O . PRO B 1 66 ? -2.218 7.487 13.5 1 93.41 66 PRO B O 1
ATOM 2925 N N . ALA B 1 67 ? -0.98 6.218 12.176 1 90.76 67 ALA B N 1
ATOM 2926 C CA . ALA B 1 67 ? -1.716 5.007 12.528 1 90.76 67 ALA B CA 1
ATOM 2927 C C . ALA B 1 67 ? -1.644 4.738 14.029 1 90.76 67 ALA B C 1
ATOM 2929 O O . ALA B 1 67 ? -2.648 4.388 14.652 1 90.76 67 ALA B O 1
ATOM 2930 N N . LYS B 1 68 ? -0.478 4.875 14.607 1 90.7 68 LYS B N 1
ATOM 2931 C CA . LYS B 1 68 ? -0.293 4.64 16.036 1 90.7 68 LYS B CA 1
ATOM 2932 C C . LYS B 1 68 ? -0.985 5.717 16.865 1 90.7 68 LYS B C 1
ATOM 2934 O O . LYS B 1 68 ? -1.532 5.431 17.932 1 90.7 68 LYS B O 1
ATOM 2939 N N . ILE B 1 69 ? -0.933 6.907 16.383 1 95.13 69 ILE B N 1
ATOM 2940 C CA . ILE B 1 69 ? -1.575 8.011 17.088 1 95.13 69 ILE B CA 1
ATOM 2941 C C . ILE B 1 69 ? -3.087 7.803 17.104 1 95.13 69 ILE B C 1
ATOM 2943 O O . ILE B 1 69 ? -3.732 7.971 18.142 1 95.13 69 ILE B O 1
ATOM 2947 N N . LEU B 1 70 ? -3.652 7.412 15.969 1 96.76 70 LEU B N 1
ATOM 2948 C CA . LEU B 1 70 ? -5.088 7.164 15.898 1 96.76 70 LEU B CA 1
ATOM 2949 C C . LEU B 1 70 ? -5.489 6.025 16.829 1 96.76 70 LEU B C 1
ATOM 2951 O O . LEU B 1 70 ? -6.522 6.1 17.499 1 96.76 70 LEU B O 1
ATOM 2955 N N . ASN B 1 71 ? -4.675 5.019 16.877 1 93.26 71 ASN B N 1
ATOM 2956 C CA . ASN B 1 71 ? -4.943 3.91 17.787 1 93.26 71 ASN B CA 1
ATOM 2957 C C . ASN B 1 71 ? -4.899 4.358 19.245 1 93.26 71 ASN B C 1
ATOM 2959 O O . ASN B 1 71 ? -5.703 3.907 20.062 1 93.26 71 ASN B O 1
ATOM 2963 N N . PHE B 1 72 ? -3.96 5.148 19.578 1 94.97 72 PHE B N 1
ATOM 2964 C CA . PHE B 1 72 ? -3.847 5.699 20.923 1 94.97 72 PHE B CA 1
ATOM 2965 C C . PHE B 1 72 ? -5.109 6.463 21.304 1 94.97 72 PHE B C 1
ATOM 2967 O O . PHE B 1 72 ? -5.639 6.289 22.403 1 94.97 72 PHE B O 1
ATOM 2974 N N . LEU B 1 73 ? -5.577 7.33 20.385 1 96.01 73 LEU B N 1
ATOM 2975 C CA . LEU B 1 73 ? -6.783 8.112 20.635 1 96.01 73 LEU B CA 1
ATOM 2976 C C . LEU B 1 73 ? -7.989 7.201 20.839 1 96.01 73 LEU B C 1
ATOM 2978 O O . LEU B 1 73 ? -8.81 7.441 21.727 1 96.01 73 LEU B O 1
ATOM 2982 N N . ARG B 1 74 ? -8.029 6.149 19.998 1 94.94 74 ARG B N 1
ATOM 2983 C CA . ARG B 1 74 ? -9.122 5.192 20.145 1 94.94 74 ARG B CA 1
ATOM 2984 C C . ARG B 1 74 ? -9.115 4.562 21.534 1 94.94 74 ARG B C 1
ATOM 2986 O O . ARG B 1 74 ? -10.171 4.372 22.14 1 94.94 74 ARG B O 1
ATOM 2993 N N . LYS B 1 75 ? -7.961 4.23 22.006 1 92.33 75 LYS B N 1
ATOM 2994 C CA . LYS B 1 75 ? -7.819 3.625 23.328 1 92.33 75 LYS B CA 1
ATOM 2995 C C . LYS B 1 75 ? -8.23 4.601 24.426 1 92.33 75 LYS B C 1
ATOM 2997 O O . LYS B 1 75 ? -8.615 4.185 25.521 1 92.33 75 LYS B O 1
ATOM 3002 N N . GLN B 1 76 ? -8.158 5.869 24.174 1 92.46 76 GLN B N 1
ATOM 3003 C CA . GLN B 1 76 ? -8.592 6.903 25.108 1 92.46 76 GLN B CA 1
ATOM 3004 C C . GLN B 1 76 ? -10.062 7.254 24.895 1 92.46 76 GLN B C 1
ATOM 3006 O O . GLN B 1 76 ? -10.524 8.307 25.339 1 92.46 76 GLN B O 1
ATOM 3011 N N . LYS B 1 77 ? -10.828 6.435 24.01 1 93.5 77 LYS B N 1
ATOM 3012 C CA . LYS B 1 77 ? -12.27 6.502 23.79 1 93.5 77 LYS B CA 1
ATOM 3013 C C . LYS B 1 77 ? -12.624 7.597 22.788 1 93.5 77 LYS B C 1
ATOM 3015 O O . LYS B 1 77 ? -13.779 8.021 22.705 1 93.5 77 LYS B O 1
ATOM 3020 N N . TYR B 1 78 ? -11.58 8.115 22.148 1 95.43 78 TYR B N 1
ATOM 3021 C CA . TYR B 1 78 ? -11.821 8.981 20.999 1 95.43 78 TYR B CA 1
ATOM 3022 C C . TYR B 1 78 ? -11.796 8.183 19.701 1 95.43 78 TYR B C 1
ATOM 3024 O O . TYR B 1 78 ? -10.742 8.031 19.079 1 95.43 78 TYR B O 1
ATOM 3032 N N . ASP B 1 79 ? -12.945 7.679 19.352 1 95.97 79 ASP B N 1
ATOM 3033 C CA . ASP B 1 79 ? -13.034 6.766 18.217 1 95.97 79 ASP B CA 1
ATOM 3034 C C . ASP B 1 79 ? -14.053 7.261 17.193 1 95.97 79 ASP B C 1
ATOM 3036 O O . ASP B 1 79 ? -15.26 7.106 17.386 1 95.97 79 ASP B O 1
ATOM 3040 N N . ALA B 1 80 ? -13.589 7.745 16.09 1 95.92 80 ALA B N 1
ATOM 3041 C CA . ALA B 1 80 ? -14.458 8.252 15.031 1 95.92 80 ALA B CA 1
ATOM 3042 C C . ALA B 1 80 ? -15.136 7.108 14.283 1 95.92 80 ALA B C 1
ATOM 3044 O O . ALA B 1 80 ? -16.082 7.33 13.524 1 95.92 80 ALA B O 1
ATOM 3045 N N . ASP B 1 81 ? -14.662 5.847 14.516 1 94.89 81 ASP B N 1
ATOM 3046 C CA . ASP B 1 81 ? -15.168 4.687 13.789 1 94.89 81 ASP B CA 1
ATOM 3047 C C . ASP B 1 81 ? -16.116 3.864 14.658 1 94.89 81 ASP B C 1
ATOM 3049 O O . ASP B 1 81 ? -16.398 2.704 14.351 1 94.89 81 ASP B O 1
ATOM 3053 N N . ARG B 1 82 ? -16.551 4.341 15.713 1 92.38 82 ARG B N 1
ATOM 3054 C CA . ARG B 1 82 ? -17.314 3.601 16.713 1 92.38 82 ARG B CA 1
ATOM 3055 C C . ARG B 1 82 ? -18.593 3.028 16.111 1 92.38 82 ARG B C 1
ATOM 3057 O O . ARG B 1 82 ? -19.015 1.927 16.47 1 92.38 82 ARG B O 1
ATOM 3064 N N . GLU B 1 83 ? -19.185 3.646 15.18 1 92.52 83 GLU B N 1
ATOM 3065 C CA . GLU B 1 83 ? -20.487 3.251 14.652 1 92.52 83 GLU B CA 1
ATOM 3066 C C . GLU B 1 83 ? -20.336 2.383 13.406 1 92.52 83 GLU B C 1
ATOM 3068 O O . GLU B 1 83 ? -21.331 1.94 12.827 1 92.52 83 GLU B O 1
ATOM 3073 N N . LEU B 1 84 ? -19.077 2.123 13.022 1 92.23 84 LEU B N 1
ATOM 3074 C CA . LEU B 1 84 ? -18.858 1.342 11.81 1 92.23 84 LEU B CA 1
ATOM 3075 C C . LEU B 1 84 ? -19.054 -0.146 12.079 1 92.23 84 LEU B C 1
ATOM 3077 O O . LEU B 1 84 ? -18.677 -0.643 13.143 1 92.23 84 LEU B O 1
ATOM 3081 N N . SER B 1 85 ? -19.645 -0.846 11.109 1 91.33 85 SER B N 1
ATOM 3082 C CA . SER B 1 85 ? -19.703 -2.303 11.151 1 91.33 85 SER B CA 1
ATOM 3083 C C . SER B 1 85 ? -18.324 -2.918 10.934 1 91.33 85 SER B C 1
ATOM 3085 O O . SER B 1 85 ? -17.386 -2.225 10.534 1 91.33 85 SER B O 1
ATOM 3087 N N . ALA B 1 86 ? -18.174 -4.162 11.203 1 86.81 86 A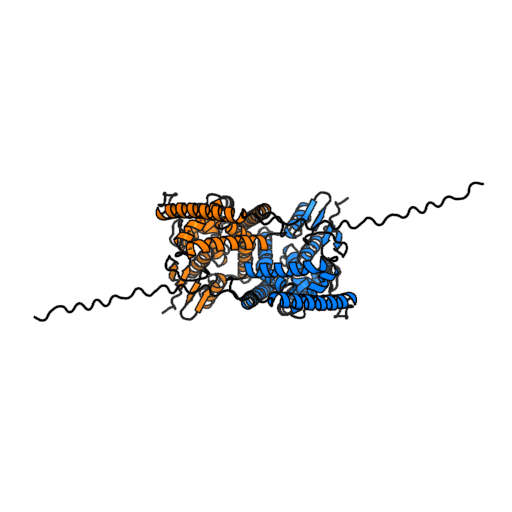LA B N 1
ATOM 3088 C CA . ALA B 1 86 ? -16.919 -4.875 10.981 1 86.81 86 ALA B CA 1
ATOM 3089 C C . ALA B 1 86 ? -16.489 -4.787 9.52 1 86.81 86 ALA B C 1
ATOM 3091 O O . ALA B 1 86 ? -15.305 -4.609 9.224 1 86.81 86 ALA B O 1
ATOM 3092 N N . LYS B 1 87 ? -17.445 -4.881 8.665 1 88.48 87 LYS B N 1
ATOM 3093 C CA . LYS B 1 87 ? -17.157 -4.791 7.236 1 88.48 87 LYS B CA 1
ATOM 3094 C C . LYS B 1 87 ? -16.657 -3.399 6.862 1 88.48 87 LYS B C 1
ATOM 3096 O O . LYS B 1 87 ? -15.693 -3.262 6.106 1 88.48 87 LYS B O 1
ATOM 3101 N N . GLN B 1 88 ? -17.358 -2.426 7.433 1 91.52 88 GLN B N 1
ATOM 3102 C CA . GLN B 1 88 ? -16.951 -1.053 7.156 1 91.52 88 GLN B CA 1
ATOM 3103 C C . GLN B 1 88 ? -15.559 -0.768 7.715 1 91.52 88 GLN B C 1
ATOM 3105 O O . GLN B 1 88 ? -14.775 -0.041 7.102 1 91.52 88 GLN B O 1
ATOM 3110 N N . GLY B 1 89 ? -15.291 -1.34 8.878 1 93.06 89 GLY B N 1
ATOM 3111 C CA . GLY B 1 89 ? -13.959 -1.231 9.452 1 93.06 89 GLY B CA 1
ATOM 3112 C C . GLY B 1 89 ? -12.882 -1.851 8.582 1 93.06 89 GLY B C 1
ATOM 3113 O O . GLY B 1 89 ? -11.817 -1.261 8.389 1 93.06 89 GLY B O 1
ATOM 3114 N N . ALA B 1 90 ? -13.166 -2.984 8.03 1 91.94 90 ALA B N 1
ATOM 3115 C CA . ALA B 1 90 ? -12.243 -3.652 7.117 1 91.94 90 ALA B CA 1
ATOM 3116 C C . ALA B 1 90 ? -12.027 -2.827 5.852 1 91.94 90 ALA B C 1
ATOM 3118 O O . ALA B 1 90 ? -10.901 -2.708 5.365 1 91.94 90 ALA B O 1
ATOM 3119 N N . ASP B 1 91 ? -13.098 -2.3 5.353 1 93.91 91 ASP B N 1
ATOM 3120 C CA . ASP B 1 91 ? -13.013 -1.453 4.167 1 93.91 91 ASP B CA 1
ATOM 3121 C C . ASP B 1 91 ? -12.148 -0.223 4.431 1 93.91 91 ASP B C 1
ATOM 3123 O O . ASP B 1 91 ? -11.393 0.21 3.558 1 93.91 91 ASP B O 1
ATOM 3127 N N . THR B 1 92 ? -12.271 0.326 5.615 1 95.78 92 THR B N 1
ATOM 3128 C CA . THR B 1 92 ? -11.455 1.478 5.983 1 95.78 92 THR B CA 1
ATOM 3129 C C . THR B 1 92 ? -9.97 1.146 5.871 1 95.78 92 THR B C 1
ATOM 3131 O O . THR B 1 92 ? -9.208 1.888 5.247 1 95.78 92 THR B O 1
ATOM 3134 N N . LEU B 1 93 ? -9.624 0.017 6.437 1 95.25 93 LEU B N 1
ATOM 3135 C CA . LEU B 1 93 ? -8.225 -0.395 6.393 1 95.25 93 LEU B CA 1
ATOM 3136 C C . LEU B 1 93 ? -7.773 -0.634 4.956 1 95.25 93 LEU B C 1
ATOM 3138 O O . LEU B 1 93 ? -6.657 -0.265 4.583 1 95.25 93 LEU B O 1
ATOM 3142 N N . ALA B 1 94 ? -8.609 -1.218 4.184 1 96.53 94 ALA B N 1
ATOM 3143 C CA . ALA B 1 94 ? -8.276 -1.525 2.795 1 96.53 94 ALA B CA 1
ATOM 3144 C C . ALA B 1 94 ? -8.088 -0.247 1.982 1 96.53 94 ALA B C 1
ATOM 3146 O O . ALA B 1 94 ? -7.128 -0.126 1.218 1 96.53 94 ALA B O 1
ATOM 3147 N N . TYR B 1 95 ? -8.93 0.728 2.162 1 97.49 95 TYR B N 1
ATOM 3148 C CA . TYR B 1 95 ? -8.86 1.953 1.374 1 97.49 95 TYR B CA 1
ATOM 3149 C C . TYR B 1 95 ? -7.706 2.834 1.838 1 97.49 95 TYR B C 1
ATOM 3151 O O . TYR B 1 95 ? -7.093 3.54 1.033 1 97.49 95 TYR B O 1
ATOM 3159 N N . VAL B 1 96 ? -7.416 2.78 3.105 1 97.27 96 VAL B N 1
ATOM 3160 C CA . VAL B 1 96 ? -6.228 3.481 3.58 1 97.27 96 VAL B CA 1
ATOM 3161 C C . VAL B 1 96 ? -4.982 2.886 2.929 1 97.27 96 VAL B C 1
ATOM 3163 O O . VAL B 1 96 ? -4.09 3.619 2.495 1 97.27 96 VAL B O 1
ATOM 3166 N N . ALA B 1 97 ? -4.976 1.613 2.868 1 96.14 97 ALA B N 1
ATOM 3167 C CA . ALA B 1 97 ? -3.872 0.937 2.192 1 96.14 97 ALA B CA 1
ATOM 3168 C C . ALA B 1 97 ? -3.816 1.319 0.715 1 96.14 97 ALA B C 1
ATOM 3170 O O . ALA B 1 97 ? -2.731 1.45 0.143 1 96.14 97 ALA B O 1
ATOM 3171 N N . LEU B 1 98 ? -4.956 1.402 0.126 1 97.15 98 LEU B N 1
ATOM 3172 C CA . LEU B 1 98 ? -5.036 1.814 -1.271 1 97.15 98 LEU B CA 1
ATOM 3173 C C . LEU B 1 98 ? -4.398 3.185 -1.47 1 97.15 98 LEU B C 1
ATOM 3175 O O . LEU B 1 98 ? -3.632 3.386 -2.415 1 97.15 98 LEU B O 1
ATOM 3179 N N . LEU B 1 99 ? -4.656 4.129 -0.589 1 97.65 99 LEU B N 1
ATOM 3180 C CA . LEU B 1 99 ? -4.068 5.463 -0.641 1 97.65 99 LEU B CA 1
ATOM 3181 C C . LEU B 1 99 ? -2.548 5.393 -0.539 1 97.65 99 LEU B C 1
ATOM 3183 O O . LEU B 1 99 ? -1.839 6.019 -1.329 1 97.65 99 LEU B O 1
ATOM 3187 N N . GLU B 1 100 ? -2.126 4.609 0.366 1 95.39 100 GLU B N 1
ATOM 3188 C CA . GLU B 1 100 ? -0.695 4.508 0.636 1 95.39 100 GLU B CA 1
ATOM 3189 C C . GLU B 1 100 ? 0.033 3.8 -0.503 1 95.39 100 GLU B C 1
ATOM 3191 O O . GLU B 1 100 ? 1.188 4.113 -0.798 1 95.39 100 GLU B O 1
ATOM 3196 N N . GLU B 1 101 ? -0.66 2.955 -1.126 1 94.46 101 GLU B N 1
ATOM 3197 C CA . GLU B 1 101 ? -0.029 2.136 -2.157 1 94.46 101 GLU B CA 1
ATOM 3198 C C . GLU B 1 101 ? -0.106 2.811 -3.523 1 94.46 101 GLU B C 1
ATOM 3200 O O . GLU B 1 101 ? 0.826 2.712 -4.324 1 94.46 101 GLU B O 1
ATOM 3205 N N . LYS B 1 102 ? -1.199 3.463 -3.796 1 96.17 102 LYS B N 1
ATOM 3206 C CA . LYS B 1 102 ? -1.448 3.888 -5.171 1 96.17 102 LYS B CA 1
ATOM 3207 C C . LYS B 1 102 ? -1.39 5.407 -5.296 1 96.17 102 LYS B C 1
ATOM 3209 O O . LYS B 1 102 ? -1.068 5.936 -6.363 1 96.17 102 LYS B O 1
ATOM 3214 N N . LEU B 1 103 ? -1.656 6.141 -4.284 1 97.66 103 LEU B N 1
ATOM 3215 C CA . LEU B 1 103 ? -1.699 7.596 -4.371 1 97.66 103 LEU B CA 1
ATOM 3216 C C . LEU B 1 103 ? -0.424 8.213 -3.804 1 97.66 103 LEU B C 1
ATOM 3218 O O . LEU B 1 103 ? 0.137 9.14 -4.393 1 97.66 103 LEU B O 1
ATOM 3222 N N . LEU B 1 104 ? 0.083 7.681 -2.726 1 96.59 104 LEU B N 1
ATOM 3223 C CA . LEU B 1 104 ? 1.199 8.264 -1.988 1 96.59 104 LEU B CA 1
ATOM 3224 C C . LEU B 1 104 ? 2.424 8.415 -2.883 1 96.59 104 LEU B C 1
ATOM 3226 O O . LEU B 1 104 ? 3.079 9.46 -2.875 1 96.59 104 LEU B O 1
ATOM 3230 N N . PRO B 1 105 ? 2.758 7.424 -3.698 1 96.02 105 PRO B N 1
ATOM 3231 C CA . PRO B 1 105 ? 3.943 7.59 -4.543 1 96.02 105 PRO B CA 1
ATOM 3232 C C . PRO B 1 105 ? 3.861 8.822 -5.44 1 96.02 105 PRO B C 1
ATOM 3234 O O . PRO B 1 105 ? 4.845 9.553 -5.583 1 96.02 105 PRO B O 1
ATOM 3237 N N . ALA B 1 106 ? 2.729 9.061 -6.026 1 97.09 106 ALA B N 1
ATOM 3238 C CA . ALA B 1 106 ? 2.568 10.223 -6.896 1 97.09 106 ALA B CA 1
ATOM 3239 C C . ALA B 1 106 ? 2.607 11.52 -6.092 1 97.09 106 ALA B C 1
ATOM 3241 O O . ALA B 1 106 ? 3.114 12.538 -6.568 1 97.09 106 ALA B O 1
ATOM 3242 N N . VAL B 1 107 ? 2.048 11.501 -4.91 1 96.81 107 VAL B N 1
ATOM 3243 C CA . VAL B 1 107 ? 2.091 12.661 -4.026 1 96.81 107 VAL B CA 1
ATOM 3244 C C . VAL B 1 107 ? 3.538 12.975 -3.654 1 96.81 107 VAL B C 1
ATOM 3246 O O . VAL B 1 107 ? 3.967 14.129 -3.722 1 96.81 107 VAL B O 1
ATOM 3249 N N . LEU B 1 108 ? 4.258 11.959 -3.294 1 95.63 108 LEU B N 1
ATOM 3250 C CA . LEU B 1 108 ? 5.668 12.135 -2.962 1 95.63 108 LEU B CA 1
ATOM 3251 C C . LEU B 1 108 ? 6.441 12.687 -4.155 1 95.63 108 LEU B C 1
ATOM 3253 O O . LEU B 1 108 ? 7.293 13.565 -3.995 1 95.63 108 LEU B O 1
ATOM 3257 N N . HIS B 1 109 ? 6.198 12.123 -5.266 1 96.55 109 HIS B N 1
ATOM 3258 C CA . HIS B 1 109 ? 6.873 12.607 -6.465 1 96.55 109 HIS B CA 1
ATOM 3259 C C . HIS B 1 109 ? 6.568 14.08 -6.713 1 96.55 109 HIS B C 1
ATOM 3261 O O . HIS B 1 109 ? 7.471 14.863 -7.019 1 96.55 109 HIS B O 1
ATOM 3267 N N . THR B 1 110 ? 5.278 14.473 -6.612 1 96.51 110 THR B N 1
ATOM 3268 C CA . THR B 1 110 ? 4.823 15.837 -6.858 1 96.51 110 THR B CA 1
ATOM 3269 C C . THR B 1 110 ? 5.506 16.815 -5.905 1 96.51 110 THR B C 1
ATOM 3271 O O . THR B 1 110 ? 5.963 17.881 -6.324 1 96.51 110 THR B O 1
ATOM 3274 N N . PHE B 1 111 ? 5.674 16.455 -4.678 1 95.82 111 PHE B N 1
ATOM 3275 C CA . PHE B 1 111 ? 6.178 17.361 -3.653 1 95.82 111 PHE B CA 1
ATOM 3276 C C . PHE B 1 111 ? 7.702 17.363 -3.634 1 95.82 111 PHE B C 1
ATOM 3278 O O . PHE B 1 111 ? 8.326 18.419 -3.506 1 95.82 111 PHE B O 1
ATOM 3285 N N . TRP B 1 112 ? 8.338 16.164 -3.842 1 95.16 112 TRP B N 1
ATOM 3286 C CA . TRP B 1 112 ? 9.731 16.052 -3.42 1 95.16 112 TRP B CA 1
ATOM 3287 C C . TRP B 1 112 ? 10.632 15.714 -4.602 1 95.16 112 TRP B C 1
ATOM 3289 O O . TRP B 1 112 ? 11.851 15.887 -4.53 1 95.16 112 TRP B O 1
ATOM 3299 N N . VAL B 1 113 ? 10.053 15.202 -5.647 1 95.25 113 VAL B N 1
ATOM 3300 C CA . VAL B 1 113 ? 10.899 14.669 -6.71 1 95.25 113 VAL B CA 1
ATOM 3301 C C . VAL B 1 113 ? 10.798 15.558 -7.947 1 95.25 113 VAL B C 1
ATOM 3303 O O . VAL B 1 113 ? 11.799 15.808 -8.623 1 95.25 113 VAL B O 1
ATOM 3306 N N . ASP B 1 114 ? 9.588 15.988 -8.281 1 94.75 114 ASP B N 1
ATOM 3307 C CA . ASP B 1 114 ? 9.434 16.921 -9.393 1 94.75 114 ASP B CA 1
ATOM 3308 C C . ASP B 1 114 ? 10.281 18.174 -9.181 1 94.75 114 ASP B C 1
ATOM 3310 O O . ASP B 1 114 ? 10.088 18.901 -8.204 1 94.75 114 ASP B O 1
ATOM 3314 N N . SER B 1 115 ? 11.123 18.446 -10.079 1 94.59 115 SER B N 1
ATOM 3315 C CA . SER B 1 115 ? 12.126 19.493 -9.915 1 94.59 115 SER B CA 1
ATOM 3316 C C . SER B 1 115 ? 11.475 20.862 -9.748 1 94.59 115 SER B C 1
ATOM 3318 O O . SER B 1 115 ? 11.841 21.624 -8.851 1 94.59 115 SER B O 1
ATOM 3320 N N . ASP B 1 116 ? 10.501 21.184 -10.543 1 95.96 116 ASP B N 1
ATOM 3321 C CA . ASP B 1 116 ? 9.862 22.495 -10.479 1 95.96 116 ASP B CA 1
ATOM 3322 C C . ASP B 1 116 ? 9.118 22.679 -9.158 1 95.96 116 ASP B C 1
ATOM 3324 O O . ASP B 1 116 ? 9.249 23.717 -8.506 1 95.96 116 ASP B O 1
ATOM 3328 N N . ASN B 1 117 ? 8.393 21.71 -8.747 1 96.02 117 ASN B N 1
ATOM 3329 C CA . ASN B 1 117 ? 7.639 21.778 -7.5 1 96.02 117 ASN B CA 1
ATOM 3330 C C . ASN B 1 117 ? 8.563 21.793 -6.286 1 96.02 117 ASN B C 1
ATOM 3332 O O . ASN B 1 117 ? 8.345 22.558 -5.345 1 96.02 117 ASN B O 1
ATOM 3336 N N . TYR B 1 118 ? 9.58 20.997 -6.409 1 95.92 118 TYR B N 1
ATOM 3337 C CA . TYR B 1 118 ? 10.495 20.862 -5.281 1 95.92 118 TYR B CA 1
ATOM 3338 C C . TYR B 1 118 ? 11.236 22.168 -5.02 1 95.92 118 TYR B C 1
ATOM 3340 O O . TYR B 1 118 ? 11.273 22.653 -3.887 1 95.92 118 TYR B O 1
ATOM 3348 N N . PHE B 1 119 ? 11.752 22.79 -6.042 1 94.42 119 PHE B N 1
ATOM 3349 C CA . PHE B 1 119 ? 12.625 23.945 -5.866 1 94.42 119 PHE B CA 1
ATOM 3350 C C . PHE B 1 119 ? 11.808 25.217 -5.678 1 94.42 119 PHE B C 1
ATOM 3352 O O . PHE B 1 119 ? 12.268 26.168 -5.041 1 94.42 119 PHE B O 1
ATOM 3359 N N . THR B 1 120 ? 10.574 25.216 -6.117 1 94.44 120 THR B N 1
ATOM 3360 C CA . THR B 1 120 ? 9.795 26.449 -6.077 1 94.44 120 THR B CA 1
ATOM 3361 C C . THR B 1 120 ? 8.873 26.466 -4.861 1 94.44 120 THR B C 1
ATOM 3363 O O . THR B 1 120 ? 8.566 27.533 -4.324 1 94.44 120 THR B O 1
ATOM 3366 N N . VAL B 1 121 ? 8.457 25.325 -4.41 1 94.01 121 VAL B N 1
ATOM 3367 C CA . VAL B 1 121 ? 7.408 25.319 -3.394 1 94.01 121 VAL B CA 1
ATOM 3368 C C . VAL B 1 121 ? 7.879 24.537 -2.17 1 94.01 121 VAL B C 1
ATOM 3370 O O . VAL B 1 121 ? 8.011 25.099 -1.08 1 94.01 121 VAL B O 1
ATOM 3373 N N . THR B 1 122 ? 8.255 23.264 -2.322 1 93.84 122 THR B N 1
ATOM 3374 C CA . THR B 1 122 ? 8.455 22.354 -1.2 1 93.84 122 THR B CA 1
ATOM 3375 C C . THR B 1 122 ? 9.708 22.731 -0.414 1 93.84 122 THR B C 1
ATOM 3377 O O . THR B 1 122 ? 9.65 22.924 0.802 1 93.84 122 THR B O 1
ATOM 3380 N N . LYS B 1 123 ? 10.81 22.858 -1.122 1 93.23 123 LYS B N 1
ATOM 3381 C CA . LYS B 1 123 ? 12.082 23.108 -0.45 1 93.23 123 LYS B CA 1
ATOM 3382 C C . LYS B 1 123 ? 12.064 24.447 0.28 1 93.23 123 LYS B C 1
ATOM 3384 O O . LYS B 1 123 ? 12.361 24.513 1.475 1 93.23 123 LYS B O 1
ATOM 3389 N N . PRO B 1 124 ? 11.647 25.503 -0.407 1 91 124 PRO B N 1
ATOM 3390 C CA . PRO B 1 124 ? 11.627 26.781 0.307 1 91 124 PRO B CA 1
ATOM 3391 C C . PRO B 1 124 ? 10.689 26.77 1.512 1 91 124 PRO B C 1
ATOM 3393 O O . PRO B 1 124 ? 10.997 27.372 2.544 1 91 124 PRO B O 1
ATOM 3396 N N . TRP B 1 125 ? 9.563 26.153 1.421 1 88.52 125 TRP B N 1
ATOM 3397 C CA . TRP B 1 125 ? 8.601 26.113 2.518 1 88.52 125 TRP B CA 1
ATOM 3398 C C . TRP B 1 125 ? 9.19 25.404 3.733 1 88.52 125 TRP B C 1
ATOM 3400 O O . TRP B 1 125 ? 9.121 25.916 4.853 1 88.52 125 TRP B O 1
ATOM 3410 N N . PHE B 1 126 ? 9.779 24.272 3.57 1 85.62 126 PHE B N 1
ATOM 3411 C CA . PHE B 1 126 ? 10.349 23.502 4.669 1 85.62 126 PHE B CA 1
ATOM 3412 C C . PHE B 1 126 ? 11.607 24.175 5.206 1 85.62 126 PHE B C 1
ATOM 3414 O O . PHE B 1 126 ? 11.83 24.208 6.417 1 85.62 126 PHE B O 1
ATOM 3421 N N . ALA B 1 127 ? 12.434 24.665 4.275 1 85.59 127 ALA B N 1
ATOM 3422 C CA . ALA B 1 127 ? 13.68 25.307 4.685 1 85.59 127 ALA B CA 1
ATOM 3423 C C . ALA B 1 127 ? 13.408 26.506 5.589 1 85.59 127 ALA B C 1
ATOM 3425 O O . ALA B 1 127 ? 14.189 26.795 6.499 1 85.59 127 ALA B O 1
ATOM 3426 N N . ALA B 1 128 ? 12.314 27.161 5.392 1 84.29 128 ALA B N 1
ATOM 3427 C CA . ALA B 1 128 ? 11.959 28.352 6.159 1 84.29 128 ALA B CA 1
ATOM 3428 C C . ALA B 1 128 ? 11.54 27.985 7.58 1 84.29 128 ALA B C 1
ATOM 3430 O O . ALA B 1 128 ? 11.493 28.846 8.462 1 84.29 128 ALA B O 1
ATOM 3431 N N . ARG B 1 129 ? 11.305 26.747 7.883 1 81.48 129 ARG B N 1
ATOM 3432 C CA . ARG B 1 129 ? 10.74 26.321 9.159 1 81.48 129 ARG B CA 1
ATOM 3433 C C . ARG B 1 129 ? 11.725 25.449 9.931 1 81.48 129 ARG B C 1
ATOM 3435 O O . ARG B 1 129 ? 11.471 25.084 11.08 1 81.48 129 ARG B O 1
ATOM 3442 N N . ILE B 1 130 ? 12.781 25.108 9.284 1 79.52 130 ILE B N 1
ATOM 3443 C CA . ILE B 1 130 ? 13.824 24.296 9.901 1 79.52 130 ILE B CA 1
ATOM 3444 C C . ILE B 1 130 ? 15.029 25.171 10.236 1 79.52 130 ILE B C 1
ATOM 3446 O O . ILE B 1 130 ? 15.409 26.043 9.45 1 79.52 130 ILE B O 1
ATOM 3450 N N . PRO B 1 131 ? 15.522 24.983 11.439 1 79.47 131 PRO B N 1
ATOM 3451 C CA . PRO B 1 131 ? 16.664 25.82 11.816 1 79.47 131 PRO B CA 1
ATOM 3452 C C . PRO B 1 131 ? 17.921 25.501 11.009 1 79.47 131 PRO B C 1
ATOM 3454 O O . PRO B 1 131 ? 18.131 24.352 10.615 1 79.47 131 PRO B O 1
ATOM 3457 N N . PHE B 1 132 ? 18.717 26.466 10.853 1 78.66 132 PHE B N 1
ATOM 3458 C CA . PHE B 1 132 ? 20.033 26.278 10.253 1 78.66 132 PHE B CA 1
ATOM 3459 C C . PHE B 1 132 ? 20.944 25.487 11.183 1 78.66 132 PHE B C 1
ATOM 3461 O O . PHE B 1 132 ? 20.928 25.692 12.399 1 78.66 132 PHE B O 1
ATOM 3468 N N . PRO B 1 133 ? 21.708 24.501 10.733 1 82.2 133 PRO B N 1
ATOM 3469 C CA . PRO B 1 133 ? 21.985 24.198 9.327 1 82.2 133 PRO B CA 1
ATOM 3470 C C . PRO B 1 133 ? 21.098 23.083 8.777 1 82.2 133 PRO B C 1
ATOM 3472 O O . PRO B 1 133 ? 21.276 22.655 7.634 1 82.2 133 PRO B O 1
ATOM 3475 N N . LEU B 1 134 ? 20.191 22.682 9.532 1 80.41 134 LEU B N 1
ATOM 3476 C CA . LEU B 1 134 ? 19.358 21.554 9.129 1 80.41 134 LEU B CA 1
ATOM 3477 C C . LEU B 1 134 ? 18.465 21.932 7.952 1 80.41 134 LEU B C 1
ATOM 3479 O O . LEU B 1 134 ? 18.045 21.065 7.182 1 80.41 134 LEU B O 1
ATOM 3483 N N . SER B 1 135 ? 18.231 23.189 7.819 1 83.32 135 SER B N 1
ATOM 3484 C CA . SER B 1 135 ? 17.372 23.677 6.745 1 83.32 135 SER B CA 1
ATOM 3485 C C . SER B 1 135 ? 18 23.425 5.378 1 83.32 135 SER B C 1
ATOM 3487 O O . SER B 1 135 ? 17.299 23.39 4.364 1 83.32 135 SER B O 1
ATOM 3489 N N . LEU B 1 136 ? 19.299 23.215 5.372 1 83.08 136 LEU B N 1
ATOM 3490 C CA . LEU B 1 136 ? 20.005 23.013 4.112 1 83.08 136 LEU B CA 1
ATOM 3491 C C . LEU B 1 136 ? 20.065 21.532 3.754 1 83.08 136 LEU B C 1
ATOM 3493 O O . LEU B 1 136 ? 20.203 21.177 2.581 1 83.08 136 LEU B O 1
ATOM 3497 N N . ILE B 1 137 ? 19.92 20.72 4.665 1 85.15 137 ILE B N 1
ATOM 3498 C CA . ILE B 1 137 ? 20.233 19.309 4.466 1 85.15 137 ILE B CA 1
ATOM 3499 C C . ILE B 1 137 ? 18.949 18.484 4.503 1 85.15 137 ILE B C 1
ATOM 3501 O O . ILE B 1 137 ? 18.752 17.592 3.675 1 85.15 137 ILE B O 1
ATOM 3505 N N . LEU B 1 138 ? 18.11 18.837 5.354 1 85 138 LEU B N 1
ATOM 3506 C CA . LEU B 1 138 ? 16.973 17.979 5.668 1 85 138 LEU B CA 1
ATOM 3507 C C . LEU B 1 138 ? 16.031 17.865 4.474 1 85 138 LEU B C 1
ATOM 3509 O O . LEU B 1 138 ? 15.584 16.768 4.133 1 85 138 LEU B O 1
ATOM 3513 N N . PRO B 1 139 ? 15.726 18.99 3.811 1 87.93 139 PRO B N 1
ATOM 3514 C CA . PRO B 1 139 ? 14.849 18.854 2.645 1 87.93 139 PRO B CA 1
ATOM 3515 C C . PRO B 1 139 ? 15.449 17.97 1.555 1 87.93 139 PRO B C 1
ATOM 3517 O O . PRO B 1 139 ? 14.734 17.183 0.929 1 87.93 139 PRO B O 1
ATOM 3520 N N . GLY B 1 140 ? 16.742 18.124 1.376 1 89.65 140 GLY B N 1
ATOM 3521 C CA . GLY B 1 140 ? 17.411 17.258 0.418 1 89.65 140 GLY B CA 1
ATOM 3522 C C . GLY B 1 140 ? 17.33 15.788 0.785 1 89.65 140 GLY B C 1
ATOM 3523 O O . GLY B 1 140 ? 17.122 14.937 -0.082 1 89.65 140 GLY B O 1
ATOM 3524 N N . ARG B 1 141 ? 17.527 15.53 1.977 1 87.88 141 ARG B N 1
ATOM 3525 C CA . ARG B 1 141 ? 17.428 14.159 2.467 1 87.88 141 ARG B CA 1
ATOM 3526 C C . ARG B 1 141 ? 16.013 13.617 2.298 1 87.88 141 ARG B C 1
ATOM 3528 O O . ARG B 1 141 ? 15.827 12.456 1.928 1 87.88 141 ARG B O 1
ATOM 3535 N N . MET B 1 142 ? 15.067 14.412 2.554 1 88.77 142 MET B N 1
ATOM 3536 C CA . MET B 1 142 ? 13.669 14.02 2.403 1 88.77 142 MET B CA 1
ATOM 3537 C C . MET B 1 142 ? 13.336 13.746 0.94 1 88.77 142 MET B C 1
ATOM 3539 O O . MET B 1 142 ? 12.615 12.796 0.63 1 88.77 142 MET B O 1
ATOM 3543 N N . SER B 1 143 ? 13.876 14.554 0.081 1 93.69 143 SER B N 1
ATOM 3544 C CA . SER B 1 143 ? 13.68 14.358 -1.352 1 93.69 143 SER B CA 1
ATOM 3545 C C . SER B 1 143 ? 14.3 13.046 -1.82 1 93.69 143 SER B C 1
ATOM 3547 O O . SER B 1 143 ? 13.677 12.292 -2.57 1 93.69 143 SER B O 1
ATOM 3549 N N . ARG B 1 144 ? 15.493 12.813 -1.364 1 92.13 144 ARG B N 1
ATOM 3550 C CA . ARG B 1 144 ? 16.175 11.576 -1.729 1 92.13 144 ARG B CA 1
ATOM 3551 C C . ARG B 1 144 ? 15.422 10.359 -1.202 1 92.13 144 ARG B C 1
ATOM 3553 O O . ARG B 1 144 ? 15.307 9.346 -1.895 1 92.13 144 ARG B O 1
ATOM 3560 N N . ARG B 1 145 ? 14.941 10.453 -0.068 1 89.22 145 ARG B N 1
ATOM 3561 C CA . ARG B 1 145 ? 14.176 9.363 0.528 1 89.22 145 ARG B CA 1
ATOM 3562 C C . ARG B 1 145 ? 12.907 9.084 -0.269 1 89.22 145 ARG B C 1
ATOM 3564 O O . ARG B 1 145 ? 12.538 7.925 -0.475 1 89.22 145 ARG B O 1
ATOM 3571 N N . ALA B 1 146 ? 12.277 10.106 -0.654 1 92.89 146 ALA B N 1
ATOM 3572 C CA . ALA B 1 146 ? 11.073 9.961 -1.467 1 92.89 146 ALA B CA 1
ATOM 3573 C C . ALA B 1 146 ? 11.384 9.264 -2.788 1 92.89 146 ALA B C 1
ATOM 3575 O O . ALA B 1 146 ? 10.659 8.358 -3.206 1 92.89 146 ALA B O 1
ATOM 3576 N N . LEU B 1 147 ? 12.458 9.657 -3.401 1 93.46 147 LEU B N 1
ATOM 3577 C CA . LEU B 1 147 ? 12.864 9.053 -4.666 1 93.46 147 LEU B CA 1
ATOM 3578 C C . LEU B 1 147 ? 13.199 7.577 -4.48 1 93.46 147 LEU B C 1
ATOM 3580 O O . LEU B 1 147 ? 12.753 6.732 -5.26 1 93.46 147 LEU B O 1
ATOM 3584 N N . ASP B 1 148 ? 13.933 7.325 -3.464 1 89.53 148 ASP B N 1
ATOM 3585 C CA . ASP B 1 148 ? 14.312 5.944 -3.179 1 89.53 148 ASP B CA 1
ATOM 3586 C C . ASP B 1 148 ? 13.081 5.079 -2.922 1 89.53 148 ASP B C 1
ATOM 3588 O O . ASP B 1 148 ? 13.01 3.938 -3.382 1 89.53 148 ASP B O 1
ATOM 3592 N N . ARG B 1 149 ? 12.175 5.599 -2.216 1 90.84 149 ARG B N 1
ATOM 3593 C CA . ARG B 1 149 ? 10.95 4.868 -1.91 1 90.84 149 ARG B CA 1
ATOM 3594 C C . ARG B 1 149 ? 10.182 4.53 -3.184 1 90.84 149 ARG B C 1
ATOM 3596 O O . ARG B 1 149 ? 9.722 3.399 -3.356 1 90.84 149 ARG B O 1
ATOM 3603 N N . ILE B 1 150 ? 10.067 5.456 -4.029 1 93.08 150 ILE B N 1
ATOM 3604 C CA . ILE B 1 150 ? 9.313 5.271 -5.264 1 93.08 150 ILE B CA 1
ATOM 3605 C C . ILE B 1 150 ? 10.005 4.23 -6.14 1 93.08 150 ILE B C 1
ATOM 3607 O O . ILE B 1 150 ? 9.365 3.295 -6.627 1 93.08 150 ILE B O 1
ATOM 3611 N N . LEU B 1 151 ? 11.313 4.36 -6.291 1 88.7 151 LEU B N 1
ATOM 3612 C CA . LEU B 1 151 ? 12.054 3.478 -7.186 1 88.7 151 LEU B CA 1
ATOM 3613 C C . LEU B 1 151 ? 12.058 2.047 -6.659 1 88.7 151 LEU B C 1
ATOM 3615 O O . LEU B 1 151 ? 11.943 1.095 -7.434 1 88.7 151 LEU B O 1
ATOM 3619 N N . LEU B 1 152 ? 12.087 1.92 -5.399 1 86.4 152 LEU B N 1
ATOM 3620 C CA . LEU B 1 152 ? 12.192 0.591 -4.807 1 86.4 152 LEU B CA 1
ATOM 3621 C C . LEU B 1 152 ? 10.834 -0.103 -4.784 1 86.4 152 LEU B C 1
ATOM 3623 O O . LEU B 1 152 ? 10.76 -1.334 -4.804 1 86.4 152 LEU B O 1
ATOM 3627 N N . THR B 1 153 ? 9.786 0.649 -4.716 1 87.37 153 THR B N 1
ATOM 3628 C CA . THR B 1 153 ? 8.473 0.035 -4.551 1 87.37 153 THR B CA 1
ATOM 3629 C C . THR B 1 153 ? 7.736 -0.034 -5.885 1 87.37 153 THR B C 1
ATOM 3631 O O . THR B 1 153 ? 6.882 -0.901 -6.084 1 87.37 153 THR B O 1
ATOM 3634 N N . ARG B 1 154 ? 8.026 0.793 -6.734 1 85.32 154 ARG B N 1
ATOM 3635 C CA . ARG B 1 154 ? 7.252 0.88 -7.968 1 85.32 154 ARG B CA 1
ATOM 3636 C C . ARG B 1 154 ? 8.123 0.576 -9.183 1 85.32 154 ARG B C 1
ATOM 3638 O O . ARG B 1 154 ? 7.614 0.426 -10.296 1 85.32 154 ARG B O 1
ATOM 3645 N N . GLY B 1 155 ? 9.405 0.492 -8.872 1 74.17 155 GLY B N 1
ATOM 3646 C CA . GLY B 1 155 ? 10.313 0.205 -9.971 1 74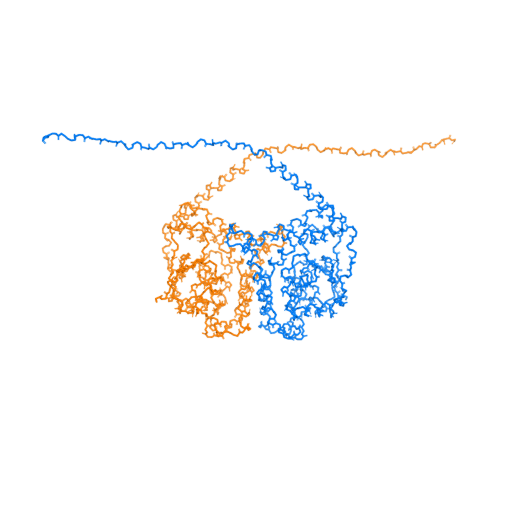.17 155 GLY B CA 1
ATOM 3647 C C . GLY B 1 155 ? 10.361 -1.266 -10.338 1 74.17 155 GLY B C 1
ATOM 3648 O O . GLY B 1 155 ? 10.373 -2.13 -9.459 1 74.17 155 GLY B O 1
ATOM 3649 N N . GLU B 1 156 ? 9.887 -1.663 -11.433 1 63.14 156 GLU B N 1
ATOM 3650 C CA . GLU B 1 156 ? 9.866 -3.038 -11.924 1 63.14 156 GLU B CA 1
ATOM 3651 C C . GLU B 1 156 ? 11.279 -3.601 -12.05 1 63.14 156 GLU B C 1
ATOM 3653 O O . GLU B 1 156 ? 11.5 -4.793 -11.829 1 63.14 156 GLU B O 1
ATOM 3658 N N . SER B 1 157 ? 12.11 -2.81 -12.578 1 59.4 157 SER B N 1
ATOM 3659 C CA . SER B 1 157 ? 13.494 -3.218 -12.797 1 59.4 157 SER B CA 1
ATOM 3660 C C . SER B 1 157 ? 14.467 -2.125 -12.367 1 59.4 157 SER B C 1
ATOM 3662 O O . SER B 1 157 ? 14.117 -0.943 -12.359 1 59.4 157 SER B O 1
ATOM 3664 N N . PRO B 1 158 ? 15.487 -2.607 -11.687 1 57.34 158 PRO B N 1
ATOM 3665 C CA . PRO B 1 158 ? 16.521 -1.628 -11.345 1 57.34 158 PRO B CA 1
ATOM 3666 C C . PRO B 1 158 ? 16.853 -0.691 -12.504 1 57.34 158 PRO B C 1
ATOM 3668 O O . PRO B 1 158 ? 17.362 0.411 -12.286 1 57.34 158 PRO B O 1
ATOM 3671 N N . LEU B 1 159 ? 16.369 -1.165 -13.65 1 57.74 159 LEU B N 1
ATOM 3672 C CA . LEU B 1 159 ? 16.772 -0.396 -14.823 1 57.74 159 LEU B CA 1
ATOM 3673 C C . LEU B 1 159 ? 15.599 0.407 -15.375 1 57.74 159 LEU B C 1
ATOM 3675 O O . LEU B 1 159 ? 15.712 1.031 -16.433 1 57.74 159 LEU B O 1
ATOM 3679 N N . SER B 1 160 ? 14.636 0.348 -14.68 1 65.83 160 SER B N 1
ATOM 3680 C CA . SER B 1 160 ? 13.513 1.097 -15.234 1 65.83 160 SER B CA 1
ATOM 3681 C C . SER B 1 160 ? 13.779 2.598 -15.203 1 65.83 160 SER B C 1
ATOM 3683 O O . SER B 1 160 ? 14.111 3.153 -14.154 1 65.83 160 SER B O 1
ATOM 3685 N N . PRO B 1 161 ? 13.681 3.147 -16.365 1 74.08 161 PRO B N 1
ATOM 3686 C CA . PRO B 1 161 ? 13.825 4.604 -16.384 1 74.08 161 PRO B CA 1
ATOM 3687 C C . PRO B 1 161 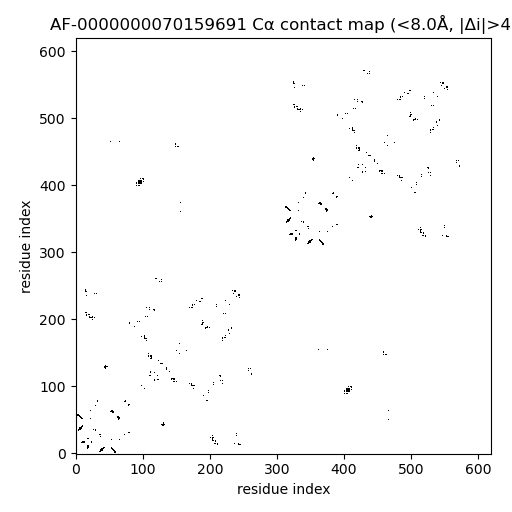? 12.801 5.311 -15.499 1 74.08 161 PRO B C 1
ATOM 3689 O O . PRO B 1 161 ? 11.667 4.844 -15.367 1 74.08 161 PRO B O 1
ATOM 3692 N N . LEU B 1 162 ? 13.187 6.308 -14.872 1 81.17 162 LEU B N 1
ATOM 3693 C CA . LEU B 1 162 ? 12.367 7.096 -13.958 1 81.17 162 LEU B CA 1
ATOM 3694 C C . LEU B 1 162 ? 11.097 7.582 -14.648 1 81.17 162 LEU B C 1
ATOM 3696 O O . LEU B 1 162 ? 10.038 7.662 -14.023 1 81.17 162 LEU B O 1
ATOM 3700 N N . GLN B 1 163 ? 11.204 7.826 -15.932 1 85.1 163 GLN B N 1
ATOM 3701 C CA . GLN B 1 163 ? 10.058 8.337 -16.677 1 85.1 163 GLN B CA 1
ATOM 3702 C C . GLN B 1 163 ? 8.94 7.301 -16.746 1 85.1 163 GLN B C 1
ATOM 3704 O O . GLN B 1 163 ? 7.76 7.646 -16.656 1 85.1 163 GLN B O 1
ATOM 3709 N N . GLU B 1 164 ? 9.347 6.128 -16.912 1 84.7 164 GLU B N 1
ATOM 3710 C CA . GLU B 1 164 ? 8.356 5.056 -16.957 1 84.7 164 GLU B CA 1
ATOM 3711 C C . GLU B 1 164 ? 7.684 4.869 -15.6 1 84.7 164 GLU B C 1
ATOM 3713 O O . GLU B 1 164 ? 6.473 4.65 -15.526 1 84.7 164 GLU B O 1
ATOM 3718 N N . VAL B 1 165 ? 8.513 5.005 -14.609 1 89.48 165 VAL B N 1
ATOM 3719 C CA . VAL B 1 165 ? 7.993 4.887 -13.251 1 89.48 165 VAL B CA 1
ATOM 3720 C C . VAL B 1 165 ? 7.041 6.044 -12.959 1 89.48 165 VAL B C 1
ATOM 3722 O O . VAL B 1 165 ? 5.969 5.844 -12.384 1 89.48 165 VAL B O 1
ATOM 3725 N N . GLU B 1 166 ? 7.423 7.224 -13.438 1 91.99 166 GLU B N 1
ATOM 3726 C CA . GLU B 1 166 ? 6.59 8.409 -13.256 1 91.99 166 GLU B CA 1
ATOM 3727 C C . GLU B 1 166 ? 5.233 8.239 -13.933 1 91.99 166 GLU B C 1
ATOM 3729 O O . GLU B 1 166 ? 4.193 8.515 -13.331 1 91.99 166 GLU B O 1
ATOM 3734 N N . ALA B 1 167 ? 5.233 7.797 -15.12 1 91.45 167 ALA B N 1
ATOM 3735 C CA . ALA B 1 167 ? 3.988 7.594 -15.857 1 91.45 167 ALA B CA 1
ATOM 3736 C C . ALA B 1 167 ? 3.088 6.587 -15.147 1 91.45 167 ALA B C 1
ATOM 3738 O O . ALA B 1 167 ? 1.875 6.787 -15.054 1 91.45 167 ALA B O 1
ATOM 3739 N N . GLN B 1 168 ? 3.687 5.602 -14.651 1 91.61 168 GLN B N 1
ATOM 3740 C CA . GLN B 1 168 ? 2.94 4.544 -13.978 1 91.61 168 GLN B CA 1
ATOM 3741 C C . GLN B 1 168 ? 2.321 5.05 -12.678 1 91.61 168 GLN B C 1
ATOM 3743 O O . GLN B 1 168 ? 1.15 4.784 -12.397 1 91.61 168 GLN B O 1
ATOM 3748 N N . ILE B 1 169 ? 3.099 5.745 -11.894 1 95.4 169 ILE B N 1
ATOM 3749 C CA . ILE B 1 169 ? 2.595 6.146 -10.585 1 95.4 169 ILE B CA 1
ATOM 3750 C C . ILE B 1 169 ? 1.488 7.184 -10.755 1 95.4 169 ILE B C 1
ATOM 3752 O O . ILE B 1 169 ? 0.53 7.212 -9.978 1 95.4 169 ILE B O 1
ATOM 3756 N N . TYR B 1 170 ? 1.538 8.063 -11.788 1 96.15 170 TYR B N 1
ATOM 3757 C CA . TYR B 1 170 ? 0.483 9.044 -12.016 1 96.15 170 TYR B CA 1
ATOM 3758 C C . TYR B 1 170 ? -0.774 8.376 -12.56 1 96.15 170 TYR B C 1
ATOM 3760 O O . TYR B 1 170 ? -1.892 8.777 -12.226 1 96.15 170 TYR B O 1
ATOM 3768 N N . ARG B 1 171 ? -0.556 7.383 -13.353 1 94.73 171 ARG B N 1
ATOM 3769 C CA . ARG B 1 171 ? -1.702 6.614 -13.829 1 94.73 171 ARG B CA 1
ATOM 3770 C C . ARG B 1 171 ? -2.423 5.932 -12.671 1 94.73 171 ARG B C 1
ATOM 3772 O O . ARG B 1 171 ? -3.65 5.995 -12.574 1 94.73 171 ARG B O 1
ATOM 3779 N N . ASP B 1 172 ? -1.674 5.296 -11.855 1 94.82 172 ASP B N 1
ATOM 3780 C CA . ASP B 1 172 ? -2.232 4.62 -10.688 1 94.82 172 ASP B CA 1
ATOM 3781 C C . ASP B 1 172 ? -2.953 5.608 -9.774 1 94.82 172 ASP B C 1
ATOM 3783 O O . ASP B 1 172 ? -4.021 5.303 -9.24 1 94.82 172 ASP B O 1
ATOM 3787 N N . ALA B 1 173 ? -2.349 6.741 -9.6 1 97.77 173 ALA B N 1
ATOM 3788 C CA . ALA B 1 173 ? -2.925 7.757 -8.722 1 97.77 173 ALA B CA 1
ATOM 3789 C C . ALA B 1 173 ? -4.248 8.277 -9.279 1 97.77 173 ALA B C 1
ATOM 3791 O O . ALA B 1 173 ? -5.216 8.45 -8.535 1 97.77 173 ALA B O 1
ATOM 3792 N N . LYS B 1 174 ? -4.285 8.534 -10.572 1 97.21 174 LYS B N 1
ATOM 3793 C CA . LYS B 1 174 ? -5.518 8.998 -11.201 1 97.21 174 LYS B CA 1
ATOM 3794 C C . LYS B 1 174 ? -6.626 7.957 -11.073 1 97.21 174 LYS B C 1
ATOM 3796 O O . LYS B 1 174 ? -7.775 8.297 -10.783 1 97.21 174 LYS B O 1
ATOM 3801 N N . GLU B 1 175 ? -6.238 6.76 -11.296 1 94.83 175 GLU B N 1
ATOM 3802 C CA . GLU B 1 175 ? -7.202 5.677 -11.126 1 94.83 175 GLU B CA 1
ATOM 3803 C C . GLU B 1 175 ? -7.717 5.617 -9.691 1 94.83 175 GLU B C 1
ATOM 3805 O O . GLU B 1 175 ? -8.908 5.394 -9.462 1 94.83 175 GLU B O 1
ATOM 3810 N N . CYS B 1 176 ? -6.848 5.774 -8.772 1 96.64 176 CYS B N 1
ATOM 3811 C CA . CYS B 1 176 ? -7.22 5.763 -7.362 1 96.64 176 CYS B CA 1
ATOM 3812 C C . CYS B 1 176 ? -8.182 6.901 -7.043 1 96.64 176 CYS B C 1
ATOM 3814 O O . CYS B 1 176 ? -9.183 6.699 -6.353 1 96.64 176 CYS B O 1
ATOM 3816 N N . LEU B 1 177 ? -7.941 8.084 -7.574 1 97.85 177 LEU B N 1
ATOM 3817 C CA . LEU B 1 177 ? -8.81 9.235 -7.355 1 97.85 177 LEU B CA 1
ATOM 3818 C C . LEU B 1 177 ? -10.195 8.991 -7.945 1 97.85 177 LEU B C 1
ATOM 3820 O O . LEU B 1 177 ? -11.207 9.3 -7.312 1 97.85 177 LEU B O 1
ATOM 3824 N N . ASN B 1 178 ? -10.198 8.416 -9.111 1 96.64 178 ASN B N 1
ATOM 3825 C CA . ASN B 1 178 ? -11.476 8.082 -9.729 1 96.64 178 ASN B CA 1
ATOM 3826 C C . ASN B 1 178 ? -12.268 7.091 -8.88 1 96.64 178 ASN B C 1
ATOM 3828 O O . ASN B 1 178 ? -13.483 7.229 -8.729 1 96.64 178 ASN B O 1
ATOM 3832 N N . LEU B 1 179 ? -11.541 6.143 -8.404 1 95.16 179 LEU B N 1
ATOM 3833 C CA . LEU B 1 179 ? -12.168 5.127 -7.567 1 95.16 179 LEU B CA 1
ATOM 3834 C C . LEU B 1 179 ? -12.753 5.749 -6.303 1 95.16 179 LEU B C 1
ATOM 3836 O O . LEU B 1 179 ? -13.886 5.443 -5.923 1 95.16 179 LEU B O 1
ATOM 3840 N N . LEU B 1 180 ? -12.032 6.603 -5.67 1 96.91 180 LEU B N 1
ATOM 3841 C CA . LEU B 1 180 ? -12.493 7.273 -4.459 1 96.91 180 LEU B CA 1
ATOM 3842 C C . LEU B 1 180 ? -13.708 8.146 -4.75 1 96.91 180 LEU B C 1
ATOM 3844 O O . LEU B 1 180 ? -14.658 8.176 -3.964 1 96.91 180 LEU B O 1
ATOM 3848 N N . SER B 1 181 ? -13.607 8.841 -5.88 1 96.64 181 SER B N 1
ATOM 3849 C CA . SER B 1 181 ? -14.725 9.687 -6.286 1 96.64 181 SER B CA 1
ATOM 3850 C C . SER B 1 181 ? -15.998 8.869 -6.472 1 96.64 181 SER B C 1
ATOM 3852 O O . SER B 1 181 ? -17.068 9.259 -6 1 96.64 181 SER B O 1
ATOM 3854 N N . ASN B 1 182 ? -15.869 7.756 -7.12 1 94.44 182 ASN B N 1
ATOM 3855 C CA . ASN B 1 182 ? -17.012 6.879 -7.347 1 94.44 182 ASN B CA 1
ATOM 3856 C C . ASN B 1 182 ? -17.558 6.318 -6.037 1 94.44 182 ASN B C 1
ATOM 3858 O O . ASN B 1 182 ? -18.773 6.221 -5.856 1 94.44 182 ASN B O 1
ATOM 3862 N N . ARG B 1 183 ? -16.692 5.937 -5.175 1 94.08 183 ARG B N 1
ATOM 3863 C CA . ARG B 1 183 ? -17.079 5.354 -3.894 1 94.08 183 ARG B CA 1
ATOM 3864 C C . ARG B 1 183 ? -17.789 6.381 -3.018 1 94.08 183 ARG B C 1
ATOM 3866 O O . ARG B 1 183 ? -18.744 6.048 -2.313 1 94.08 183 ARG B O 1
ATOM 3873 N N . LEU B 1 184 ? -17.305 7.619 -3.025 1 95.34 184 LEU B N 1
ATOM 3874 C CA . LEU B 1 184 ? -17.909 8.691 -2.241 1 95.34 184 LEU B CA 1
ATOM 3875 C C . LEU B 1 184 ? -19.282 9.061 -2.793 1 95.34 184 LEU B C 1
ATOM 3877 O O . LEU B 1 184 ? -20.205 9.35 -2.029 1 95.34 184 LEU B O 1
ATOM 3881 N N . GLY B 1 185 ? -19.361 9.108 -4.153 1 93.93 185 GLY B N 1
ATOM 3882 C CA . GLY B 1 185 ? -20.621 9.455 -4.792 1 93.93 185 GLY B CA 1
ATOM 3883 C C . GLY B 1 185 ? -21.144 10.817 -4.379 1 93.93 185 GLY B C 1
ATOM 3884 O O . GLY B 1 185 ? -20.426 11.816 -4.462 1 93.93 185 GLY B O 1
ATOM 3885 N N . THR B 1 186 ? -22.364 10.783 -3.841 1 93.8 186 THR B N 1
ATOM 3886 C CA . THR B 1 186 ? -22.999 12.037 -3.45 1 93.8 186 THR B CA 1
ATOM 3887 C C . THR B 1 186 ? -23.029 12.177 -1.931 1 93.8 186 THR B C 1
ATOM 3889 O O . THR B 1 186 ? -23.605 13.13 -1.402 1 93.8 186 THR B O 1
ATOM 3892 N N . SER B 1 187 ? -22.436 11.252 -1.229 1 95.25 187 SER B N 1
ATOM 3893 C CA . SER B 1 187 ? -22.437 11.278 0.23 1 95.25 187 SER B CA 1
ATOM 3894 C C . SER B 1 187 ? -21.466 12.326 0.764 1 95.25 187 SER B C 1
ATOM 3896 O O . SER B 1 187 ? -20.455 12.626 0.125 1 95.25 187 SER B O 1
ATOM 3898 N N . PRO B 1 188 ? -21.786 12.878 1.887 1 96.62 188 PRO B N 1
ATOM 3899 C CA . PRO B 1 188 ? -20.839 13.828 2.476 1 96.62 188 PRO B CA 1
ATOM 3900 C C . PRO B 1 188 ? -19.537 13.164 2.919 1 96.62 188 PRO B C 1
ATOM 3902 O O . PRO B 1 188 ? -18.468 13.773 2.825 1 96.62 188 PRO B O 1
ATOM 3905 N N . PHE B 1 189 ? -19.709 11.912 3.402 1 97.76 189 PHE B N 1
ATOM 3906 C CA . PHE B 1 189 ? -18.555 11.123 3.818 1 97.76 189 PHE B CA 1
ATOM 3907 C C . PHE B 1 189 ? -18.662 9.693 3.301 1 97.76 189 PHE B C 1
ATOM 3909 O O . PHE B 1 189 ? -19.711 9.286 2.798 1 97.76 189 PHE B O 1
ATOM 3916 N N . PHE B 1 190 ? -17.652 8.931 3.407 1 96.76 190 PHE B N 1
ATOM 3917 C CA . PHE B 1 190 ? -17.557 7.648 2.722 1 96.76 190 PHE B CA 1
ATOM 3918 C C . PHE B 1 190 ? -18.526 6.639 3.327 1 96.76 190 PHE B C 1
ATOM 3920 O O . PHE B 1 190 ? -18.995 5.731 2.637 1 96.76 190 PHE B O 1
ATOM 3927 N N . PHE B 1 191 ? -18.799 6.745 4.637 1 95.35 191 PHE B N 1
ATOM 3928 C CA . PHE B 1 191 ? -19.694 5.773 5.254 1 95.35 191 PHE B CA 1
ATOM 3929 C C . PHE B 1 191 ? -20.949 6.454 5.787 1 95.35 191 PHE B C 1
ATOM 3931 O O . PHE B 1 191 ? -21.551 5.987 6.756 1 95.35 191 PHE B O 1
ATOM 3938 N N . GLY B 1 192 ? -21.276 7.616 5.158 1 92.89 192 GLY B N 1
ATOM 3939 C CA . GLY B 1 192 ? -22.535 8.23 5.55 1 92.89 192 GLY B CA 1
ATOM 3940 C C . GLY B 1 192 ? -22.392 9.691 5.935 1 92.89 192 GLY B C 1
ATOM 3941 O O . GLY B 1 192 ? -21.764 10.469 5.214 1 92.89 192 GLY B O 1
ATOM 3942 N N . ASN B 1 193 ? -22.974 9.983 7.07 1 93.99 193 ASN B N 1
ATOM 3943 C CA . ASN B 1 193 ? -23.14 11.397 7.391 1 93.99 193 ASN B CA 1
ATOM 3944 C C . ASN B 1 193 ? -22.095 11.869 8.398 1 93.99 193 ASN B C 1
ATOM 3946 O O . ASN B 1 193 ? -21.997 13.064 8.683 1 93.99 193 ASN B O 1
ATOM 3950 N N . MET B 1 194 ? -21.319 10.951 8.903 1 95.6 194 MET B N 1
ATOM 3951 C CA . MET B 1 194 ? -20.271 11.311 9.855 1 95.6 194 MET B CA 1
ATOM 3952 C C . MET B 1 194 ? -18.897 10.91 9.329 1 95.6 194 MET B C 1
ATOM 3954 O O . MET B 1 194 ? -18.747 9.851 8.717 1 95.6 194 MET B O 1
ATOM 3958 N N . PRO B 1 195 ? -17.944 11.772 9.542 1 97.69 195 PRO B N 1
ATOM 3959 C CA . PRO B 1 195 ? -16.602 11.437 9.061 1 97.69 195 PRO B CA 1
ATOM 3960 C C . PRO B 1 195 ? -15.93 10.349 9.895 1 97.69 195 PRO B C 1
ATOM 3962 O O . PRO B 1 195 ? -16.211 10.22 11.089 1 97.69 195 PRO B O 1
ATOM 3965 N N . THR B 1 196 ? -15.132 9.565 9.302 1 97.65 196 THR B N 1
ATOM 3966 C CA . THR B 1 196 ? -14.422 8.456 9.93 1 97.65 196 THR B CA 1
ATOM 3967 C C . THR B 1 196 ? -12.932 8.514 9.604 1 97.65 196 THR B C 1
ATOM 3969 O O . THR B 1 196 ? -12.449 9.507 9.056 1 97.65 196 THR B O 1
ATOM 3972 N N . THR B 1 197 ? -12.19 7.469 9.983 1 97.95 197 THR B N 1
ATOM 3973 C CA . THR B 1 197 ? -10.758 7.355 9.725 1 97.95 197 THR B CA 1
ATOM 3974 C C . THR B 1 197 ? -10.464 7.505 8.235 1 97.95 197 THR B C 1
ATOM 3976 O O . THR B 1 197 ? -9.503 8.176 7.851 1 97.95 197 THR B O 1
ATOM 3979 N N . LEU B 1 198 ? -11.287 6.924 7.427 1 98.22 198 LEU B N 1
ATOM 3980 C CA . LEU B 1 198 ? -11.054 6.981 5.988 1 98.22 198 LEU B CA 1
ATOM 3981 C C . LEU B 1 198 ? -11.123 8.418 5.482 1 98.22 198 LEU B C 1
ATOM 3983 O O . LEU B 1 198 ? -10.287 8.839 4.679 1 98.22 198 LEU B O 1
ATOM 3987 N N . ASP B 1 199 ? -12.066 9.181 5.93 1 98.64 199 ASP B N 1
ATOM 3988 C CA . ASP B 1 199 ? -12.204 10.579 5.534 1 98.64 199 ASP B CA 1
ATOM 3989 C C . ASP B 1 199 ? -10.98 11.391 5.952 1 98.64 199 ASP B C 1
ATOM 3991 O O . ASP B 1 199 ? -10.544 12.286 5.225 1 98.64 199 ASP B O 1
ATOM 3995 N N . ALA B 1 200 ? -10.472 11.08 7.139 1 98.6 200 ALA B N 1
ATOM 3996 C CA . ALA B 1 200 ? -9.288 11.78 7.631 1 98.6 200 ALA B CA 1
ATOM 3997 C C . ALA B 1 200 ? -8.086 11.527 6.726 1 98.6 200 ALA B C 1
ATOM 3999 O O . ALA B 1 200 ? -7.351 12.457 6.386 1 98.6 200 ALA B O 1
ATOM 4000 N N . TYR B 1 201 ? -7.938 10.282 6.332 1 98.48 201 TYR B N 1
ATOM 4001 C CA . TYR B 1 201 ? -6.822 9.934 5.46 1 98.48 201 TYR B CA 1
ATOM 4002 C C . TYR B 1 201 ? -6.994 10.555 4.079 1 98.48 201 TYR B C 1
ATOM 4004 O O . TYR B 1 201 ? -6.041 11.092 3.51 1 98.48 201 TYR B O 1
ATOM 4012 N N . VAL B 1 202 ? -8.173 10.452 3.524 1 98.66 202 VAL B N 1
ATOM 4013 C CA . VAL B 1 202 ? -8.416 11.03 2.206 1 98.66 202 VAL B CA 1
ATOM 4014 C C . VAL B 1 202 ? -8.166 12.536 2.248 1 98.66 202 VAL B C 1
ATOM 4016 O O . VAL B 1 202 ? -7.477 13.081 1.383 1 98.66 202 VAL B O 1
ATOM 4019 N N . PHE B 1 203 ? -8.72 13.189 3.285 1 98.42 203 PHE B N 1
ATOM 4020 C CA . PHE B 1 203 ? -8.51 14.619 3.475 1 98.42 203 PHE B CA 1
ATOM 4021 C C . PHE B 1 203 ? -7.025 14.939 3.591 1 98.42 203 PHE B C 1
ATOM 4023 O O . PHE B 1 203 ? -6.534 15.876 2.958 1 98.42 203 PHE B O 1
ATOM 4030 N N . GLY B 1 204 ? -6.304 14.229 4.39 1 98.04 204 GLY B N 1
ATOM 4031 C CA . GLY B 1 204 ? -4.887 14.476 4.601 1 98.04 204 GLY B CA 1
ATOM 4032 C C . GLY B 1 204 ? -4.071 14.397 3.324 1 98.04 204 GLY B C 1
ATOM 4033 O O . GLY B 1 204 ? -3.166 15.206 3.108 1 98.04 204 GLY B O 1
ATOM 4034 N N . PHE B 1 205 ? -4.383 13.454 2.459 1 97.46 205 PHE B N 1
ATOM 4035 C CA . PHE B 1 205 ? -3.635 13.241 1.225 1 97.46 205 PHE B CA 1
ATOM 4036 C C . PHE B 1 205 ? -4.047 14.251 0.161 1 97.46 205 PHE B C 1
ATOM 4038 O O . PHE B 1 205 ? -3.211 14.723 -0.611 1 97.46 205 PHE B O 1
ATOM 4045 N N . LEU B 1 206 ? -5.301 14.632 0.135 1 98.06 206 LEU B N 1
ATOM 4046 C CA . LEU B 1 206 ? -5.825 15.389 -0.996 1 98.06 206 LEU B CA 1
ATOM 4047 C C . LEU B 1 206 ? -5.722 16.889 -0.742 1 98.06 206 LEU B C 1
ATOM 4049 O O . LEU B 1 206 ? -5.551 17.672 -1.679 1 98.06 206 LEU B O 1
ATOM 4053 N N . ALA B 1 207 ? -5.841 17.298 0.505 1 97.42 207 ALA B N 1
ATOM 4054 C CA . ALA B 1 207 ? -5.938 18.721 0.816 1 97.42 207 ALA B CA 1
ATOM 4055 C C . ALA B 1 207 ? -4.702 19.474 0.333 1 97.42 207 ALA B C 1
ATOM 4057 O O . ALA B 1 207 ? -4.817 20.5 -0.342 1 97.42 207 ALA B O 1
ATOM 4058 N N . PRO B 1 208 ? -3.498 18.97 0.631 1 96.3 208 PRO B N 1
ATOM 4059 C CA . PRO B 1 208 ? -2.326 19.68 0.112 1 96.3 208 PRO B CA 1
ATOM 4060 C C . PRO B 1 208 ? -2.271 19.692 -1.414 1 96.3 208 PRO B C 1
ATOM 4062 O O . PRO B 1 208 ? -1.903 20.705 -2.014 1 96.3 208 PRO B O 1
ATOM 4065 N N . LEU B 1 209 ? -2.619 18.572 -2.017 1 95.83 209 LEU B N 1
ATOM 4066 C CA . LEU B 1 209 ? -2.641 18.482 -3.473 1 95.83 209 LEU B CA 1
ATOM 4067 C C . LEU B 1 209 ? -3.647 19.464 -4.063 1 95.83 209 LEU B C 1
ATOM 4069 O O . LEU B 1 209 ? -3.415 20.027 -5.135 1 95.83 209 LEU B O 1
ATOM 4073 N N . TYR B 1 210 ? -4.672 19.614 -3.414 1 95.75 210 TYR B N 1
ATOM 4074 C CA . TYR B 1 210 ? -5.804 20.427 -3.846 1 95.75 210 TYR B CA 1
ATOM 4075 C C . TYR B 1 210 ? -5.499 21.912 -3.692 1 95.75 210 TYR B C 1
ATOM 4077 O O . TYR B 1 210 ? -5.792 22.709 -4.587 1 95.75 210 TYR B O 1
ATOM 4085 N N . ARG B 1 211 ? -4.815 22.262 -2.634 1 95.2 211 ARG B N 1
ATOM 4086 C CA . ARG B 1 211 ? -4.792 23.666 -2.234 1 95.2 211 ARG B CA 1
ATOM 4087 C C . ARG B 1 211 ? -3.473 24.325 -2.622 1 95.2 211 ARG B C 1
ATOM 4089 O O . ARG B 1 211 ? -3.434 25.52 -2.919 1 95.2 211 ARG B O 1
ATOM 4096 N N . ILE B 1 212 ? -2.378 23.636 -2.633 1 94.31 212 ILE B N 1
ATOM 4097 C CA . ILE B 1 212 ? -1.063 24.226 -2.859 1 94.31 212 ILE B CA 1
ATOM 4098 C C . ILE B 1 212 ? -0.929 24.642 -4.322 1 94.31 212 ILE B C 1
ATOM 4100 O O . ILE B 1 212 ? -1.346 23.911 -5.223 1 94.31 212 ILE B O 1
ATOM 4104 N N . HIS B 1 213 ? -0.331 25.734 -4.56 1 93.09 213 HIS B N 1
ATOM 4105 C CA . HIS B 1 213 ? -0.101 26.225 -5.914 1 93.09 213 HIS B CA 1
ATOM 4106 C C . HIS B 1 213 ? 1.202 25.676 -6.485 1 93.09 213 HIS B C 1
ATOM 4108 O O . HIS B 1 213 ? 2.258 26.295 -6.341 1 93.09 213 HIS B O 1
ATOM 4114 N N . PHE B 1 214 ? 1.062 24.597 -7.206 1 93.55 214 PHE B N 1
ATOM 4115 C CA . PHE B 1 214 ? 2.226 23.97 -7.82 1 93.55 214 PHE B CA 1
ATOM 4116 C C . PHE B 1 214 ? 2.43 24.481 -9.242 1 93.55 214 PHE B C 1
ATOM 4118 O O . PHE B 1 214 ? 1.461 24.743 -9.957 1 93.55 214 PHE B O 1
ATOM 4125 N N . PRO B 1 215 ? 3.68 24.61 -9.651 1 93.88 215 PRO B N 1
ATOM 4126 C CA . PRO B 1 215 ? 3.929 24.88 -11.069 1 93.88 215 PRO B CA 1
ATOM 4127 C C . PRO B 1 215 ? 3.521 23.718 -11.972 1 93.88 215 PRO B C 1
ATOM 4129 O O . PRO B 1 215 ? 2.952 23.936 -13.045 1 93.88 215 PRO B O 1
ATOM 4132 N N . LYS B 1 216 ? 3.9 22.492 -11.565 1 90.75 216 LYS B N 1
ATOM 4133 C CA . LYS B 1 216 ? 3.462 21.294 -12.276 1 90.75 216 LYS B CA 1
ATOM 4134 C C . LYS B 1 216 ? 2.222 20.69 -11.623 1 90.75 216 LYS B C 1
ATOM 4136 O O . LYS B 1 216 ? 2.285 20.196 -10.496 1 90.75 216 LYS B O 1
ATOM 4141 N N . VAL B 1 217 ? 1.177 20.642 -12.433 1 89.31 217 VAL B N 1
ATOM 4142 C CA . VAL B 1 217 ? -0.123 20.477 -11.792 1 89.31 217 VAL B CA 1
ATOM 4143 C C . VAL B 1 217 ? -0.821 19.239 -12.35 1 89.31 217 VAL B C 1
ATOM 4145 O O . VAL B 1 217 ? -2.051 19.143 -12.315 1 89.31 217 VAL B O 1
ATOM 4148 N N . GLN B 1 218 ? -0.163 18.223 -12.792 1 92.27 218 GLN B N 1
ATOM 4149 C CA . GLN B 1 218 ? -0.794 17.091 -13.461 1 92.27 218 GLN B CA 1
ATOM 4150 C C . GLN B 1 218 ? -1.8 16.401 -12.545 1 92.27 218 GLN B C 1
ATOM 4152 O O . GLN B 1 218 ? -2.97 16.247 -12.902 1 92.27 218 GLN B O 1
ATOM 4157 N N . LEU B 1 219 ? -1.397 16.018 -11.396 1 95.65 219 LEU B N 1
ATOM 4158 C CA . LEU B 1 219 ? -2.258 15.308 -10.456 1 95.65 219 LEU B CA 1
ATOM 4159 C C . LEU B 1 219 ? -3.3 16.246 -9.857 1 95.65 219 LEU B C 1
ATOM 4161 O O . LEU B 1 219 ? -4.456 15.859 -9.669 1 95.65 219 LEU B O 1
ATOM 4165 N N . GLN B 1 220 ? -2.922 17.439 -9.614 1 96.19 220 GLN B N 1
ATOM 4166 C CA . GLN B 1 220 ? -3.813 18.454 -9.062 1 96.19 220 GLN B CA 1
ATOM 4167 C C . GLN B 1 220 ? -4.963 18.756 -10.019 1 96.19 220 GLN B C 1
ATOM 4169 O O . GLN B 1 220 ? -6.115 18.877 -9.596 1 96.19 220 GLN B O 1
ATOM 4174 N N . GLU B 1 221 ? -4.675 18.893 -11.256 1 95.71 221 GLU B N 1
ATOM 4175 C CA . GLU B 1 221 ? -5.697 19.171 -12.262 1 95.71 221 GLU B CA 1
ATOM 4176 C C . GLU B 1 221 ? -6.703 18.027 -12.357 1 95.71 221 GLU B C 1
ATOM 4178 O O . GLU B 1 221 ? -7.899 18.26 -12.543 1 95.71 221 GLU B O 1
ATOM 4183 N N . HIS B 1 222 ? -6.175 16.835 -12.293 1 97.13 222 HIS B N 1
ATOM 4184 C CA . HIS B 1 222 ? -7.088 15.698 -12.309 1 97.13 222 HIS B CA 1
ATOM 4185 C C . HIS B 1 222 ? -8.015 15.717 -11.098 1 97.13 222 HIS B C 1
ATOM 4187 O O . HIS B 1 222 ? -9.219 15.489 -11.229 1 97.13 222 HIS B O 1
ATOM 4193 N N . LEU B 1 223 ? -7.474 16.002 -9.949 1 97.68 223 LEU B N 1
ATOM 4194 C CA . LEU B 1 223 ? -8.257 16.068 -8.72 1 97.68 223 LEU B CA 1
ATOM 4195 C C . LEU B 1 223 ? -9.345 17.132 -8.826 1 97.68 223 LEU B C 1
ATOM 4197 O O . LEU B 1 223 ? -10.482 16.907 -8.406 1 97.68 223 LEU B O 1
ATOM 4201 N N . LYS B 1 224 ? -9.039 18.222 -9.408 1 96.23 224 LYS B N 1
ATOM 4202 C CA . LYS B 1 224 ? -9.969 19.342 -9.514 1 96.23 224 LYS B CA 1
ATOM 4203 C C . LYS B 1 224 ? -11.133 19.004 -10.441 1 96.23 224 LYS B C 1
ATOM 4205 O O . LYS B 1 224 ? -12.161 19.685 -10.429 1 96.23 224 LYS B O 1
ATOM 4210 N N . GLN B 1 225 ? -10.99 17.98 -11.246 1 96.81 225 GLN B N 1
ATOM 4211 C CA . GLN B 1 225 ? -12.069 17.514 -12.11 1 96.81 225 GLN B CA 1
ATOM 4212 C C . GLN B 1 225 ? -13.022 16.594 -11.353 1 96.81 225 GLN B C 1
ATOM 4214 O O . GLN B 1 225 ? -14.014 16.122 -11.912 1 96.81 225 GLN B O 1
ATOM 4219 N N . LEU B 1 226 ? -12.758 16.319 -10.139 1 97.32 226 LEU B N 1
ATOM 4220 C CA . LEU B 1 226 ? -13.593 15.488 -9.278 1 97.32 226 LEU B CA 1
ATOM 4221 C C . LEU B 1 226 ? -14.201 16.315 -8.15 1 97.32 226 LEU B C 1
ATOM 4223 O O . LEU B 1 226 ? -13.72 16.272 -7.015 1 97.32 226 LEU B O 1
ATOM 4227 N N . PRO B 1 227 ? -15.297 16.973 -8.406 1 96.96 227 PRO B N 1
ATOM 4228 C CA . PRO B 1 227 ? -15.842 17.984 -7.496 1 96.96 227 PRO B CA 1
ATOM 4229 C C . PRO B 1 227 ? -16.25 17.403 -6.145 1 96.96 227 PRO B C 1
ATOM 4231 O O . PRO B 1 227 ? -16.186 18.096 -5.126 1 96.96 227 PRO B O 1
ATOM 4234 N N . ASN B 1 228 ? -16.69 16.157 -6.16 1 97.31 228 ASN B N 1
ATOM 4235 C CA . ASN B 1 228 ? -17.12 15.594 -4.885 1 97.31 228 ASN B CA 1
ATOM 4236 C C . ASN B 1 228 ? -15.951 15.441 -3.917 1 97.31 228 ASN B C 1
ATOM 4238 O O . ASN B 1 228 ? -16.105 15.649 -2.712 1 97.31 228 ASN B O 1
ATOM 4242 N N . LEU B 1 229 ? -14.804 15.076 -4.42 1 97.93 229 LEU B N 1
ATOM 4243 C CA . LEU B 1 229 ? -13.624 14.979 -3.566 1 97.93 229 LEU B CA 1
ATOM 4244 C C . LEU B 1 229 ? -13.177 16.36 -3.098 1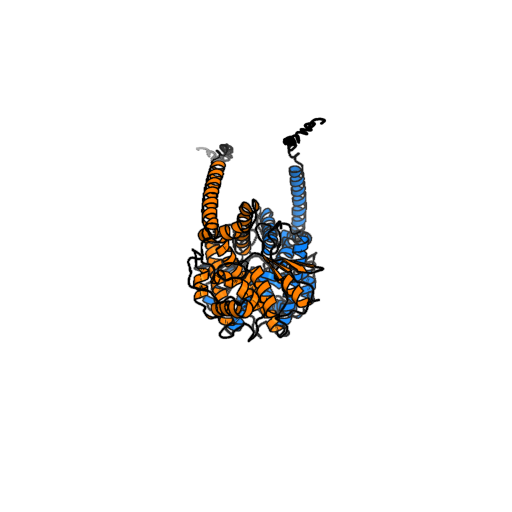 97.93 229 LEU B C 1
ATOM 4246 O O . LEU B 1 229 ? -12.762 16.526 -1.949 1 97.93 229 LEU B O 1
ATOM 4250 N N . CYS B 1 230 ? -13.249 17.369 -3.992 1 96.99 230 CYS B N 1
ATOM 4251 C CA . CYS B 1 230 ? -12.921 18.742 -3.626 1 96.99 230 CYS B CA 1
ATOM 4252 C C . CYS B 1 230 ? -13.877 19.266 -2.562 1 96.99 230 CYS B C 1
ATOM 4254 O O . CYS B 1 230 ? -13.453 19.915 -1.604 1 96.99 230 CYS B O 1
ATOM 4256 N N . ARG B 1 231 ? -15.102 18.98 -2.717 1 96.97 231 ARG B N 1
ATOM 4257 C CA . ARG B 1 231 ? -16.112 19.385 -1.744 1 96.97 231 ARG B CA 1
ATOM 4258 C C . ARG B 1 231 ? -15.839 18.76 -0.38 1 96.97 231 ARG B C 1
ATOM 4260 O O . ARG B 1 231 ? -16.039 19.402 0.654 1 96.97 231 ARG B O 1
ATOM 4267 N N . LEU B 1 232 ? -15.48 17.511 -0.395 1 97.84 232 LEU B N 1
ATOM 4268 C CA . LEU B 1 232 ? -15.129 16.842 0.853 1 97.84 232 LEU B CA 1
ATOM 4269 C C . LEU B 1 232 ? -14.035 17.607 1.591 1 97.84 232 LEU B C 1
ATOM 4271 O O . LEU B 1 232 ? -14.13 17.82 2.802 1 97.84 232 LEU B O 1
ATOM 4275 N N . CYS B 1 233 ? -12.975 17.997 0.869 1 97.38 233 CYS B N 1
ATOM 4276 C CA . CYS B 1 233 ? -11.876 18.749 1.464 1 97.38 233 CYS B CA 1
ATOM 4277 C C . CYS B 1 233 ? -12.358 20.095 1.991 1 97.38 233 CYS B C 1
ATOM 4279 O O . CYS B 1 233 ? -12.047 20.47 3.123 1 97.38 233 CYS B O 1
ATOM 4281 N N . ASP B 1 234 ? -13.139 20.761 1.21 1 96.54 234 ASP B N 1
ATOM 4282 C CA . ASP B 1 234 ? -13.652 22.069 1.608 1 96.54 234 ASP B CA 1
ATOM 4283 C C . ASP B 1 234 ? -14.551 21.955 2.837 1 96.54 234 ASP B C 1
ATOM 4285 O O . ASP B 1 234 ? -14.474 22.782 3.748 1 96.54 234 ASP B O 1
ATOM 4289 N N . ASP B 1 235 ? -15.392 20.962 2.838 1 96.35 235 ASP B N 1
ATOM 4290 C CA . ASP B 1 235 ? -16.318 20.756 3.947 1 96.35 235 ASP B CA 1
ATOM 4291 C C . ASP B 1 235 ? -15.565 20.484 5.248 1 96.35 235 ASP B C 1
ATOM 4293 O O . ASP B 1 235 ? -15.958 20.968 6.311 1 96.35 235 ASP B O 1
ATOM 4297 N N . ILE B 1 236 ? -14.546 19.724 5.146 1 97.29 236 ILE B N 1
ATOM 4298 C CA . ILE B 1 236 ? -13.773 19.405 6.341 1 97.29 236 ILE B CA 1
ATOM 4299 C C . ILE B 1 236 ? -13.021 20.646 6.816 1 97.29 236 ILE B C 1
ATOM 4301 O O . ILE B 1 236 ? -12.991 20.941 8.013 1 97.29 236 ILE B O 1
ATOM 4305 N N . LEU B 1 237 ? -12.43 21.39 5.908 1 97.02 237 LEU B N 1
ATOM 4306 C CA . LEU B 1 237 ? -11.71 22.61 6.258 1 97.02 237 LEU B CA 1
ATOM 4307 C C . LEU B 1 237 ? -12.648 23.631 6.893 1 97.02 237 LEU B C 1
ATOM 4309 O O . LEU B 1 237 ? -12.303 24.255 7.899 1 97.02 237 LEU B O 1
ATOM 4313 N N . GLU B 1 238 ? -13.796 23.756 6.349 1 95.53 238 GLU B N 1
ATOM 4314 C CA . GLU B 1 238 ? -14.768 24.723 6.851 1 95.53 238 GLU B CA 1
ATOM 4315 C C . GLU B 1 238 ? -15.428 24.227 8.134 1 95.53 238 GLU B C 1
ATOM 4317 O O . GLU B 1 238 ? -15.526 24.968 9.114 1 95.53 238 GLU B O 1
ATOM 4322 N N . GLY B 1 239 ? -15.895 23.096 8.124 1 95.35 239 GLY B N 1
ATOM 4323 C CA . GLY B 1 239 ? -16.7 22.558 9.208 1 95.35 239 GLY B CA 1
ATOM 4324 C C . GLY B 1 239 ? -15.887 22.219 10.443 1 95.35 239 GLY B C 1
ATOM 4325 O O . GLY B 1 239 ? -16.387 22.311 11.567 1 95.35 239 GLY B O 1
ATOM 4326 N N . TYR B 1 240 ? -14.643 21.831 10.269 1 95.33 240 TYR B N 1
ATOM 4327 C CA . TYR B 1 240 ? -13.905 21.307 11.413 1 95.33 240 TYR B CA 1
ATOM 4328 C C . TYR B 1 240 ? -12.704 22.187 11.737 1 95.33 240 TYR B C 1
ATOM 4330 O O . TYR B 1 240 ? -12.216 22.19 12.869 1 95.33 240 TYR B O 1
ATOM 4338 N N . PHE B 1 241 ? -12.263 22.954 10.785 1 94.59 241 PHE B N 1
ATOM 4339 C CA . PHE B 1 241 ? -11.102 23.802 11.03 1 94.59 241 PHE B CA 1
ATOM 4340 C C . PHE B 1 241 ? -11.484 25.276 10.961 1 94.59 241 PHE B C 1
ATOM 4342 O O . PHE B 1 241 ? -10.684 26.146 11.311 1 94.59 241 PHE B O 1
ATOM 4349 N N . GLY B 1 242 ? -12.697 25.534 10.599 1 91.07 242 GLY B N 1
ATOM 4350 C CA . GLY B 1 242 ? -13.132 26.917 10.482 1 91.07 242 GLY B CA 1
ATOM 4351 C C . GLY B 1 242 ? -12.373 27.693 9.422 1 91.07 242 GLY B C 1
ATOM 4352 O O . GLY B 1 242 ? -12.194 28.907 9.544 1 91.07 242 GLY B O 1
ATOM 4353 N N . LEU B 1 243 ? -11.721 26.919 8.667 1 80.11 243 LEU B N 1
ATOM 4354 C CA . LEU B 1 243 ? -10.922 27.544 7.619 1 80.11 243 LEU B CA 1
ATOM 4355 C C . LEU B 1 243 ? -11.691 27.591 6.303 1 80.11 243 LEU B C 1
ATOM 4357 O O . LEU B 1 243 ? -12.414 26.65 5.968 1 80.11 243 LEU B O 1
ATOM 4361 N N . THR B 1 244 ? -12.36 28.681 5.994 1 65.12 244 THR B N 1
ATOM 4362 C CA . THR B 1 244 ? -13.09 28.807 4.737 1 65.12 244 THR B CA 1
ATOM 4363 C C . THR B 1 244 ? -12.126 28.908 3.559 1 65.12 244 THR B C 1
ATOM 4365 O O . THR B 1 244 ? -11.01 29.41 3.705 1 65.12 244 THR B O 1
ATOM 4368 N N . GLY B 1 245 ? -12.096 27.933 2.747 1 53.71 245 GLY B N 1
ATOM 4369 C CA . GLY B 1 245 ? -11.34 27.997 1.506 1 53.71 245 GLY B CA 1
ATOM 4370 C C . GLY B 1 245 ? -11.046 29.417 1.059 1 53.71 245 GLY B C 1
ATOM 4371 O O . GLY B 1 245 ? -11.96 30.163 0.702 1 53.71 245 GLY B O 1
ATOM 4372 N N . CYS B 1 246 ? -10.379 30.156 1.883 1 42.13 246 CYS B N 1
ATOM 4373 C CA . CYS B 1 246 ? -10.084 31.534 1.507 1 42.13 246 CYS B CA 1
ATOM 4374 C C . CYS B 1 246 ? -10.277 31.744 0.01 1 42.13 246 CYS B C 1
ATOM 4376 O O . CYS B 1 246 ? -10.353 30.779 -0.752 1 42.13 246 CYS B O 1
ATOM 4378 N N . CYS B 1 247 ? -9.993 33.176 -0.399 1 36.96 247 CYS B N 1
ATOM 4379 C CA . CYS B 1 247 ? -9.768 34.231 -1.38 1 36.96 247 CYS B CA 1
ATOM 4380 C C . CYS B 1 247 ? -9.039 33.692 -2.605 1 36.96 247 CYS B C 1
ATOM 4382 O O . CYS B 1 247 ? -8.261 32.742 -2.501 1 36.96 247 CYS B O 1
ATOM 4384 N N . PRO B 1 248 ? -9.459 34.04 -3.876 1 35.4 248 PRO B N 1
ATOM 4385 C CA . PRO B 1 248 ? -8.451 34.178 -4.93 1 35.4 248 PRO B CA 1
ATOM 4386 C C . PRO B 1 248 ? -7.04 34.363 -4.376 1 35.4 248 PRO B C 1
ATOM 4388 O O . PRO B 1 248 ? -6.873 34.786 -3.229 1 35.4 248 PRO B O 1
ATOM 4391 N N . ALA B 1 249 ? -6.021 33.824 -4.906 1 35.92 249 ALA B N 1
ATOM 4392 C CA . ALA B 1 249 ? -4.612 34.189 -4.785 1 35.92 249 ALA B CA 1
ATOM 4393 C C . ALA B 1 249 ? -4.457 35.631 -4.313 1 35.92 249 ALA B C 1
ATOM 4395 O O . ALA B 1 249 ? -4.631 36.569 -5.095 1 35.92 249 ALA B O 1
ATOM 4396 N N . GLY B 1 250 ? -5.187 36.226 -3.408 1 30.73 250 GLY B N 1
ATOM 4397 C CA . GLY B 1 250 ? -4.377 37.414 -3.194 1 30.73 250 GLY B CA 1
ATOM 4398 C C . GLY B 1 250 ? -2.893 37.116 -3.096 1 30.73 250 GLY B C 1
ATOM 4399 O O . GLY B 1 250 ? -2.497 35.96 -2.928 1 30.73 250 GLY B O 1
ATOM 4400 N N . PRO B 1 251 ? -2.07 37.889 -3.804 1 32.04 251 PRO B N 1
ATOM 4401 C CA . PRO B 1 251 ? -0.615 37.764 -3.689 1 32.04 251 PRO B CA 1
ATOM 4402 C C . PRO B 1 251 ? -0.161 37.447 -2.266 1 32.04 251 PRO B C 1
ATOM 4404 O O . PRO B 1 251 ? -0.287 38.287 -1.372 1 32.04 251 PRO B O 1
ATOM 4407 N N . GLN B 1 252 ? -0.829 36.636 -1.591 1 35.16 252 GLN B N 1
ATOM 4408 C CA . GLN B 1 252 ? -0.172 36.48 -0.297 1 35.16 252 GLN B CA 1
ATOM 4409 C C . GLN B 1 252 ? 1.318 36.793 -0.396 1 35.16 252 GLN B C 1
ATOM 4411 O O . GLN B 1 252 ? 1.995 36.333 -1.317 1 35.16 252 GLN B O 1
ATOM 4416 N N . ALA B 1 253 ? 1.783 37.706 0.344 1 32.2 253 ALA B N 1
ATOM 4417 C CA . ALA B 1 253 ? 3.154 38.202 0.423 1 32.2 253 ALA B CA 1
ATOM 4418 C C . ALA B 1 253 ? 4.156 37.05 0.406 1 32.2 253 ALA B C 1
ATOM 4420 O O . ALA B 1 253 ? 4.149 36.201 1.301 1 32.2 253 ALA B O 1
ATOM 4421 N N . VAL B 1 254 ? 4.37 36.326 -0.645 1 36.62 254 VAL B N 1
ATOM 4422 C CA . VAL B 1 254 ? 5.658 35.647 -0.734 1 36.62 254 VAL B CA 1
ATOM 4423 C C . VAL B 1 254 ? 6.614 36.214 0.313 1 36.62 254 VAL B C 1
ATOM 4425 O O . VAL B 1 254 ? 6.971 37.394 0.263 1 36.62 254 VAL B O 1
ATOM 4428 N N . ASP B 1 255 ? 6.425 35.835 1.533 1 35.72 255 ASP B N 1
ATOM 4429 C CA . ASP B 1 255 ? 7.35 36.382 2.52 1 35.72 255 ASP B CA 1
ATOM 4430 C C . ASP B 1 255 ? 8.667 36.798 1.868 1 35.72 255 ASP B C 1
ATOM 4432 O O . ASP B 1 255 ? 9.267 36.024 1.12 1 35.72 255 ASP B O 1
ATOM 4436 N N . ALA B 1 256 ? 8.873 38.036 1.551 1 38.73 256 ALA B N 1
ATOM 4437 C CA . ALA B 1 256 ? 10.116 38.637 1.077 1 38.73 256 ALA B CA 1
ATOM 4438 C C . ALA B 1 256 ? 11.324 37.806 1.5 1 38.73 256 ALA B C 1
ATOM 4440 O O . ALA B 1 256 ? 12.297 37.688 0.751 1 38.73 256 ALA B O 1
ATOM 4441 N N . ASN B 1 257 ? 11.205 37.232 2.649 1 37.84 257 ASN B N 1
ATOM 4442 C CA . ASN B 1 257 ? 12.293 36.378 3.114 1 37.84 257 ASN B CA 1
ATOM 4443 C C . ASN B 1 257 ? 12.321 35.048 2.368 1 37.84 257 ASN B C 1
ATOM 4445 O O . ASN B 1 257 ? 13.391 34.481 2.139 1 37.84 257 ASN B O 1
ATOM 4449 N N . LEU B 1 258 ? 11.168 34.463 2.004 1 38.52 258 LEU B N 1
ATOM 4450 C CA . LEU B 1 258 ? 11.167 33.233 1.219 1 38.52 258 LEU B CA 1
ATOM 4451 C C . LEU B 1 258 ? 11.708 33.483 -0.185 1 38.52 258 LEU B C 1
ATOM 4453 O O . LEU B 1 258 ? 12.431 32.649 -0.734 1 38.52 258 LEU B O 1
ATOM 4457 N N . GLN B 1 259 ? 11.332 34.584 -0.82 1 42.32 259 GLN B N 1
ATOM 4458 C CA . GLN B 1 259 ? 11.956 34.965 -2.083 1 42.32 259 GLN B CA 1
ATOM 4459 C C . GLN B 1 259 ? 13.463 35.141 -1.921 1 42.32 259 GLN B C 1
ATOM 4461 O O . GLN B 1 259 ? 14.238 34.726 -2.785 1 42.32 259 GLN B O 1
ATOM 4466 N N . LYS B 1 260 ? 13.829 35.826 -0.852 1 43.19 260 LYS B N 1
ATOM 4467 C CA . LYS B 1 260 ? 15.254 35.966 -0.567 1 43.19 260 LYS B CA 1
ATOM 4468 C C . LYS B 1 260 ? 15.898 34.608 -0.303 1 43.19 260 LYS B C 1
ATOM 4470 O O . LYS B 1 260 ? 17.001 34.334 -0.782 1 43.19 260 LYS B O 1
ATOM 4475 N N . LEU B 1 261 ? 15.168 33.755 0.338 1 43.08 261 LEU B N 1
ATOM 4476 C CA . LEU B 1 261 ? 15.689 32.422 0.62 1 43.08 261 LEU B CA 1
ATOM 4477 C C . LEU B 1 261 ? 15.684 31.56 -0.638 1 43.08 261 LEU B C 1
ATOM 4479 O O . LEU B 1 261 ? 16.644 30.832 -0.9 1 43.08 261 LEU B O 1
ATOM 4483 N N . THR B 1 262 ? 14.701 31.678 -1.469 1 46.02 262 THR B N 1
ATOM 4484 C CA . THR B 1 262 ? 14.71 30.975 -2.747 1 46.02 262 THR B CA 1
ATOM 4485 C C . THR B 1 262 ? 15.868 31.452 -3.619 1 46.02 262 THR B C 1
ATOM 4487 O O . THR B 1 262 ? 16.541 30.644 -4.262 1 46.02 262 THR B O 1
ATOM 4490 N N . GLN B 1 263 ? 16.096 32.755 -3.609 1 47.43 263 GLN B N 1
ATOM 4491 C CA . GLN B 1 263 ? 17.234 33.322 -4.325 1 47.43 263 GLN B CA 1
ATOM 4492 C C . GLN B 1 263 ? 18.554 32.845 -3.725 1 47.43 263 GLN B C 1
ATOM 4494 O O . GLN B 1 263 ? 19.513 32.579 -4.453 1 47.43 263 GLN B O 1
ATOM 4499 N N . LEU B 1 264 ? 18.577 32.725 -2.456 1 45.91 264 LEU B N 1
ATOM 4500 C CA . LEU B 1 264 ? 19.78 32.266 -1.77 1 45.91 264 LEU B CA 1
ATOM 4501 C C . LEU B 1 264 ? 19.992 30.771 -1.985 1 45.91 264 LEU B C 1
ATOM 4503 O O . LEU B 1 264 ? 21.108 30.333 -2.27 1 45.91 264 LEU B O 1
ATOM 4507 N N . VAL B 1 265 ? 18.931 29.982 -1.881 1 46.36 265 VAL B N 1
ATOM 4508 C CA . VAL B 1 265 ? 19.034 28.543 -2.102 1 46.36 265 VAL B CA 1
ATOM 4509 C C . VAL B 1 265 ? 19.357 28.268 -3.569 1 46.36 265 VAL B C 1
ATOM 4511 O O . VAL B 1 265 ? 20.18 27.403 -3.879 1 46.36 265 VAL B O 1
ATOM 4514 N N . ASN B 1 266 ? 18.803 28.991 -4.436 1 47.19 266 ASN B N 1
ATOM 4515 C CA . ASN B 1 266 ? 19.167 28.873 -5.844 1 47.19 266 ASN B CA 1
ATOM 4516 C C . ASN B 1 266 ? 20.619 29.278 -6.084 1 47.19 266 ASN B C 1
ATOM 4518 O O . ASN B 1 266 ? 21.318 28.652 -6.882 1 47.19 266 ASN B O 1
ATOM 4522 N N . LYS B 1 267 ? 21.032 30.332 -5.472 1 43.47 267 LYS B N 1
ATOM 4523 C CA . LYS B 1 267 ? 22.429 30.742 -5.574 1 43.47 267 LYS B CA 1
ATOM 4524 C C . LYS B 1 267 ? 23.357 29.685 -4.982 1 43.47 267 LYS B C 1
ATOM 4526 O O . LYS B 1 267 ? 24.414 29.393 -5.545 1 43.47 267 LYS B O 1
ATOM 4531 N N . GLU B 1 268 ? 22.926 29.094 -3.88 1 43.19 268 GLU B N 1
ATOM 4532 C CA . GLU B 1 268 ? 23.742 28.061 -3.249 1 43.19 268 GLU B CA 1
ATOM 4533 C C . GLU B 1 268 ? 23.67 26.749 -4.026 1 43.19 268 GLU B C 1
ATOM 4535 O O . GLU B 1 268 ? 24.672 26.044 -4.16 1 43.19 268 GLU B O 1
ATOM 4540 N N . SER B 1 269 ? 22.569 26.372 -4.526 1 43.08 269 SER B N 1
ATOM 4541 C CA . SER B 1 269 ? 22.465 25.196 -5.384 1 43.08 269 SER B CA 1
ATOM 4542 C C . SER B 1 269 ? 23.307 25.356 -6.645 1 43.08 269 SER B C 1
ATOM 4544 O O . SER B 1 269 ? 23.968 24.41 -7.081 1 43.08 269 SER B O 1
ATOM 4546 N N . ASN B 1 270 ? 23.311 26.49 -7.176 1 46.68 270 ASN B N 1
ATOM 4547 C CA . ASN B 1 270 ? 24.24 26.774 -8.265 1 46.68 270 ASN B CA 1
ATOM 4548 C C . ASN B 1 270 ? 25.691 26.627 -7.817 1 46.68 270 ASN B C 1
ATOM 4550 O O . ASN B 1 270 ? 26.535 26.152 -8.578 1 46.68 270 ASN B O 1
ATOM 4554 N N . LEU B 1 271 ? 25.989 27.016 -6.622 1 43.12 271 LEU B N 1
ATOM 4555 C CA . LEU B 1 271 ? 27.352 26.866 -6.124 1 43.12 271 LEU B CA 1
ATOM 4556 C C . LEU B 1 271 ? 27.683 25.398 -5.881 1 43.12 271 LEU B C 1
ATOM 4558 O O . LEU B 1 271 ? 28.781 24.942 -6.209 1 43.12 271 LEU B O 1
ATOM 4562 N N . ILE B 1 272 ? 26.79 24.621 -5.355 1 38.68 272 ILE B N 1
ATOM 4563 C CA . ILE B 1 272 ? 27.027 23.203 -5.104 1 38.68 272 ILE B CA 1
ATOM 4564 C C . ILE B 1 272 ? 27.04 22.44 -6.427 1 38.68 272 ILE B C 1
ATOM 4566 O O . ILE B 1 272 ? 27.879 21.562 -6.636 1 38.68 272 ILE B O 1
ATOM 4570 N N . GLU B 1 273 ? 26.186 22.734 -7.364 1 40.95 273 GLU B N 1
ATOM 4571 C CA . GLU B 1 273 ? 26.292 22.137 -8.692 1 40.95 273 GLU B CA 1
ATOM 4572 C C . GLU B 1 273 ? 27.634 22.465 -9.34 1 40.95 273 GLU B C 1
ATOM 4574 O O . GLU B 1 273 ? 28.244 21.61 -9.985 1 40.95 273 GLU B O 1
ATOM 4579 N N . LYS B 1 274 ? 28.119 23.632 -9.158 1 40.82 274 LYS B N 1
ATOM 4580 C CA . LYS B 1 274 ? 29.439 24.005 -9.659 1 40.82 274 LYS B CA 1
ATOM 4581 C C . LYS B 1 274 ? 30.541 23.249 -8.922 1 40.82 274 LYS B C 1
ATOM 4583 O O . LYS B 1 274 ? 31.538 22.85 -9.527 1 40.82 274 LYS B O 1
ATOM 4588 N N . MET B 1 275 ? 30.338 22.974 -7.645 1 34.04 275 MET B N 1
ATOM 4589 C CA . MET B 1 275 ? 31.333 22.196 -6.912 1 34.04 275 MET B CA 1
ATOM 4590 C C . MET B 1 275 ? 31.265 20.723 -7.301 1 34.04 275 MET B C 1
ATOM 4592 O O . MET B 1 275 ? 32.299 20.071 -7.461 1 34.04 275 MET B O 1
ATOM 4596 N N . ASP B 1 276 ? 30.11 20.175 -7.345 1 35.03 276 ASP B N 1
ATOM 4597 C CA . ASP B 1 276 ? 29.994 18.797 -7.812 1 35.03 276 ASP B CA 1
ATOM 4598 C C . ASP B 1 276 ? 30.452 18.668 -9.262 1 35.03 276 ASP B C 1
ATOM 4600 O O . ASP B 1 276 ? 31.073 17.671 -9.637 1 35.03 276 ASP B O 1
ATOM 4604 N N . ASP B 1 277 ? 30.189 19.621 -10.062 1 37.36 277 ASP B N 1
ATOM 4605 C CA . ASP B 1 277 ? 30.793 19.588 -11.391 1 37.36 277 ASP B CA 1
ATOM 4606 C C . ASP B 1 277 ? 32.317 19.581 -11.301 1 37.36 277 ASP B C 1
ATOM 4608 O O . ASP B 1 277 ? 32.989 18.942 -12.113 1 37.36 277 ASP B O 1
ATOM 4612 N N . ASN B 1 278 ? 32.863 20.366 -10.379 1 38.09 278 ASN B N 1
ATOM 4613 C CA . ASN B 1 278 ? 34.319 20.371 -10.285 1 38.09 278 ASN B CA 1
ATOM 4614 C C . ASN B 1 278 ? 34.852 19.036 -9.771 1 38.09 278 ASN B C 1
ATOM 4616 O O . ASN B 1 278 ? 35.979 18.651 -10.085 1 38.09 278 ASN B O 1
ATOM 4620 N N . LEU B 1 279 ? 34.119 18.441 -8.795 1 31.97 279 LEU B N 1
ATOM 4621 C CA . LEU B 1 279 ? 34.634 17.163 -8.317 1 31.97 279 LEU B CA 1
ATOM 4622 C C . LEU B 1 279 ? 34.43 16.07 -9.362 1 31.97 279 LEU B C 1
ATOM 4624 O O . LEU B 1 279 ? 35.205 15.113 -9.424 1 31.97 279 LEU B O 1
ATOM 4628 N N . ARG B 1 280 ? 33.333 16.165 -10.051 1 34.56 280 ARG B N 1
ATOM 4629 C CA . ARG B 1 280 ? 33.17 15.162 -11.1 1 34.56 280 ARG B CA 1
ATOM 4630 C C . ARG B 1 280 ? 34.214 15.342 -12.196 1 34.56 280 ARG B C 1
ATOM 4632 O O . ARG B 1 280 ? 34.488 14.412 -12.958 1 34.56 280 ARG B O 1
ATOM 4639 N N . HIS B 1 281 ? 34.519 16.56 -12.369 1 34.94 281 HIS B N 1
ATOM 4640 C CA . HIS B 1 281 ? 35.519 16.734 -13.417 1 34.94 281 HIS B CA 1
ATOM 4641 C C . HIS B 1 281 ? 36.923 16.465 -12.888 1 34.94 281 HIS B C 1
ATOM 4643 O O . HIS B 1 281 ? 37.912 16.848 -13.518 1 34.94 281 HIS B O 1
ATOM 4649 N N . SER B 1 282 ? 36.95 16.078 -11.554 1 29.79 282 SER B N 1
ATOM 4650 C CA . SER B 1 282 ? 38.345 15.748 -11.281 1 29.79 282 SER B CA 1
ATOM 4651 C C . SER B 1 282 ? 38.834 14.622 -12.185 1 29.79 282 SER B C 1
ATOM 4653 O O . SER B 1 282 ? 38.081 13.697 -12.496 1 29.79 282 SER B O 1
ATOM 4655 N N . PRO B 1 283 ? 39.866 14.834 -12.895 1 31.62 283 PRO B N 1
ATOM 4656 C CA . PRO B 1 283 ? 40.417 13.919 -13.897 1 31.62 283 PRO B CA 1
ATOM 4657 C C . PRO B 1 283 ? 40.524 12.483 -13.389 1 31.62 283 PRO B C 1
ATOM 4659 O O . PRO B 1 283 ? 41.068 12.246 -12.307 1 31.62 283 PRO B O 1
ATOM 4662 N N . GLN B 1 284 ? 39.351 11.824 -13.316 1 30.37 284 GLN B N 1
ATOM 4663 C CA . GLN B 1 284 ? 39.481 10.419 -12.948 1 30.37 284 GLN B CA 1
ATOM 4664 C C . GLN B 1 284 ? 40.748 9.809 -13.542 1 30.37 284 GLN B C 1
ATOM 4666 O O . GLN B 1 284 ? 41.139 10.146 -14.662 1 30.37 284 GLN B O 1
ATOM 4671 N N . PRO B 1 285 ? 41.711 9.379 -12.746 1 33.93 285 PRO B N 1
ATOM 4672 C CA . PRO B 1 285 ? 42.982 8.895 -13.288 1 33.93 285 PRO B CA 1
ATOM 4673 C C . PRO B 1 285 ? 42.797 7.943 -14.468 1 33.93 285 PRO B C 1
ATOM 4675 O O . PRO B 1 285 ? 41.749 7.304 -14.591 1 33.93 285 PRO B O 1
ATOM 4678 N N . PRO B 1 286 ? 43.526 8.077 -15.524 1 29.92 286 PRO B N 1
ATOM 4679 C CA . PRO B 1 286 ? 43.438 7.309 -16.769 1 29.92 286 PRO B CA 1
ATOM 4680 C C . PRO B 1 286 ? 43.379 5.802 -16.529 1 29.92 286 PRO B C 1
ATOM 4682 O O . PRO B 1 286 ? 44.102 5.281 -15.676 1 29.92 286 PRO B O 1
ATOM 4685 N N . HIS B 1 287 ? 42.192 5.34 -16.343 1 26.51 287 HIS B N 1
ATOM 4686 C CA . HIS B 1 287 ? 42.045 3.896 -16.193 1 26.51 287 HIS B CA 1
ATOM 4687 C C . HIS B 1 287 ? 43.016 3.147 -17.098 1 26.51 287 HIS B C 1
ATOM 4689 O O . HIS B 1 287 ? 43.045 3.375 -18.31 1 26.51 287 HIS B O 1
ATOM 4695 N N . ARG B 1 288 ? 44.241 2.792 -16.618 1 28.83 288 ARG B N 1
ATOM 4696 C CA . ARG B 1 288 ? 45.245 2.008 -17.33 1 28.83 288 ARG B CA 1
ATOM 4697 C C . ARG B 1 288 ? 44.62 0.78 -17.983 1 28.83 288 ARG B C 1
ATOM 4699 O O . ARG B 1 288 ? 43.766 0.121 -17.387 1 28.83 288 ARG B O 1
ATOM 4706 N N . LYS B 1 289 ? 44.65 0.749 -19.258 1 28.03 289 LYS B N 1
ATOM 4707 C CA . LYS B 1 289 ? 44.294 -0.276 -20.235 1 28.03 289 LYS B CA 1
ATOM 4708 C C . LYS B 1 289 ? 44.806 -1.647 -19.805 1 28.03 289 LYS B C 1
ATOM 4710 O O . LYS B 1 289 ? 46.014 -1.844 -19.652 1 28.03 289 LYS B O 1
ATOM 4715 N N . ILE B 1 290 ? 44.257 -2.266 -18.768 1 27.24 290 ILE B N 1
ATOM 4716 C CA . ILE B 1 290 ? 44.847 -3.579 -18.53 1 27.24 290 ILE B CA 1
ATOM 4717 C C . ILE B 1 290 ? 44.897 -4.367 -19.836 1 27.24 290 ILE B C 1
ATOM 4719 O O . ILE B 1 290 ? 43.898 -4.455 -20.554 1 27.24 290 ILE B O 1
ATOM 4723 N N . PRO B 1 291 ? 46.094 -4.674 -20.387 1 25.71 291 PRO B N 1
ATOM 4724 C CA . PRO B 1 291 ? 46.394 -5.322 -21.666 1 25.71 291 PRO B CA 1
ATOM 4725 C C . PRO B 1 291 ? 45.6 -6.609 -21.876 1 25.71 291 PRO B C 1
ATOM 4727 O O . PRO B 1 291 ? 45.263 -7.296 -20.908 1 25.71 291 PRO B O 1
ATOM 4730 N N . ALA B 1 292 ? 44.698 -6.624 -22.87 1 27.77 292 ALA B N 1
ATOM 4731 C CA . ALA B 1 292 ? 43.887 -7.698 -23.438 1 27.77 292 ALA B CA 1
ATOM 4732 C C . ALA B 1 292 ? 44.7 -8.981 -23.583 1 27.77 292 ALA B C 1
ATOM 4734 O O . ALA B 1 292 ? 45.698 -9.013 -24.306 1 27.77 292 ALA B O 1
ATOM 4735 N N . LEU B 1 293 ? 44.995 -9.664 -22.447 1 22.91 293 LEU B N 1
ATOM 4736 C CA . LEU B 1 293 ? 45.761 -10.887 -22.664 1 22.91 293 LEU B CA 1
ATOM 4737 C C . LEU B 1 293 ? 45.193 -11.684 -23.833 1 22.91 293 LEU B C 1
ATOM 4739 O O . LEU B 1 293 ? 43.994 -11.97 -23.871 1 22.91 293 LEU B O 1
ATOM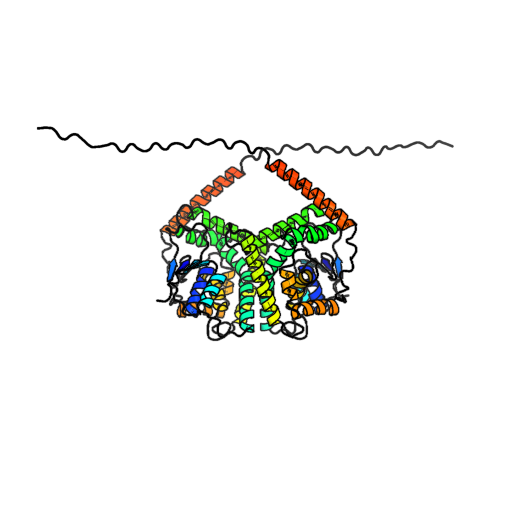 4743 N N . LYS B 1 294 ? 45.749 -11.498 -25.06 1 25.49 294 LYS B N 1
ATOM 4744 C CA . LYS B 1 294 ? 45.587 -12.148 -26.357 1 25.49 294 LYS B CA 1
ATOM 4745 C C . LYS B 1 294 ? 45.564 -13.667 -26.211 1 25.49 294 LYS B C 1
ATOM 4747 O O . LYS B 1 294 ? 46.566 -14.275 -25.828 1 25.49 294 LYS B O 1
ATOM 4752 N N . LEU B 1 295 ? 44.524 -14.245 -25.567 1 23.11 295 LEU B N 1
ATOM 4753 C CA . LEU B 1 295 ? 44.537 -15.703 -25.589 1 23.11 295 LEU B CA 1
ATOM 4754 C C . LEU B 1 295 ? 44.79 -16.224 -26.999 1 23.11 295 LEU B C 1
ATOM 4756 O O . LEU B 1 295 ? 44.097 -15.836 -27.943 1 23.11 295 LEU B O 1
ATOM 4760 N N . THR B 1 296 ? 46.022 -16.583 -27.339 1 24.56 296 THR B N 1
ATOM 4761 C CA . THR B 1 296 ? 46.622 -17.128 -28.552 1 24.56 296 THR B CA 1
ATOM 4762 C C . THR B 1 296 ? 45.768 -18.259 -29.117 1 24.56 296 THR B C 1
ATOM 4764 O O . THR B 1 296 ? 45.351 -19.156 -28.382 1 24.56 296 THR B O 1
ATOM 4767 N N . PRO B 1 297 ? 45.057 -18.018 -30.297 1 25.21 297 PRO B N 1
ATOM 4768 C CA . PRO B 1 297 ? 44.238 -18.955 -31.069 1 25.21 297 PRO B CA 1
ATOM 4769 C C . PRO B 1 297 ? 44.94 -20.29 -31.312 1 25.21 297 PRO B C 1
ATOM 4771 O O . PRO B 1 297 ? 46.12 -20.315 -31.671 1 25.21 297 PRO B O 1
ATOM 4774 N N . ALA B 1 298 ? 44.771 -21.352 -30.439 1 26.67 298 ALA B N 1
ATOM 4775 C CA . ALA B 1 298 ? 45.398 -22.654 -30.652 1 26.67 298 ALA B CA 1
ATOM 4776 C C . ALA B 1 298 ? 45.387 -23.033 -32.13 1 26.67 298 ALA B C 1
ATOM 4778 O O . ALA B 1 298 ? 44.366 -22.889 -32.807 1 26.67 298 ALA B O 1
ATOM 4779 N N . ALA B 1 299 ? 46.493 -23.002 -32.859 1 27.24 299 ALA B N 1
ATOM 4780 C CA . ALA B 1 299 ? 46.925 -23.406 -34.194 1 27.24 299 ALA B CA 1
ATOM 4781 C C . ALA B 1 299 ? 46.297 -24.738 -34.594 1 27.24 299 ALA B C 1
ATOM 4783 O O . ALA B 1 299 ? 46.396 -25.724 -33.859 1 27.24 299 ALA B O 1
ATOM 4784 N N . ALA B 1 300 ? 45.157 -24.711 -35.333 1 27.84 300 ALA B N 1
ATOM 4785 C CA . ALA B 1 300 ? 44.607 -25.856 -36.054 1 27.84 300 ALA B CA 1
ATOM 4786 C C . ALA B 1 300 ? 45.698 -26.597 -36.821 1 27.84 300 ALA B C 1
ATOM 4788 O O . ALA B 1 300 ? 46.356 -26.021 -37.69 1 27.84 300 ALA B O 1
ATOM 4789 N N . GLU B 1 301 ? 46.583 -27.416 -36.216 1 24.71 301 GLU B N 1
ATOM 4790 C CA . GLU B 1 301 ? 47.543 -28.268 -36.911 1 24.71 301 GLU B CA 1
ATOM 4791 C C . GLU B 1 301 ? 46.899 -28.962 -38.108 1 24.71 301 GLU B C 1
ATOM 4793 O O . GLU B 1 301 ? 45.838 -29.575 -37.979 1 24.71 301 GLU B O 1
ATOM 4798 N N . ASP B 1 302 ? 47.057 -28.467 -39.403 1 25.19 302 ASP B N 1
ATOM 4799 C CA . ASP B 1 302 ? 46.816 -28.876 -40.783 1 25.19 302 ASP B CA 1
ATOM 4800 C C . ASP B 1 302 ? 47.346 -30.285 -41.039 1 25.19 302 ASP B C 1
ATOM 4802 O O . ASP B 1 302 ? 48.544 -30.538 -40.901 1 25.19 302 ASP B O 1
ATOM 4806 N N . ASP B 1 303 ? 46.636 -31.344 -40.711 1 24.81 303 ASP B N 1
ATOM 4807 C CA . ASP B 1 303 ? 47.071 -32.721 -40.921 1 24.81 303 ASP B CA 1
ATOM 4808 C C . ASP B 1 303 ? 47.345 -32.99 -42.399 1 24.81 303 ASP B C 1
ATOM 4810 O O . ASP B 1 303 ? 47.788 -34.081 -42.765 1 24.81 303 ASP B O 1
ATOM 4814 N N . PRO B 1 304 ? 47.233 -32.124 -43.44 1 29.86 304 PRO B N 1
ATOM 4815 C CA . PRO B 1 304 ? 46.984 -32.869 -44.677 1 29.86 304 PRO B CA 1
ATOM 4816 C C . PRO B 1 304 ? 48.199 -33.673 -45.135 1 29.86 304 PRO B C 1
ATOM 4818 O O . PRO B 1 304 ? 49.25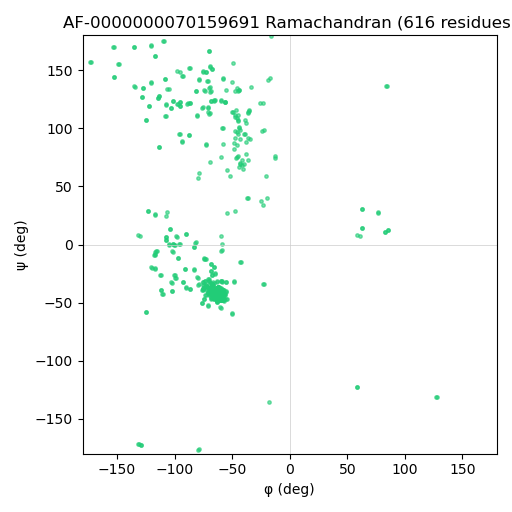5 -33.099 -45.412 1 29.86 304 PRO B O 1
ATOM 4821 N N . SER B 1 305 ? 48.666 -34.751 -44.562 1 24.77 305 SER B N 1
ATOM 4822 C CA . SER B 1 305 ? 49.824 -35.497 -45.042 1 24.77 305 SER B CA 1
ATOM 4823 C C . SER B 1 305 ? 49.645 -35.919 -46.497 1 24.77 305 SER B C 1
ATOM 4825 O O . SER B 1 305 ? 48.531 -36.229 -46.926 1 24.77 305 SER B O 1
ATOM 4827 N N . PRO B 1 306 ? 50.653 -35.736 -47.423 1 29.67 306 PRO B N 1
ATOM 4828 C CA . PRO B 1 306 ? 50.977 -35.932 -48.838 1 29.67 306 PRO B CA 1
ATOM 4829 C C . PRO B 1 306 ? 50.894 -37.396 -49.264 1 29.67 306 PRO B C 1
ATOM 4831 O O . PRO B 1 306 ? 51.541 -38.256 -48.661 1 29.67 306 PRO B O 1
ATOM 4834 N N . ARG B 1 307 ? 49.772 -38.044 -49.465 1 29.88 307 ARG B N 1
ATOM 4835 C CA . ARG B 1 307 ? 49.901 -39.397 -49.998 1 29.88 307 ARG B CA 1
ATOM 4836 C C . ARG B 1 307 ? 50.807 -39.418 -51.224 1 29.88 307 ARG B C 1
ATOM 4838 O O . ARG B 1 307 ? 50.841 -38.457 -51.995 1 29.88 307 ARG B O 1
ATOM 4845 N N . PRO B 1 308 ? 51.734 -40.471 -51.432 1 31.43 308 PRO B N 1
ATOM 4846 C CA . PRO B 1 308 ? 52.854 -40.837 -52.301 1 31.43 308 PRO B CA 1
ATOM 4847 C C . PRO B 1 308 ? 52.435 -41.02 -53.758 1 31.43 308 PRO B C 1
ATOM 4849 O O . PRO B 1 308 ? 51.286 -41.374 -54.034 1 31.43 308 PRO B O 1
ATOM 4852 N N . SER B 1 309 ? 52.971 -40.371 -54.798 1 27.87 309 SER B N 1
ATOM 4853 C CA . SER B 1 309 ? 53.101 -40.327 -56.251 1 27.87 309 SER B CA 1
ATOM 4854 C C . SER B 1 309 ? 53.614 -41.654 -56.801 1 27.87 309 SER B C 1
ATOM 4856 O O . SER B 1 309 ? 54.761 -42.032 -56.554 1 27.87 309 SER B O 1
ATOM 4858 N N . PRO B 1 310 ? 52.995 -42.855 -56.746 1 27.04 310 PRO B N 1
ATOM 4859 C CA . PRO B 1 310 ? 53.346 -43.469 -58.029 1 27.04 310 PRO B CA 1
ATOM 4860 C C . PRO B 1 310 ? 52.672 -42.784 -59.215 1 27.04 310 PRO B C 1
ATOM 4862 O O . PRO B 1 310 ? 51.628 -42.146 -59.053 1 27.04 310 PRO B O 1
#

Solvent-accessible surface area (backbone atoms only — not comparable to full-atom values): 34217 Å² total; per-residue (Å²): 128,81,76,65,33,36,34,37,24,63,46,50,56,75,82,32,81,31,63,42,39,56,40,33,21,47,52,44,41,31,54,66,37,66,46,75,68,43,79,42,62,53,36,57,78,52,72,72,81,77,74,66,62,29,31,40,36,41,93,88,43,77,40,53,48,52,71,54,40,51,51,51,38,36,75,73,72,34,46,46,54,70,86,52,50,72,66,55,50,47,49,37,54,16,45,49,23,24,41,59,59,33,34,40,55,35,52,41,36,52,45,42,52,37,65,65,22,17,66,69,46,43,42,43,58,52,32,73,34,34,28,83,71,49,29,73,46,50,56,56,52,53,21,50,50,45,47,50,38,42,49,58,71,63,37,82,40,101,75,52,55,64,65,60,42,49,54,48,34,48,50,41,24,51,51,47,51,51,46,50,42,62,65,30,51,88,47,79,24,74,84,39,90,54,61,34,64,50,50,17,48,53,39,16,62,42,42,47,51,68,50,52,88,54,82,71,44,70,70,37,56,56,48,66,72,37,57,59,54,49,46,40,39,46,47,46,35,33,74,70,64,67,32,59,82,69,71,73,83,57,81,61,74,64,48,68,62,49,55,50,42,41,53,46,49,48,55,46,47,52,48,49,52,51,46,50,50,52,60,68,59,42,76,68,71,76,74,73,74,73,74,75,78,72,77,72,76,78,74,78,76,68,81,68,78,77,78,82,77,128,128,81,76,66,34,35,34,37,23,61,45,51,55,76,77,33,80,31,61,42,38,56,40,33,22,48,53,44,41,32,55,66,39,66,48,73,68,44,78,42,62,52,36,56,78,52,74,73,80,77,75,68,63,30,31,39,37,41,93,88,45,78,38,54,49,49,71,54,41,52,51,51,38,35,75,72,72,35,46,46,55,72,86,52,51,73,66,54,50,47,48,36,54,16,45,50,23,24,41,60,60,33,34,40,52,34,52,40,36,51,44,42,54,35,64,66,22,16,66,67,45,43,42,46,59,52,32,72,34,35,28,83,70,49,30,72,46,48,55,55,52,51,21,51,50,44,48,52,39,40,50,59,72,63,37,82,41,100,73,52,54,65,66,60,43,49,55,47,33,47,50,41,24,51,53,48,50,52,46,51,43,62,65,30,52,88,46,77,22,75,85,38,90,54,60,34,64,49,49,16,47,52,37,17,61,41,42,47,50,67,49,52,90,53,82,70,45,70,68,36,55,57,49,68,72,36,59,60,54,50,47,40,38,46,48,46,34,33,74,67,63,68,32,60,78,67,74,75,80,57,80,64,74,64,50,66,61,52,56,50,43,42,52,47,48,50,53,46,48,53,49,49,54,53,47,51,49,52,60,67,60,43,77,68,73,78,76,73,76,75,77,75,79,74,77,75,77,80,76,79,79,79,70,84,73,81,80,85,82,125

Nearest PDB structures (foldseek):
  7vku-assembly1_C  TM=6.983E-01  e=5.367E-07  Saccharomyces cerevisiae S288C
  7btw-assembly1_C  TM=7.318E-01  e=1.314E-06  Saccharomyces cerevisiae
  3tou-assembly1_B  TM=6.632E-01  e=4.494E-05  Ralstonia solanacearum
  4mk3-assembly1_A-2  TM=6.669E-01  e=2.208E-04  Cupriavidus metallidurans CH34
  3gx0-assembly1_A-2  TM=6.282E-01  e=4.216E-04  Escherichia coli K-12

Secondary structure (DSSP, 8-state):
----EEEEE---BTTBS-S-HHHHHHHHHHHHTT--EEEEE--TT---SS----EEEETTEEEESHHHHHHHHHHTT--TTTT--HHHHHHHHHHHHHIIIIIHHHHHIIIIISHHHIIIIIHHHHHTTS-TTHHHHHHHHHHHHHHHHHHHHH-SSTT--HHHHHHHHHHHHHHHHHHHHHHHTT-SBTTBSS--HHHHHHHHHHHHHHHS--S--HHHHHHHT-HHHHHHHHHHHHHHH------S-------HHHHHHHHHHHHHHHHHHHHHHHHHTS----------------------------/----EEEEE---BTTBS-S-HHHHHHHHHHHHTT--EEEEE--TT---SS----EEEETTEEEESHHHHHHHHHHTT--TTTT--HHHHHHHHHHHHHIIIIIHHHHHIIIIISHHHIIIIIHHHHHTTS-TTHHHHHHHHHHHHHHHHHHHHH-SSTT--HHHHHHHHHHHHHHHHHHHHHHHTT-SBTTBSS--HHHHHHHHHHHHHHHS--S--HHHHHHHT-HHHHHHHHHHHHHHH------S-------HHHHHHHHHHHHHHHHHHHHHHHHHTS----------------------------

Sequence (620 aa):
MSAALELRCWGGGWGLPSLHADALVVMAYAKFCGAPLKVNVIDKTWRGSRGDVPILTSEDSVVSQPAKILNFLRKQKYDADRELSAKQGADTLAYVALLEEKLLPAVLHTFWVDSDNYFTVTKPWFAARIPFPLSLILPGRMSRRALDRILLTRGESPLSPLQEVEAQIYRDAKECLNLLSNRLGTSPFFFGNMPTTLDAYVFGFLAPLYRIHFPKVQLQEHLKQLPNLCRLCDDILEGYFGLTGCCPAGPQAVDANLQKLTQLVNKESNLIEKMDDNLRHSPQPPHRKIPALKLTPAAAEDDPSPRPSPMSAALELRCWGGGWGLPSLHADALVVMAYAKFCGAPLKVNVIDKTWRGSRGDVPILTSEDSVVSQPAKILNFLRKQKYDADRELSAKQGADTLAYVALLEEKLLPAVLHTFWVDSDNYFTVTKPWFAARIPFPLSLILPGRMSRRALDRILLTRGESPLSPLQEVEAQIYRDAKECLNLLSNRLGTSPFFFGNMPTTLDAYVFGFLAPLYRIHFPKVQLQEHLKQLPNLCRLCDDILEGYFGLTGCCPAGPQAVDANLQKLTQLVNKESNLIEKMDDNLRHSPQPPHRKIPALKLTPAAAEDDPSPRPSP

pLDDT: mean 78.41, std 24.93, range [22.89, 98.68]